Protein AF-A0A7H5ETG0-F1 (afdb_monomer_lite)

Radius of gyration: 41.49 Å; chains: 1; bounding box: 91×65×160 Å

Structure (mmCIF, N/CA/C/O backbone):
data_AF-A0A7H5ETG0-F1
#
_entry.id   AF-A0A7H5ETG0-F1
#
loop_
_atom_site.group_PDB
_atom_site.id
_atom_site.type_symbol
_atom_site.label_atom_id
_atom_site.label_alt_id
_atom_site.label_comp_id
_atom_site.label_asym_id
_atom_site.label_entity_id
_atom_site.label_seq_id
_atom_site.pdbx_PDB_ins_code
_atom_site.Cartn_x
_atom_site.Cartn_y
_atom_site.Cartn_z
_atom_site.occupancy
_atom_site.B_iso_or_equiv
_atom_site.auth_seq_id
_atom_site.auth_comp_id
_atom_site.auth_asym_id
_atom_site.auth_atom_id
_atom_site.pdbx_PDB_model_num
ATOM 1 N N . MET A 1 1 ? -18.961 0.753 -34.571 1.00 35.16 1 MET A N 1
ATOM 2 C CA . MET A 1 1 ? -17.841 -0.210 -34.557 1.00 35.16 1 MET A CA 1
ATOM 3 C C . MET A 1 1 ? -17.705 -0.708 -33.130 1.00 35.16 1 MET A C 1
ATOM 5 O O . MET A 1 1 ? -17.216 0.034 -32.291 1.00 35.16 1 MET A O 1
ATOM 9 N N . SER A 1 2 ? -18.275 -1.876 -32.832 1.00 26.05 2 SER A N 1
ATOM 10 C CA . SER A 1 2 ? -18.185 -2.529 -31.524 1.00 26.05 2 SER A CA 1
ATOM 11 C C . SER A 1 2 ? -16.846 -3.255 -31.437 1.00 26.05 2 SER A C 1
ATOM 13 O O . SER A 1 2 ? -16.587 -4.166 -32.220 1.00 26.05 2 SER A O 1
ATOM 15 N N . CYS A 1 3 ? -15.972 -2.818 -30.535 1.00 30.09 3 CYS A N 1
ATOM 16 C CA . CYS A 1 3 ? -14.745 -3.543 -30.237 1.00 30.09 3 CYS A CA 1
ATOM 17 C C . CYS A 1 3 ? -15.065 -4.654 -29.235 1.00 30.09 3 CYS A C 1
ATOM 19 O O . CYS A 1 3 ? -15.192 -4.397 -28.041 1.00 30.09 3 CYS A O 1
ATOM 21 N N . ASP A 1 4 ? -15.190 -5.878 -29.746 1.00 29.00 4 ASP A N 1
ATOM 22 C CA . ASP A 1 4 ? -15.101 -7.107 -28.961 1.00 29.00 4 ASP A CA 1
ATOM 23 C C . ASP A 1 4 ? -13.676 -7.240 -28.410 1.00 29.00 4 ASP A C 1
ATOM 25 O O . ASP A 1 4 ? -12.750 -7.656 -29.110 1.00 29.00 4 ASP A O 1
ATOM 29 N N . ILE A 1 5 ? -13.486 -6.876 -27.142 1.00 34.81 5 ILE A N 1
ATOM 30 C CA . ILE A 1 5 ? -12.308 -7.290 -26.379 1.00 34.81 5 ILE A CA 1
ATOM 31 C C . ILE A 1 5 ? -12.647 -8.646 -25.760 1.00 34.81 5 ILE A C 1
ATOM 33 O O . ILE A 1 5 ? -13.417 -8.766 -24.813 1.00 34.81 5 ILE A O 1
ATOM 37 N N . SER A 1 6 ? -12.080 -9.677 -26.374 1.00 33.34 6 SER A N 1
ATOM 38 C CA . SER A 1 6 ? -12.232 -11.095 -26.067 1.00 33.34 6 SER A CA 1
ATOM 39 C C . SER A 1 6 ? -11.994 -11.463 -24.593 1.00 33.34 6 SER A C 1
ATOM 41 O O . SER A 1 6 ? -10.936 -11.182 -24.028 1.00 33.34 6 SER A O 1
ATOM 43 N N . ASN A 1 7 ? -12.947 -12.220 -24.045 1.00 35.97 7 ASN A N 1
ATOM 44 C CA . ASN A 1 7 ? -13.046 -12.821 -22.706 1.00 35.97 7 ASN A CA 1
ATOM 45 C C . ASN A 1 7 ? -12.015 -13.930 -22.358 1.00 35.97 7 ASN A C 1
ATOM 47 O O . ASN A 1 7 ? -12.330 -14.853 -21.613 1.00 35.97 7 ASN A O 1
ATOM 51 N N . ASN A 1 8 ? -10.771 -13.884 -22.843 1.00 33.47 8 ASN A N 1
ATOM 52 C CA . ASN A 1 8 ? -9.861 -15.045 -22.770 1.00 33.47 8 ASN A CA 1
ATOM 53 C C . ASN A 1 8 ? -8.776 -15.018 -21.668 1.00 33.47 8 ASN A C 1
ATOM 55 O O . ASN A 1 8 ? -7.738 -15.659 -21.812 1.00 33.47 8 ASN A O 1
ATOM 59 N N . CYS A 1 9 ? -8.985 -14.316 -20.546 1.00 33.25 9 CYS A N 1
ATOM 60 C CA . CYS A 1 9 ? -7.961 -14.203 -19.485 1.00 33.25 9 CYS A CA 1
ATOM 61 C C . CYS A 1 9 ? -8.338 -14.742 -18.090 1.00 33.25 9 CYS A C 1
ATOM 63 O O . CYS A 1 9 ? -7.531 -14.602 -17.169 1.00 33.25 9 CYS A O 1
ATOM 65 N N . TYR A 1 10 ? -9.494 -15.391 -17.911 1.00 36.06 10 TYR A N 1
ATOM 66 C CA . TYR A 1 10 ? -9.973 -15.798 -16.577 1.00 36.06 10 TYR A CA 1
ATOM 67 C C . TYR A 1 10 ? -9.744 -17.270 -16.178 1.00 36.06 10 TYR A C 1
ATOM 69 O O . TYR A 1 10 ? -9.967 -17.619 -15.023 1.00 36.06 10 TYR A O 1
ATOM 77 N N . THR A 1 11 ? -9.230 -18.141 -17.050 1.00 35.84 11 THR A N 1
ATOM 78 C CA . THR A 1 11 ? -9.156 -19.596 -16.776 1.00 35.84 11 THR A CA 1
ATOM 79 C C . THR A 1 11 ? -7.889 -20.103 -16.066 1.00 35.84 11 THR A C 1
ATOM 81 O O . THR A 1 11 ? -7.868 -21.240 -15.609 1.00 35.84 11 THR A O 1
ATOM 84 N N . ASN A 1 12 ? -6.850 -19.286 -15.861 1.00 34.47 12 ASN A N 1
ATOM 85 C CA . ASN A 1 12 ? -5.548 -19.780 -15.364 1.00 34.47 12 ASN A CA 1
ATOM 86 C C . ASN A 1 12 ? -5.347 -19.790 -13.832 1.00 34.47 12 ASN A C 1
ATOM 88 O O . ASN A 1 12 ? -4.220 -19.949 -13.366 1.00 34.47 12 ASN A O 1
ATOM 92 N N . LEU A 1 13 ? -6.404 -19.642 -13.024 1.00 41.84 13 LEU A N 1
ATOM 93 C CA . LEU A 1 13 ? -6.297 -19.732 -11.555 1.00 41.84 13 LEU A CA 1
ATOM 94 C C . LEU A 1 13 ? -6.517 -21.147 -10.987 1.00 41.84 13 LEU A C 1
ATOM 96 O O . LEU A 1 13 ? -6.224 -21.358 -9.813 1.00 41.84 13 LEU A O 1
ATOM 100 N N . GLN A 1 14 ? -6.951 -22.126 -11.793 1.00 41.25 14 GLN A N 1
ATOM 101 C CA . GLN A 1 14 ? -7.161 -23.505 -11.317 1.00 41.25 14 GLN A CA 1
ATOM 102 C C . GLN A 1 14 ? -6.089 -24.526 -11.756 1.00 41.25 14 GLN A C 1
ATOM 104 O O . GLN A 1 14 ? -5.933 -25.550 -11.089 1.00 41.25 14 GLN A O 1
ATOM 109 N N . GLU A 1 15 ? -5.282 -24.261 -12.791 1.00 37.16 15 GLU A N 1
ATOM 110 C CA . GLU A 1 15 ? -4.405 -25.299 -13.374 1.00 37.16 15 GLU A CA 1
ATOM 111 C C . GLU A 1 15 ? -2.993 -25.435 -12.766 1.00 37.16 15 GLU A C 1
ATOM 113 O O . GLU A 1 15 ? -2.327 -26.440 -12.998 1.00 37.16 15 GLU A O 1
ATOM 118 N N . ASN A 1 16 ? -2.541 -24.536 -11.885 1.00 35.12 16 ASN A N 1
ATOM 119 C CA . ASN A 1 16 ? -1.198 -24.631 -11.273 1.00 35.12 16 ASN A CA 1
ATOM 120 C C . ASN A 1 16 ? -1.107 -25.539 -10.022 1.00 35.12 16 ASN A C 1
ATOM 122 O O . ASN A 1 16 ? -0.179 -25.408 -9.225 1.00 35.12 16 ASN A O 1
ATOM 126 N N . THR A 1 17 ? -2.034 -26.487 -9.838 1.00 40.94 17 THR A N 1
ATOM 127 C CA . THR A 1 17 ? -2.136 -27.294 -8.598 1.00 40.94 17 THR A CA 1
ATOM 128 C C . THR A 1 17 ? -1.859 -28.791 -8.775 1.00 40.94 17 THR A C 1
ATOM 130 O O . THR A 1 17 ? -2.379 -29.612 -8.022 1.00 40.94 17 THR A O 1
ATOM 133 N N . ARG A 1 18 ? -1.021 -29.179 -9.745 1.00 34.84 18 ARG A N 1
ATOM 134 C CA . ARG A 1 18 ? -0.496 -30.553 -9.857 1.00 34.84 18 ARG A CA 1
ATOM 135 C C . ARG A 1 18 ? 0.974 -30.565 -10.276 1.00 34.84 18 ARG A C 1
ATOM 137 O O . ARG A 1 18 ? 1.306 -30.960 -11.386 1.00 34.84 18 ARG A O 1
ATOM 144 N N . LEU A 1 19 ? 1.864 -30.174 -9.368 1.00 33.72 19 LEU A N 1
ATOM 145 C CA . LEU A 1 19 ? 3.259 -30.611 -9.424 1.00 33.72 19 LEU A CA 1
ATOM 146 C C . LEU A 1 19 ? 3.616 -31.291 -8.102 1.00 33.72 19 LEU A C 1
ATOM 148 O O . LEU A 1 19 ? 3.505 -30.722 -7.019 1.00 33.72 19 LEU A O 1
ATOM 152 N N . SER A 1 20 ? 3.960 -32.564 -8.242 1.00 39.28 20 SER A N 1
ATOM 153 C CA . SER A 1 20 ? 4.333 -33.528 -7.218 1.00 39.28 20 SER A CA 1
ATOM 154 C C . SER A 1 20 ? 5.609 -33.113 -6.484 1.00 39.28 20 SER A C 1
ATOM 156 O O . SER A 1 20 ? 6.678 -33.073 -7.091 1.00 39.28 20 SER A O 1
ATOM 158 N N . ASN A 1 21 ? 5.513 -32.890 -5.173 1.00 34.22 21 ASN A N 1
ATOM 159 C CA . ASN A 1 21 ? 6.673 -32.913 -4.286 1.00 34.22 21 ASN A CA 1
ATOM 160 C C . ASN A 1 21 ? 6.867 -34.344 -3.780 1.00 34.22 21 ASN A C 1
ATOM 162 O O . ASN A 1 21 ? 6.122 -34.808 -2.920 1.00 34.22 21 ASN A O 1
ATOM 166 N N . SER A 1 22 ? 7.861 -35.034 -4.335 1.00 38.34 22 SER A N 1
ATOM 167 C CA . SER A 1 22 ? 8.390 -36.281 -3.792 1.00 38.34 22 SER A CA 1
ATOM 168 C C . SER A 1 22 ? 9.377 -35.982 -2.660 1.00 38.34 22 SER A C 1
ATOM 170 O O . SER A 1 22 ? 10.401 -35.336 -2.881 1.00 38.34 22 SER A O 1
ATOM 172 N N . ASP A 1 23 ? 9.023 -36.458 -1.470 1.00 42.75 23 ASP A N 1
ATOM 173 C CA . ASP A 1 23 ? 9.861 -37.000 -0.398 1.00 42.75 23 ASP A CA 1
ATOM 174 C C . ASP A 1 23 ? 11.252 -36.405 -0.139 1.00 42.75 23 ASP A C 1
ATOM 176 O O . ASP A 1 23 ? 12.209 -36.663 -0.864 1.00 42.75 23 ASP A O 1
ATOM 180 N N . LYS A 1 24 ? 11.381 -35.766 1.034 1.00 35.84 24 LYS A N 1
ATOM 181 C CA . LYS A 1 24 ? 12.492 -35.968 1.984 1.00 35.84 24 LYS A CA 1
ATOM 182 C C . LYS A 1 24 ? 11.984 -35.676 3.401 1.00 35.84 24 LYS A C 1
ATOM 184 O O . LYS A 1 24 ? 11.809 -34.528 3.797 1.00 35.84 24 LYS A O 1
ATOM 189 N N . SER A 1 25 ? 11.696 -36.747 4.136 1.00 35.88 25 SER A N 1
ATOM 190 C CA . SER A 1 25 ? 11.191 -36.744 5.508 1.00 35.88 25 SER A CA 1
ATOM 191 C C . SER A 1 25 ? 12.274 -36.333 6.512 1.00 35.88 25 SER A C 1
ATOM 193 O O . SER A 1 25 ? 13.256 -37.052 6.700 1.00 35.88 25 SER A O 1
ATOM 195 N N . SER A 1 26 ? 12.049 -35.221 7.206 1.00 38.22 26 SER A N 1
ATOM 196 C CA . SER A 1 26 ? 12.718 -34.878 8.467 1.00 38.22 26 SER A CA 1
ATOM 197 C C . SER A 1 26 ? 11.743 -35.175 9.613 1.00 38.22 26 SER A C 1
ATOM 199 O O . SER A 1 26 ? 10.569 -34.824 9.482 1.00 38.22 26 SER A O 1
ATOM 201 N N . PRO A 1 27 ? 12.162 -35.790 10.733 1.00 44.81 27 PRO A N 1
ATOM 202 C CA . PRO A 1 27 ? 11.249 -36.103 11.827 1.00 44.81 27 PRO A CA 1
ATOM 203 C C . PRO A 1 27 ? 10.860 -34.813 12.563 1.00 44.81 27 PRO A C 1
ATOM 205 O O . PRO A 1 27 ? 11.635 -34.283 13.359 1.00 44.81 27 PRO A O 1
ATOM 208 N N . SER A 1 28 ? 9.666 -34.282 12.283 1.00 43.00 28 SER A N 1
ATOM 209 C CA . SER A 1 28 ? 9.095 -33.197 13.079 1.00 43.00 28 SER A CA 1
ATOM 210 C C . SER A 1 28 ? 8.500 -33.761 14.364 1.00 43.00 28 SER A C 1
ATOM 212 O O . SER A 1 28 ? 7.615 -34.614 14.333 1.00 43.00 28 SER A O 1
ATOM 214 N N . THR A 1 29 ? 8.948 -33.241 15.498 1.00 41.00 29 THR A N 1
ATOM 215 C CA . THR A 1 29 ? 8.282 -33.361 16.796 1.00 41.00 29 THR A CA 1
ATOM 216 C C . THR A 1 29 ? 6.962 -32.585 16.767 1.00 41.00 29 THR A C 1
ATOM 218 O O . THR A 1 29 ? 6.895 -31.437 17.207 1.00 41.00 29 THR A O 1
ATOM 221 N N . THR A 1 30 ? 5.916 -33.177 16.197 1.00 39.72 30 THR A N 1
ATOM 222 C CA . THR A 1 30 ? 4.549 -32.653 16.255 1.00 39.72 30 THR A CA 1
ATOM 223 C C . THR A 1 30 ? 3.863 -33.167 17.516 1.00 39.72 30 THR A C 1
ATOM 225 O O . THR A 1 30 ? 3.706 -34.366 17.729 1.00 39.72 30 THR A O 1
ATOM 228 N N . THR A 1 31 ? 3.469 -32.226 18.372 1.00 39.69 31 THR A N 1
ATOM 229 C CA . THR A 1 31 ? 2.454 -32.399 19.420 1.00 39.69 31 THR A CA 1
ATOM 230 C C . THR A 1 31 ? 1.225 -33.127 18.858 1.00 39.69 31 THR A C 1
ATOM 232 O O . THR A 1 31 ? 0.879 -32.868 17.707 1.00 39.69 31 THR A O 1
ATOM 235 N N . PRO A 1 32 ? 0.536 -33.992 19.627 1.00 44.19 32 PRO A N 1
ATOM 236 C CA . PRO A 1 32 ? -0.590 -34.763 19.110 1.00 44.19 32 PRO A CA 1
ATOM 237 C C . PRO A 1 32 ? -1.710 -33.823 18.663 1.00 44.19 32 PRO A C 1
ATOM 239 O O . PRO A 1 32 ? -2.219 -33.036 19.470 1.00 44.19 32 PRO A O 1
ATOM 242 N N . ASP A 1 33 ? -2.091 -33.916 17.390 1.00 43.22 33 ASP A N 1
ATOM 243 C CA . ASP A 1 33 ? -3.254 -33.226 16.852 1.00 43.22 33 ASP A CA 1
ATOM 244 C C . ASP A 1 33 ? -4.494 -33.663 17.635 1.00 43.22 33 ASP A C 1
ATOM 246 O O . ASP A 1 33 ? -4.904 -34.827 17.624 1.00 43.22 33 ASP A O 1
ATOM 250 N N . LYS A 1 34 ? -5.094 -32.714 18.360 1.00 48.59 34 LYS A N 1
ATOM 251 C CA . LYS A 1 34 ? -6.421 -32.909 18.935 1.00 48.59 34 LYS A CA 1
ATOM 252 C C . LYS A 1 34 ? -7.396 -33.112 17.779 1.00 48.59 34 LYS A C 1
ATOM 254 O O . LYS A 1 34 ? -7.627 -32.214 16.976 1.00 48.59 34 LYS A O 1
ATOM 259 N N . TYR A 1 35 ? -7.937 -34.320 17.734 1.00 36.47 35 TYR A N 1
ATOM 260 C CA . TYR A 1 35 ? -8.942 -34.819 16.811 1.00 36.47 35 TYR A CA 1
ATOM 261 C C . TYR A 1 35 ? -10.137 -33.854 16.694 1.00 36.47 35 TYR A C 1
ATOM 263 O O . TYR A 1 35 ? -11.017 -33.830 17.554 1.00 36.47 35 TYR A O 1
ATOM 271 N N . ASN A 1 36 ? -10.176 -33.055 15.627 1.00 44.91 36 ASN A N 1
ATOM 272 C CA . ASN A 1 36 ? -11.349 -32.276 15.238 1.00 44.91 36 ASN A CA 1
ATOM 273 C C . ASN A 1 36 ? -12.119 -33.093 14.197 1.00 44.91 36 ASN A C 1
ATOM 275 O O . ASN A 1 36 ? -11.842 -32.990 13.006 1.00 44.91 36 ASN A O 1
ATOM 279 N N . GLY A 1 37 ? -13.069 -33.918 14.645 1.00 40.44 37 GLY A N 1
ATOM 280 C CA . GLY A 1 37 ? -13.986 -34.693 13.796 1.00 40.44 37 GLY A CA 1
ATOM 281 C C . GLY A 1 37 ? -14.991 -33.831 13.018 1.00 40.44 37 GLY A C 1
ATOM 282 O O . GLY A 1 37 ? -16.184 -34.118 13.023 1.00 40.44 37 GLY A O 1
ATOM 283 N N . GLY A 1 38 ? -14.533 -32.747 12.393 1.00 43.91 38 GLY A N 1
ATOM 284 C CA . GLY A 1 38 ? -15.333 -31.922 11.504 1.00 43.91 38 GLY A CA 1
ATOM 285 C C . GLY A 1 38 ? -15.341 -32.541 10.114 1.00 43.91 38 GLY A C 1
ATOM 286 O O . GLY A 1 38 ? -14.302 -32.615 9.463 1.00 43.91 38 GLY A O 1
ATOM 287 N N . SER A 1 39 ? -16.518 -32.971 9.663 1.00 46.91 39 SER A N 1
ATOM 288 C CA . SER A 1 39 ? -16.824 -33.192 8.248 1.00 46.91 39 SER A CA 1
ATOM 289 C C . SER A 1 39 ? -16.181 -32.102 7.386 1.00 46.91 39 SER A C 1
ATOM 291 O O . SER A 1 39 ? -16.218 -30.935 7.780 1.00 46.91 39 SER A O 1
ATOM 293 N N . HIS A 1 40 ? -15.629 -32.467 6.224 1.00 49.56 40 HIS A N 1
ATOM 294 C CA . HIS A 1 40 ? -15.149 -31.541 5.193 1.00 49.56 40 HIS A CA 1
ATOM 295 C C . HIS A 1 40 ? -16.306 -30.678 4.658 1.00 49.56 40 HIS A C 1
ATOM 297 O O . HIS A 1 40 ? -16.754 -30.856 3.531 1.00 49.56 40 HIS A O 1
ATOM 303 N N . ALA A 1 41 ? -16.837 -29.776 5.481 1.00 63.28 41 ALA A N 1
ATOM 304 C CA . ALA A 1 41 ? -17.746 -28.746 5.034 1.00 63.28 41 ALA A CA 1
ATOM 305 C C . ALA A 1 41 ? -16.985 -27.926 3.994 1.00 63.28 41 ALA A C 1
ATOM 307 O O . ALA A 1 41 ? -15.851 -27.499 4.245 1.00 63.28 41 ALA A O 1
ATOM 308 N N . GLU A 1 42 ? -17.577 -27.775 2.812 1.00 73.81 42 GLU A N 1
ATOM 309 C CA . GLU A 1 42 ? -17.021 -26.924 1.771 1.00 73.81 42 GLU A CA 1
ATOM 310 C C . GLU A 1 42 ? -16.750 -25.547 2.374 1.00 73.81 42 GLU A C 1
ATOM 312 O O . GLU A 1 42 ? -17.618 -24.933 3.003 1.00 73.81 42 GLU A O 1
ATOM 317 N N . LYS A 1 43 ? -15.498 -25.098 2.264 1.00 81.44 43 LYS A N 1
ATOM 318 C CA . LYS A 1 43 ? -15.104 -23.808 2.820 1.00 81.44 43 LYS A CA 1
ATOM 319 C C . LYS A 1 43 ? -15.877 -22.713 2.082 1.00 81.44 43 LYS A C 1
ATOM 321 O O . LYS A 1 43 ? -15.923 -22.756 0.851 1.00 81.44 43 LYS A O 1
ATOM 326 N N . PRO A 1 44 ? -16.454 -21.730 2.791 1.00 87.19 44 PRO A N 1
ATOM 327 C CA . PRO A 1 44 ? -17.195 -20.663 2.140 1.00 87.19 44 PRO A CA 1
ATOM 328 C C . PRO A 1 44 ? -16.275 -19.891 1.189 1.00 87.19 44 PRO A C 1
ATOM 330 O O . PRO A 1 44 ? -15.153 -19.520 1.554 1.00 87.19 44 PRO A O 1
ATOM 333 N N . VAL A 1 45 ? -16.760 -19.650 -0.032 1.00 93.88 45 VAL A N 1
ATOM 334 C CA . VAL A 1 45 ? -16.068 -18.816 -1.021 1.00 93.88 45 VAL A CA 1
ATOM 335 C C . VAL A 1 45 ? -15.934 -17.401 -0.458 1.00 93.88 45 VAL A C 1
ATOM 337 O O . VAL A 1 45 ? -16.895 -16.841 0.070 1.00 93.88 45 VAL A O 1
ATOM 340 N N . GLN A 1 46 ? -14.732 -16.835 -0.545 1.00 96.88 46 GLN A N 1
ATOM 341 C CA . GLN A 1 46 ? -14.412 -15.492 -0.067 1.00 96.88 46 GLN A CA 1
ATOM 342 C C . GLN A 1 46 ? -13.562 -14.770 -1.112 1.00 96.88 46 GLN A C 1
ATOM 344 O O . GLN A 1 46 ? -12.665 -15.364 -1.711 1.00 96.88 46 GLN A O 1
ATOM 349 N N . PHE A 1 47 ? -13.812 -13.475 -1.282 1.00 97.56 47 PHE A N 1
ATOM 350 C CA . PHE A 1 47 ? -12.988 -12.569 -2.074 1.00 97.56 47 PHE A CA 1
ATOM 351 C C . PHE A 1 47 ? -12.230 -11.623 -1.140 1.00 97.56 47 PHE A C 1
ATOM 353 O O . PHE A 1 47 ? -12.766 -11.170 -0.129 1.00 97.56 47 PHE A O 1
ATOM 360 N N . ILE A 1 48 ? -10.977 -11.312 -1.466 1.00 98.31 48 ILE A N 1
ATOM 361 C CA . ILE A 1 48 ? -10.187 -10.323 -0.734 1.00 98.31 48 ILE A CA 1
ATOM 362 C C . ILE A 1 48 ? -9.474 -9.388 -1.706 1.00 98.31 48 ILE A C 1
ATOM 364 O O . ILE A 1 48 ? -8.871 -9.835 -2.680 1.00 98.31 48 ILE A O 1
ATOM 368 N N . GLY A 1 49 ? -9.527 -8.087 -1.427 1.00 97.81 49 GLY A N 1
ATOM 369 C CA . GLY A 1 49 ? -8.935 -7.066 -2.285 1.00 97.81 49 GLY A CA 1
ATOM 370 C C . GLY A 1 49 ? -8.661 -5.751 -1.563 1.00 97.81 49 GLY A C 1
ATOM 371 O O . GLY A 1 49 ? -9.050 -5.543 -0.412 1.00 97.81 49 GLY A O 1
ATOM 372 N N . VAL A 1 50 ? -7.973 -4.841 -2.251 1.00 98.00 50 VAL A N 1
ATOM 373 C CA . VAL A 1 50 ? -7.738 -3.476 -1.766 1.00 98.00 50 VAL A CA 1
ATOM 374 C C . VAL A 1 50 ? -8.905 -2.590 -2.201 1.00 98.00 50 VAL A C 1
ATOM 376 O O . VAL A 1 50 ? -9.124 -2.393 -3.389 1.00 98.00 50 VAL A O 1
ATOM 379 N N . ASP A 1 51 ? -9.643 -2.015 -1.253 1.00 97.88 51 ASP A N 1
ATOM 380 C CA . ASP A 1 51 ? -10.746 -1.085 -1.546 1.00 97.88 51 ASP A CA 1
ATOM 381 C C . ASP A 1 51 ? -10.264 0.375 -1.567 1.00 97.88 51 ASP A C 1
ATOM 383 O O . ASP A 1 51 ? -10.824 1.239 -2.245 1.00 97.88 51 ASP A O 1
ATOM 387 N N . LYS A 1 52 ? -9.174 0.681 -0.861 1.00 97.94 52 LYS A N 1
ATOM 388 C CA . LYS A 1 52 ? -8.571 2.015 -0.876 1.00 97.94 52 LYS A CA 1
ATOM 389 C C . LYS A 1 52 ? -7.062 1.928 -0.799 1.00 97.94 52 LYS A C 1
ATOM 391 O O . LYS A 1 52 ? -6.529 1.214 0.041 1.00 97.94 52 LYS A O 1
ATOM 396 N N . PHE A 1 53 ? -6.386 2.736 -1.609 1.00 97.56 53 PHE A N 1
ATOM 397 C CA . PHE A 1 53 ? -4.936 2.874 -1.576 1.00 97.56 53 PHE A CA 1
ATOM 398 C C . PHE A 1 53 ? -4.536 4.348 -1.671 1.00 97.56 53 PHE A C 1
ATOM 400 O O . PHE A 1 53 ? -4.821 5.016 -2.670 1.00 97.56 53 PHE A O 1
ATOM 407 N N . VAL A 1 54 ? -3.895 4.853 -0.614 1.00 96.94 54 VAL A N 1
ATOM 408 C CA . VAL A 1 54 ? -3.416 6.235 -0.499 1.00 96.94 54 VAL A CA 1
ATOM 409 C C . VAL A 1 54 ? -1.973 6.247 -0.020 1.00 96.94 54 VAL A C 1
ATOM 411 O O . VAL A 1 54 ? -1.650 5.694 1.038 1.00 96.94 54 VAL A O 1
ATOM 414 N N . VAL A 1 55 ? -1.115 6.948 -0.754 1.00 95.62 55 VAL A N 1
ATOM 415 C CA . VAL A 1 55 ? 0.307 7.100 -0.434 1.00 95.62 55 VAL A CA 1
ATOM 416 C C . VAL A 1 55 ? 0.721 8.562 -0.417 1.00 95.62 55 VAL A C 1
ATOM 418 O O . VAL A 1 55 ? 0.239 9.377 -1.200 1.00 95.62 55 VAL A O 1
ATOM 421 N N . THR A 1 56 ? 1.654 8.889 0.470 1.00 93.44 56 THR A N 1
ATOM 422 C CA . THR A 1 56 ? 2.391 10.150 0.414 1.00 93.44 56 THR A CA 1
ATOM 423 C C . THR A 1 56 ? 3.595 9.955 -0.491 1.00 93.44 56 THR A C 1
ATOM 425 O O . THR A 1 56 ? 4.373 9.024 -0.286 1.00 93.44 56 THR A O 1
ATOM 428 N N . LEU A 1 57 ? 3.763 10.838 -1.466 1.00 93.56 57 LEU A N 1
ATOM 429 C CA . LEU A 1 57 ? 4.875 10.842 -2.405 1.00 93.56 57 LEU A CA 1
ATOM 430 C C . LEU A 1 57 ? 5.920 11.900 -2.039 1.00 93.56 57 LEU A C 1
ATOM 432 O O . LEU A 1 57 ? 5.587 12.978 -1.536 1.00 93.56 57 LEU A O 1
ATOM 436 N N . GLN A 1 58 ? 7.172 11.601 -2.369 1.00 88.44 58 GLN A N 1
ATOM 437 C CA . GLN A 1 58 ? 8.309 12.519 -2.362 1.00 88.44 58 GLN A CA 1
ATOM 438 C C . GLN A 1 58 ? 8.921 12.590 -3.766 1.00 88.44 58 GLN A C 1
ATOM 440 O O . GLN A 1 58 ? 8.884 11.619 -4.519 1.00 88.44 58 GLN A O 1
ATOM 445 N N . GLY A 1 59 ? 9.482 13.751 -4.116 1.00 87.94 59 GLY A N 1
ATOM 446 C CA . GLY A 1 59 ? 10.230 13.929 -5.364 1.00 87.94 59 GLY A CA 1
ATOM 447 C C . GLY A 1 59 ? 9.377 14.128 -6.616 1.00 87.94 59 GLY A C 1
ATOM 448 O O . GLY A 1 59 ? 9.942 14.161 -7.702 1.00 87.94 59 GLY A O 1
ATOM 449 N N . VAL A 1 60 ? 8.055 14.298 -6.477 1.00 91.69 60 VAL A N 1
ATOM 450 C CA . VAL A 1 60 ? 7.152 14.579 -7.607 1.00 91.69 60 VAL A CA 1
ATOM 451 C C . VAL A 1 60 ? 7.647 15.809 -8.366 1.00 91.69 60 VAL A C 1
ATOM 453 O O . VAL A 1 60 ? 7.698 16.900 -7.798 1.00 91.69 60 VAL A O 1
ATOM 456 N N . LYS A 1 61 ? 7.981 15.631 -9.646 1.00 86.88 61 LYS A N 1
ATOM 457 C CA . LYS A 1 61 ? 8.350 16.719 -10.556 1.00 86.88 61 LYS A CA 1
ATOM 458 C C . LYS A 1 61 ? 7.261 16.872 -11.603 1.00 86.88 61 LYS A C 1
ATOM 460 O O . LYS A 1 61 ? 6.979 15.935 -12.343 1.00 86.88 61 LYS A O 1
ATOM 465 N N . LEU A 1 62 ? 6.657 18.052 -11.653 1.00 88.31 62 LEU A N 1
ATOM 466 C CA . LEU A 1 62 ? 5.754 18.440 -12.729 1.00 88.31 62 LEU A CA 1
ATOM 467 C C . LEU A 1 62 ? 6.430 19.527 -13.585 1.00 88.31 62 LEU A C 1
ATOM 469 O O . LEU A 1 62 ? 7.315 20.210 -13.068 1.00 88.31 62 LEU A O 1
ATOM 473 N N . PRO A 1 63 ? 6.045 19.695 -14.862 1.00 84.69 63 PRO A N 1
ATOM 474 C CA . PRO A 1 63 ? 6.548 20.782 -15.704 1.00 84.69 63 PRO A CA 1
ATOM 475 C C . PRO A 1 63 ? 6.334 22.170 -15.072 1.00 84.69 63 PRO A C 1
ATOM 477 O O . PRO A 1 63 ? 5.317 22.405 -14.423 1.00 84.69 63 PRO A O 1
ATOM 480 N N . ASP A 1 64 ? 7.252 23.115 -15.282 1.00 79.69 64 ASP A N 1
ATOM 481 C CA . ASP A 1 64 ? 7.185 24.438 -14.632 1.00 79.69 64 ASP A CA 1
ATOM 482 C C . ASP A 1 64 ? 5.926 25.245 -15.010 1.00 79.69 64 ASP A C 1
ATOM 484 O O . ASP A 1 64 ? 5.445 26.062 -14.230 1.00 79.69 64 ASP A O 1
ATOM 488 N N . ASN A 1 65 ? 5.332 24.965 -16.173 1.00 77.38 65 ASN A N 1
ATOM 489 C CA . ASN A 1 65 ? 4.141 25.639 -16.699 1.00 77.38 65 ASN A CA 1
ATOM 490 C C . ASN A 1 65 ? 2.801 25.062 -16.201 1.00 77.38 65 ASN A C 1
ATOM 492 O O . ASN A 1 65 ? 1.743 25.413 -16.727 1.00 77.38 65 ASN A O 1
ATOM 496 N N . VAL A 1 66 ? 2.804 24.183 -15.192 1.00 79.62 66 VAL A N 1
ATOM 497 C CA . VAL A 1 66 ? 1.571 23.564 -14.665 1.00 79.62 66 VAL A CA 1
ATOM 498 C C . VAL A 1 66 ? 0.560 24.603 -14.170 1.00 79.62 66 VAL A C 1
ATOM 500 O O . VAL A 1 66 ? -0.645 24.401 -14.340 1.00 79.62 66 VAL A O 1
ATOM 503 N N . SER A 1 67 ? 1.024 25.714 -13.586 1.00 69.88 67 SER A N 1
ATOM 504 C CA . SER A 1 67 ? 0.154 26.802 -13.112 1.00 69.88 67 SER A CA 1
ATOM 505 C C . SER A 1 67 ? -0.577 27.528 -14.232 1.00 69.88 67 SER A C 1
ATOM 507 O O . SER A 1 67 ? -1.643 28.079 -13.986 1.00 69.88 67 SER A O 1
ATOM 509 N N . ASP A 1 68 ? -0.034 27.518 -15.445 1.00 71.69 68 ASP A N 1
ATOM 510 C CA . ASP A 1 68 ? -0.540 28.338 -16.548 1.00 71.69 68 ASP A CA 1
ATOM 511 C C . ASP A 1 68 ? -1.567 27.560 -17.385 1.00 71.69 68 ASP A C 1
ATOM 513 O O . ASP A 1 68 ? -2.395 28.132 -18.087 1.00 71.69 68 ASP A O 1
ATOM 517 N N . THR A 1 69 ? -1.574 26.231 -17.249 1.00 65.56 69 THR A N 1
ATOM 518 C CA . THR A 1 69 ? -2.484 25.306 -17.942 1.00 65.56 69 THR A CA 1
ATOM 519 C C . THR A 1 69 ? -3.806 25.045 -17.207 1.00 65.56 69 THR A C 1
ATOM 521 O O . THR A 1 69 ? -4.337 23.932 -17.262 1.00 65.56 69 THR A O 1
ATOM 524 N N . PHE A 1 70 ? -4.386 26.034 -16.516 1.00 72.50 70 PHE A N 1
ATOM 525 C CA . PHE A 1 70 ? -5.729 25.870 -15.934 1.00 72.50 70 PHE A CA 1
ATOM 526 C C . PHE A 1 70 ? -6.747 25.518 -17.035 1.00 72.50 70 PHE A C 1
ATOM 528 O O . PHE A 1 70 ? -7.040 26.324 -17.910 1.00 72.50 70 PHE A O 1
ATOM 535 N N . GLY A 1 71 ? -7.274 24.288 -16.997 1.00 71.88 71 GLY A N 1
ATOM 536 C CA . GLY A 1 71 ? -8.177 23.730 -18.013 1.00 71.88 71 GLY A CA 1
ATOM 537 C C . GLY A 1 71 ? -7.522 22.802 -19.048 1.00 71.88 71 GLY A C 1
ATOM 538 O O . GLY A 1 71 ? -8.244 22.077 -19.729 1.00 71.88 71 GLY A O 1
ATOM 539 N N . GLY A 1 72 ? -6.189 22.762 -19.134 1.00 80.56 72 GLY A N 1
ATOM 540 C CA . GLY A 1 72 ? -5.441 21.889 -20.045 1.00 80.56 72 GLY A CA 1
ATOM 541 C C . GLY A 1 72 ? -5.131 20.501 -19.471 1.00 80.56 72 GLY A C 1
ATOM 542 O O . GLY A 1 72 ? -5.150 20.287 -18.253 1.00 80.56 72 GLY A O 1
ATOM 543 N N . ALA A 1 73 ? -4.830 19.556 -20.368 1.00 88.81 73 ALA A N 1
ATOM 544 C CA . ALA A 1 73 ? -4.241 18.262 -20.036 1.00 88.81 73 ALA A CA 1
ATOM 545 C C . ALA A 1 73 ? -2.719 18.315 -20.248 1.00 88.81 73 ALA A C 1
ATOM 547 O O . ALA A 1 73 ? -2.248 18.763 -21.291 1.00 88.81 73 ALA A O 1
ATOM 548 N N . ILE A 1 74 ? -1.955 17.848 -19.265 1.00 92.12 74 ILE A N 1
ATOM 549 C CA . ILE A 1 74 ? -0.493 17.772 -19.299 1.00 92.12 74 ILE A CA 1
ATOM 550 C C . ILE A 1 74 ? -0.116 16.320 -19.584 1.00 92.12 74 ILE A C 1
ATOM 552 O O . ILE A 1 74 ? -0.434 15.431 -18.793 1.00 92.12 74 ILE A O 1
ATOM 556 N N . SER A 1 75 ? 0.554 16.059 -20.705 1.00 93.12 75 SER A N 1
ATOM 557 C CA . SER A 1 75 ? 1.065 14.717 -21.006 1.00 93.12 75 SER A CA 1
ATOM 558 C C . SER A 1 75 ? 2.259 14.414 -20.106 1.00 93.12 75 SER A C 1
ATOM 560 O O . SER A 1 75 ? 3.256 15.131 -20.149 1.00 93.12 75 SER A O 1
ATOM 562 N N . LEU A 1 76 ? 2.163 13.360 -19.296 1.00 91.62 76 LEU A N 1
ATOM 563 C CA . LEU A 1 76 ? 3.298 12.839 -18.532 1.00 91.62 76 LEU A CA 1
ATOM 564 C C . LEU A 1 76 ? 4.100 11.837 -19.365 1.00 91.62 76 LEU A C 1
ATOM 566 O O . LEU A 1 76 ? 5.326 11.869 -19.393 1.00 91.62 76 LEU A O 1
ATOM 570 N N . THR A 1 77 ? 3.390 10.947 -20.058 1.00 91.94 77 THR A N 1
ATOM 571 C CA . THR A 1 77 ? 3.937 9.989 -21.028 1.00 91.94 77 THR A CA 1
ATOM 572 C C . THR A 1 77 ? 2.987 9.901 -22.225 1.00 91.94 77 THR A C 1
ATOM 574 O O . THR A 1 77 ? 2.031 10.674 -22.308 1.00 91.94 77 THR A O 1
ATOM 577 N N . LYS A 1 78 ? 3.235 8.971 -23.159 1.00 92.62 78 LYS A N 1
ATOM 578 C CA . LYS A 1 78 ? 2.304 8.673 -24.261 1.00 92.62 78 LYS A CA 1
ATOM 579 C C . LYS A 1 78 ? 0.930 8.220 -23.749 1.00 92.62 78 LYS A C 1
ATOM 581 O O . LYS A 1 78 ? -0.079 8.551 -24.359 1.00 92.62 78 LYS A O 1
ATOM 586 N N . ASP A 1 79 ? 0.916 7.499 -22.629 1.00 94.44 79 ASP A N 1
ATOM 587 C CA . ASP A 1 79 ? -0.276 6.823 -22.118 1.00 94.44 79 ASP A CA 1
ATOM 588 C C . ASP A 1 79 ? -0.801 7.444 -20.820 1.00 94.44 79 ASP A C 1
ATOM 590 O O . ASP A 1 79 ? -1.881 7.076 -20.375 1.00 94.44 79 ASP A O 1
ATOM 594 N N . LEU A 1 80 ? -0.069 8.372 -20.192 1.00 96.06 80 LEU A N 1
ATOM 595 C CA . LEU A 1 80 ? -0.481 9.041 -18.957 1.00 96.06 80 LEU A CA 1
ATOM 596 C C . LEU A 1 80 ? -0.632 10.542 -19.160 1.00 96.06 80 LEU A C 1
ATOM 598 O O . LEU A 1 80 ? 0.294 11.226 -19.602 1.00 96.06 80 LEU A O 1
ATOM 602 N N . THR A 1 81 ? -1.777 11.069 -18.736 1.00 95.25 81 THR A N 1
ATOM 603 C CA . THR A 1 81 ? -2.057 12.507 -18.739 1.00 95.25 81 THR A CA 1
ATOM 604 C C . THR A 1 81 ? -2.560 12.983 -17.381 1.00 95.25 81 THR A C 1
ATOM 606 O O . THR A 1 81 ? -3.195 12.246 -16.631 1.00 95.25 81 THR A O 1
ATOM 609 N N . LEU A 1 82 ? -2.257 14.233 -17.050 1.00 94.12 82 LEU A N 1
ATOM 610 C CA . LEU A 1 82 ? -2.752 14.948 -15.879 1.00 94.12 82 LEU A CA 1
ATOM 611 C C . LEU A 1 82 ? -3.762 15.992 -16.336 1.00 94.12 82 LEU A C 1
ATOM 613 O O . LEU A 1 82 ? -3.416 16.886 -17.100 1.00 94.12 82 LEU A O 1
ATOM 617 N N . SER A 1 83 ? -4.986 15.938 -15.828 1.00 92.00 83 SER A N 1
ATOM 618 C CA . SER A 1 83 ? -5.955 17.023 -15.994 1.00 92.00 83 SER A CA 1
ATOM 619 C C . SER A 1 83 ? -6.089 17.817 -14.699 1.00 92.00 83 SER A C 1
ATOM 621 O O . SER A 1 83 ? -6.187 17.230 -13.617 1.00 92.00 83 SER A O 1
ATOM 623 N N . THR A 1 84 ? -6.112 19.146 -14.808 1.00 88.19 84 THR A N 1
ATOM 624 C CA . THR A 1 84 ? -6.299 20.050 -13.664 1.00 88.19 84 THR A CA 1
ATOM 625 C C . THR A 1 84 ? -7.665 19.852 -12.998 1.00 88.19 84 THR A C 1
ATOM 627 O O . THR A 1 84 ? -8.709 19.771 -13.654 1.00 88.19 84 THR A O 1
ATOM 630 N N . GLY A 1 85 ? -7.649 19.787 -11.666 1.00 81.19 85 GLY A N 1
ATOM 631 C CA . GLY A 1 85 ? -8.803 19.485 -10.830 1.00 81.19 85 GLY A CA 1
ATOM 632 C C . GLY A 1 85 ? -8.961 17.991 -10.536 1.00 81.19 85 GLY A C 1
ATOM 633 O O . GLY A 1 85 ? -8.757 17.123 -11.387 1.00 81.19 85 GLY A O 1
ATOM 634 N N . TYR A 1 86 ? -9.371 17.688 -9.308 1.00 76.31 86 TYR A N 1
ATOM 635 C CA . TYR A 1 86 ? -9.900 16.375 -8.943 1.00 76.31 86 TYR A CA 1
ATOM 636 C C . TYR A 1 86 ? -11.393 16.337 -9.283 1.00 76.31 86 TYR A C 1
ATOM 638 O O . TYR A 1 86 ? -12.162 17.146 -8.760 1.00 76.31 86 TYR A O 1
ATOM 646 N N . GLU A 1 87 ? -11.801 15.411 -10.152 1.00 77.00 87 GLU A N 1
ATOM 647 C CA . GLU A 1 87 ? -13.216 15.113 -10.397 1.00 77.00 87 GLU A CA 1
ATOM 648 C C . GLU A 1 87 ? -13.789 14.332 -9.212 1.00 77.00 87 GLU A C 1
ATOM 650 O O . GLU A 1 87 ? -13.592 13.113 -9.079 1.00 77.00 87 GLU A O 1
ATOM 655 N N . ALA A 1 88 ? -14.506 15.040 -8.341 1.00 74.88 88 ALA A N 1
ATOM 656 C CA . ALA A 1 88 ? -15.244 14.418 -7.258 1.00 74.88 88 ALA A CA 1
ATOM 657 C C . ALA A 1 88 ? -16.308 13.448 -7.786 1.00 74.88 88 ALA A C 1
ATOM 659 O O . ALA A 1 88 ? -16.709 13.506 -8.945 1.00 74.88 88 ALA A O 1
ATOM 660 N N . ALA A 1 89 ? -16.786 12.544 -6.927 1.00 69.56 89 ALA A N 1
ATOM 661 C CA . ALA A 1 89 ? -17.812 11.563 -7.302 1.00 69.56 89 ALA A CA 1
ATOM 662 C C . ALA A 1 89 ? -19.109 12.206 -7.841 1.00 69.56 89 ALA A C 1
ATOM 664 O O . ALA A 1 89 ? -19.865 11.559 -8.551 1.00 69.56 89 ALA A O 1
ATOM 665 N N . ASN A 1 90 ? -19.350 13.483 -7.531 1.00 73.56 90 ASN A N 1
ATOM 666 C CA . ASN A 1 90 ? -20.468 14.282 -8.039 1.00 73.56 90 ASN A CA 1
ATOM 667 C C . ASN A 1 90 ? -20.121 15.108 -9.297 1.00 73.56 90 ASN A C 1
ATOM 669 O O . ASN A 1 90 ? -20.842 16.048 -9.621 1.00 73.56 90 ASN A O 1
ATOM 673 N N . GLY A 1 91 ? -18.984 14.844 -9.946 1.00 76.00 91 GLY A N 1
ATOM 674 C CA . GLY A 1 91 ? -18.513 15.560 -11.135 1.00 76.00 91 GLY A CA 1
ATOM 675 C C . GLY A 1 91 ? -17.930 16.954 -10.873 1.00 76.00 91 GLY A C 1
ATOM 676 O O . GLY A 1 91 ? -17.424 17.585 -11.800 1.00 76.00 91 GLY A O 1
ATOM 677 N N . ARG A 1 92 ? -17.950 17.465 -9.631 1.00 78.69 92 ARG A N 1
ATOM 678 C CA . ARG A 1 92 ? -17.371 18.783 -9.328 1.00 78.69 92 ARG A CA 1
ATOM 679 C C . ARG A 1 92 ? -15.848 18.720 -9.351 1.00 78.69 92 ARG A C 1
ATOM 681 O O . ARG A 1 92 ? -15.247 17.874 -8.689 1.00 78.69 92 ARG A O 1
ATOM 688 N N . LYS A 1 93 ? -15.231 19.668 -10.058 1.00 80.19 93 LYS A N 1
ATOM 689 C CA . LYS A 1 93 ? -13.780 19.863 -10.042 1.00 80.19 93 LYS A CA 1
ATOM 690 C C . LYS A 1 93 ? -13.371 20.628 -8.791 1.00 80.19 93 LYS A C 1
ATOM 692 O O . LYS A 1 93 ? -13.848 21.731 -8.539 1.00 80.19 93 LYS A O 1
ATOM 697 N N . VAL A 1 94 ? -12.467 20.040 -8.022 1.00 83.44 94 VAL A N 1
ATOM 698 C CA . VAL A 1 94 ? -11.851 20.679 -6.859 1.00 83.44 94 VAL A CA 1
ATOM 699 C C . VAL A 1 94 ? -10.409 21.017 -7.216 1.00 83.44 94 VAL A C 1
ATOM 701 O O . VAL A 1 94 ? -9.658 20.129 -7.612 1.00 83.44 94 VAL A O 1
ATOM 704 N N . LEU A 1 95 ? -10.023 22.291 -7.096 1.00 86.38 95 LEU A N 1
ATOM 705 C CA . LEU A 1 95 ? -8.692 22.772 -7.496 1.00 86.38 95 LEU A CA 1
ATOM 706 C C . LEU A 1 95 ? -7.596 22.479 -6.464 1.00 86.38 95 LEU A C 1
ATOM 708 O O . LEU A 1 95 ? -6.427 22.458 -6.819 1.00 86.38 95 LEU A O 1
ATOM 712 N N . GLY A 1 96 ? -7.959 22.237 -5.205 1.00 87.44 96 GLY A N 1
ATOM 713 C CA . GLY A 1 96 ? -7.032 21.962 -4.110 1.00 87.44 96 GLY A CA 1
ATOM 714 C C . GLY A 1 96 ? -7.785 21.641 -2.822 1.00 87.44 96 GLY A C 1
ATOM 715 O O . GLY A 1 96 ? -9.012 21.583 -2.798 1.00 87.44 96 GLY A O 1
ATOM 716 N N . THR A 1 97 ? -7.066 21.439 -1.725 1.00 88.94 97 THR A N 1
ATOM 717 C CA . THR A 1 97 ? -7.685 21.169 -0.419 1.00 88.94 97 THR A CA 1
ATOM 718 C C . THR A 1 97 ? -7.176 22.154 0.627 1.00 88.94 97 THR A C 1
ATOM 720 O O . THR A 1 97 ? -6.317 22.996 0.359 1.00 88.94 97 THR A O 1
ATOM 723 N N . ARG A 1 98 ? -7.667 22.031 1.866 1.00 89.50 98 ARG A N 1
ATOM 724 C CA . ARG A 1 98 ? -7.094 22.759 3.007 1.00 89.50 98 ARG A CA 1
ATOM 725 C C . ARG A 1 98 ? -5.593 22.484 3.182 1.00 89.50 98 ARG A C 1
ATOM 727 O O . ARG A 1 98 ? -4.884 23.350 3.681 1.00 89.50 98 ARG A O 1
ATOM 734 N N . PHE A 1 99 ? -5.121 21.304 2.781 1.00 89.62 99 PHE A N 1
ATOM 735 C CA . PHE A 1 99 ? -3.744 20.857 3.003 1.00 89.62 99 PHE A CA 1
ATOM 736 C C . PHE A 1 99 ? -2.875 20.926 1.747 1.00 89.62 99 PHE A C 1
ATOM 738 O O . PHE A 1 99 ? -1.665 21.057 1.865 1.00 89.62 99 PHE A O 1
ATOM 745 N N . TYR A 1 100 ? -3.474 20.905 0.556 1.00 91.75 100 TYR A N 1
ATOM 746 C CA . TYR A 1 100 ? -2.754 20.857 -0.717 1.00 91.75 100 TYR A CA 1
ATOM 747 C C . TYR A 1 100 ? -3.135 22.032 -1.606 1.00 91.75 100 TYR A C 1
ATOM 749 O O . TYR A 1 100 ? -4.297 22.448 -1.644 1.00 91.75 100 TYR A O 1
ATOM 757 N N . LYS A 1 101 ? -2.155 22.601 -2.307 1.00 89.81 101 LYS A N 1
ATOM 758 C CA . LYS A 1 101 ? -2.395 23.755 -3.180 1.00 89.81 101 LYS A CA 1
ATOM 759 C C . LYS A 1 101 ? -3.169 23.361 -4.428 1.00 89.81 101 LYS A C 1
ATOM 761 O O . LYS A 1 101 ? -4.108 24.068 -4.777 1.00 89.81 101 LYS A O 1
ATOM 766 N N . LEU A 1 102 ? -2.781 22.246 -5.046 1.00 91.19 102 LEU A N 1
ATOM 767 C CA . LEU A 1 102 ? -3.303 21.797 -6.330 1.00 91.19 102 LEU A CA 1
ATOM 768 C C . LEU A 1 102 ? -3.844 20.368 -6.238 1.00 91.19 102 LEU A C 1
ATOM 770 O O . LEU A 1 102 ? -3.399 19.570 -5.411 1.00 91.19 102 LEU A O 1
ATOM 774 N N . ALA A 1 103 ? -4.799 20.046 -7.100 1.00 93.19 103 ALA A N 1
ATOM 775 C CA . ALA A 1 103 ? -5.336 18.706 -7.272 1.00 93.19 103 ALA A CA 1
ATOM 776 C C . ALA A 1 103 ? -5.419 18.365 -8.761 1.00 93.19 103 ALA A C 1
ATOM 778 O O . ALA A 1 103 ? -5.843 19.191 -9.571 1.00 93.19 103 ALA A O 1
ATOM 779 N N . PHE A 1 104 ? -5.043 17.139 -9.103 1.00 93.94 104 PHE A N 1
ATOM 780 C CA . PHE A 1 104 ? -5.051 16.622 -10.463 1.00 93.94 104 PHE A CA 1
ATOM 781 C C . PHE A 1 104 ? -5.740 15.266 -10.517 1.00 93.94 104 PHE A C 1
ATOM 783 O O . PHE A 1 104 ? -5.633 14.467 -9.585 1.00 93.94 104 PHE A O 1
ATOM 790 N N . THR A 1 105 ? -6.383 14.995 -11.648 1.00 95.00 105 THR A N 1
ATOM 791 C CA . THR A 1 105 ? -6.826 13.650 -12.020 1.00 95.00 105 THR A CA 1
ATOM 792 C C . THR A 1 105 ? -5.816 13.076 -13.011 1.00 95.00 105 THR A C 1
ATOM 794 O O . THR A 1 105 ? -5.525 13.710 -14.025 1.00 95.00 105 THR A O 1
ATOM 797 N N . ILE A 1 106 ? -5.272 11.897 -12.714 1.00 95.81 106 ILE A N 1
ATOM 798 C CA . ILE A 1 106 ? -4.384 11.152 -13.612 1.00 95.81 106 ILE A CA 1
ATOM 799 C C . ILE A 1 106 ? -5.238 10.233 -14.473 1.00 95.81 106 ILE A C 1
ATOM 801 O O . ILE A 1 106 ? -6.060 9.482 -13.942 1.00 95.81 106 ILE A O 1
ATOM 805 N N . ARG A 1 107 ? -5.030 10.287 -15.785 1.00 96.31 107 ARG A N 1
ATOM 806 C CA . ARG A 1 107 ? -5.744 9.497 -16.785 1.00 96.31 107 ARG A CA 1
ATOM 807 C C . ARG A 1 107 ? -4.780 8.578 -17.535 1.00 96.31 107 ARG A C 1
ATOM 809 O O . ARG A 1 107 ? -3.661 9.006 -17.814 1.00 96.31 107 ARG A O 1
ATOM 816 N N . HIS A 1 108 ? -5.196 7.345 -17.828 1.00 95.19 108 HIS A N 1
ATOM 817 C CA . HIS A 1 108 ? -4.367 6.317 -18.469 1.00 95.19 108 HIS A CA 1
ATOM 818 C C . HIS A 1 108 ? -5.006 5.772 -19.756 1.00 95.19 108 HIS A C 1
ATOM 820 O O . HIS A 1 108 ? -6.222 5.597 -19.822 1.00 95.19 108 HIS A O 1
ATOM 826 N N . GLY A 1 109 ? -4.174 5.471 -20.753 1.00 92.19 109 GLY A N 1
ATOM 827 C CA . GLY A 1 109 ? -4.571 4.868 -22.025 1.00 92.19 109 GLY A CA 1
ATOM 828 C C . GLY A 1 109 ? -5.200 5.842 -23.028 1.00 92.19 109 GLY A C 1
ATOM 829 O O . GLY A 1 109 ? -5.320 7.043 -22.784 1.00 92.19 109 GLY A O 1
ATOM 830 N N . THR A 1 110 ? -5.613 5.307 -24.180 1.00 84.44 110 THR A N 1
ATOM 831 C CA . THR A 1 110 ? -6.193 6.081 -25.295 1.00 84.44 110 THR A CA 1
ATOM 832 C C . THR A 1 110 ? -7.587 6.624 -24.992 1.00 84.44 110 THR A C 1
ATOM 834 O O . THR A 1 110 ? -7.990 7.632 -25.564 1.00 84.44 110 THR A O 1
ATOM 837 N N . GLU A 1 111 ? -8.316 5.979 -24.083 1.00 89.88 111 GLU A N 1
ATOM 838 C CA . GLU A 1 111 ? -9.651 6.402 -23.645 1.00 89.88 111 GLU A CA 1
ATOM 839 C C . GLU A 1 111 ? -9.608 7.443 -22.516 1.00 89.88 111 GLU A C 1
ATOM 841 O O . GLU A 1 111 ? -10.651 7.892 -22.042 1.00 89.88 111 GLU A O 1
ATOM 846 N N . TYR A 1 112 ? -8.408 7.859 -22.089 1.00 90.38 112 TYR A N 1
ATOM 847 C CA . TYR A 1 112 ? -8.207 8.847 -21.029 1.00 90.38 112 TYR A CA 1
ATOM 848 C C . TYR A 1 112 ? -8.935 8.485 -19.728 1.00 90.38 112 TYR A C 1
ATOM 850 O O . TYR A 1 112 ? -9.474 9.353 -19.036 1.00 90.38 112 TYR A O 1
ATOM 858 N N . GLU A 1 113 ? -8.950 7.209 -19.362 1.00 94.69 113 GLU A N 1
ATOM 859 C CA . GLU A 1 113 ? -9.676 6.743 -18.189 1.00 94.69 113 GLU A CA 1
ATOM 860 C C . GLU A 1 113 ? -9.060 7.304 -16.893 1.00 94.69 113 GLU A C 1
ATOM 862 O O . GLU A 1 113 ? -7.847 7.200 -16.710 1.00 94.69 113 GLU A O 1
ATOM 867 N N . PRO A 1 114 ? -9.844 7.876 -15.957 1.00 95.44 114 PRO A N 1
ATOM 868 C CA . PRO A 1 114 ? -9.314 8.420 -14.711 1.00 95.44 114 PRO A CA 1
ATOM 869 C C . PRO A 1 114 ? -8.886 7.309 -13.743 1.00 95.44 114 PRO A C 1
ATOM 871 O O . PRO A 1 114 ? -9.727 6.680 -13.105 1.00 95.44 114 PRO A O 1
ATOM 874 N N . VAL A 1 115 ? -7.578 7.144 -13.542 1.00 97.00 115 VAL A N 1
ATOM 875 C CA . VAL A 1 115 ? -7.008 6.058 -12.728 1.00 97.00 115 VAL A CA 1
ATOM 876 C C . VAL A 1 115 ? -6.586 6.468 -11.316 1.00 97.00 115 VAL A C 1
ATOM 878 O O . VAL A 1 115 ? -6.584 5.641 -10.403 1.00 97.00 115 VAL A O 1
ATOM 881 N N . ALA A 1 116 ? -6.246 7.738 -11.091 1.00 97.12 116 ALA A N 1
ATOM 882 C CA . ALA A 1 116 ? -5.781 8.207 -9.786 1.00 97.12 116 ALA A CA 1
ATOM 883 C C . ALA A 1 116 ? -6.012 9.707 -9.571 1.00 97.12 116 ALA A C 1
ATOM 885 O O . ALA A 1 116 ? -6.270 10.457 -10.511 1.00 97.12 116 ALA A O 1
ATOM 886 N N . HIS A 1 117 ? -5.863 10.137 -8.320 1.00 96.06 117 HIS A N 1
ATOM 887 C CA . HIS A 1 117 ? -5.845 11.535 -7.895 1.00 96.06 117 HIS A CA 1
ATOM 888 C C . HIS A 1 117 ? -4.503 11.890 -7.305 1.00 96.06 117 HIS A C 1
ATOM 890 O O . HIS A 1 117 ? -4.021 11.172 -6.433 1.00 96.06 117 HIS A O 1
ATOM 896 N N . LEU A 1 118 ? -3.953 13.022 -7.727 1.00 95.88 118 LEU A N 1
ATOM 897 C CA . LEU A 1 118 ? -2.731 13.587 -7.178 1.00 95.88 118 LEU A CA 1
ATOM 898 C C . LEU A 1 118 ? -3.050 14.927 -6.514 1.00 95.88 118 LEU A C 1
ATOM 900 O O . LEU A 1 118 ? -3.380 15.902 -7.187 1.00 95.88 118 LEU A O 1
ATOM 904 N N . LEU A 1 119 ? -2.931 14.987 -5.192 1.00 94.94 119 LEU A N 1
ATOM 905 C CA . LEU A 1 119 ? -2.925 16.234 -4.436 1.00 94.94 119 LEU A CA 1
ATOM 906 C C . LEU A 1 119 ? -1.481 16.723 -4.339 1.00 94.94 119 LEU A C 1
ATOM 908 O O . LEU A 1 119 ? -0.644 16.087 -3.701 1.00 94.94 119 LEU A O 1
ATOM 912 N N . TYR A 1 120 ? -1.181 17.833 -5.002 1.00 91.88 120 TYR A N 1
ATOM 913 C CA . TYR A 1 120 ? 0.181 18.313 -5.206 1.00 91.88 120 TYR A CA 1
ATOM 914 C C . TYR A 1 120 ? 0.493 19.531 -4.337 1.00 91.88 120 TYR A C 1
ATOM 916 O O . TYR A 1 120 ? -0.340 20.426 -4.153 1.00 91.88 120 TYR A O 1
ATOM 924 N N . PHE A 1 121 ? 1.737 19.559 -3.856 1.00 84.31 121 PHE A N 1
ATOM 925 C CA . PHE A 1 121 ? 2.333 20.630 -3.063 1.00 84.31 121 PHE A CA 1
ATOM 926 C C . PHE A 1 121 ? 1.581 20.902 -1.755 1.00 84.31 121 PHE A C 1
ATOM 928 O O . PHE A 1 121 ? 0.641 21.706 -1.690 1.00 84.31 121 PHE A O 1
ATOM 935 N N . SER A 1 122 ? 2.018 20.230 -0.690 1.00 79.81 122 SER A N 1
ATOM 936 C CA . SER A 1 122 ? 1.526 20.501 0.656 1.00 79.81 122 SER A CA 1
ATOM 937 C C . SER A 1 122 ? 1.716 21.977 1.032 1.00 79.81 122 SER A C 1
ATOM 939 O O . SER A 1 122 ? 2.723 22.618 0.720 1.00 79.81 122 SER A O 1
ATOM 941 N N . ARG A 1 123 ? 0.712 22.549 1.695 1.00 85.31 123 ARG A N 1
ATOM 942 C CA . ARG A 1 123 ? 0.708 23.950 2.140 1.00 85.31 123 ARG A CA 1
ATOM 943 C C . ARG A 1 123 ? 1.586 24.190 3.370 1.00 85.31 123 ARG A C 1
ATOM 945 O O . ARG A 1 123 ? 1.867 25.343 3.668 1.00 85.31 123 ARG A O 1
ATOM 952 N N . ASP A 1 124 ? 2.038 23.135 4.046 1.00 75.94 124 ASP A N 1
ATOM 953 C CA . ASP A 1 124 ? 2.967 23.201 5.186 1.00 75.94 124 ASP A CA 1
ATOM 954 C C . ASP A 1 124 ? 4.437 23.431 4.778 1.00 75.94 124 ASP A C 1
ATOM 956 O O . ASP A 1 124 ? 5.320 23.443 5.631 1.00 75.94 124 ASP A O 1
ATOM 960 N N . GLY A 1 125 ? 4.708 23.607 3.479 1.00 73.56 125 GLY A N 1
ATOM 961 C CA . GLY A 1 125 ? 6.053 23.816 2.945 1.00 73.56 125 GLY A CA 1
ATOM 962 C C . GLY A 1 125 ? 6.843 22.524 2.726 1.00 73.56 125 GLY A C 1
ATOM 963 O O . GLY A 1 125 ? 7.912 22.571 2.120 1.00 73.56 125 GLY A O 1
ATOM 964 N N . ALA A 1 126 ? 6.323 21.362 3.137 1.00 75.31 126 ALA A N 1
ATOM 965 C CA . ALA A 1 126 ? 6.922 20.091 2.765 1.00 75.31 126 ALA A CA 1
ATOM 966 C C . ALA A 1 126 ? 6.669 19.827 1.273 1.00 75.31 126 ALA A C 1
ATOM 968 O O . ALA A 1 126 ? 5.531 19.875 0.803 1.00 75.31 126 ALA A O 1
ATOM 969 N N . ALA A 1 127 ? 7.718 19.477 0.526 1.00 82.69 127 ALA A N 1
ATOM 970 C CA . ALA A 1 127 ? 7.624 19.046 -0.872 1.00 82.69 127 ALA A CA 1
ATOM 971 C C . ALA A 1 127 ? 7.020 17.627 -0.988 1.00 82.69 127 ALA A C 1
ATOM 973 O O . ALA A 1 127 ? 7.635 16.698 -1.513 1.00 82.69 127 ALA A O 1
ATOM 974 N N . ARG A 1 128 ? 5.820 17.443 -0.424 1.00 90.75 128 ARG A N 1
ATOM 975 C CA . ARG A 1 128 ? 5.065 16.192 -0.376 1.00 90.75 128 ARG A CA 1
ATOM 976 C C . ARG A 1 128 ? 3.773 16.327 -1.161 1.00 90.75 128 ARG A C 1
ATOM 978 O O . ARG A 1 128 ? 3.123 17.373 -1.145 1.00 90.75 128 ARG A O 1
ATOM 985 N N . SER A 1 129 ? 3.403 15.231 -1.804 1.00 95.00 129 SER A N 1
ATOM 986 C CA . SER A 1 129 ? 2.135 15.081 -2.517 1.00 95.00 129 SER A CA 1
ATOM 987 C C . SER A 1 129 ? 1.400 13.852 -1.994 1.00 95.00 129 SER A C 1
ATOM 989 O O . SER A 1 129 ? 2.020 12.978 -1.394 1.00 95.00 129 SER A O 1
ATOM 991 N N . GLU A 1 130 ? 0.094 13.770 -2.197 1.00 95.88 130 GLU A N 1
ATOM 992 C CA . GLU A 1 130 ? -0.693 12.573 -1.894 1.00 95.88 130 GLU A CA 1
ATOM 993 C C . GLU A 1 130 ? -1.253 11.991 -3.187 1.00 95.88 130 GLU A C 1
ATOM 995 O O . GLU A 1 130 ? -1.829 12.715 -3.996 1.00 95.88 130 GLU A O 1
ATOM 1000 N N . LEU A 1 131 ? -1.087 10.686 -3.375 1.00 97.00 131 LEU A N 1
ATOM 1001 C CA . LEU A 1 131 ? -1.642 9.950 -4.501 1.00 97.00 131 LEU A CA 1
ATOM 1002 C C . LEU A 1 131 ? -2.695 8.964 -3.990 1.00 97.00 131 LEU A C 1
ATOM 1004 O O . LEU A 1 131 ? -2.415 8.160 -3.100 1.00 97.00 131 LEU A O 1
ATOM 1008 N N . THR A 1 132 ? -3.894 9.016 -4.567 1.00 97.44 132 THR A N 1
ATOM 1009 C CA . THR A 1 132 ? -4.999 8.089 -4.286 1.00 97.44 132 THR A CA 1
ATOM 1010 C C . THR A 1 132 ? -5.405 7.364 -5.562 1.00 97.44 132 THR A C 1
ATOM 1012 O O . THR A 1 132 ? -5.830 8.009 -6.518 1.00 97.44 132 THR A O 1
ATOM 1015 N N . ILE A 1 133 ? -5.328 6.034 -5.580 1.00 97.75 133 ILE A N 1
ATOM 1016 C CA . ILE A 1 133 ? -5.805 5.234 -6.718 1.00 97.75 133 ILE A CA 1
ATOM 1017 C C . ILE A 1 133 ? -7.338 5.156 -6.690 1.00 97.75 133 ILE A C 1
ATOM 1019 O O . ILE A 1 133 ? -7.951 5.042 -5.624 1.00 97.75 133 ILE A O 1
ATOM 1023 N N . ARG A 1 134 ? -7.980 5.252 -7.860 1.00 96.50 134 ARG A N 1
ATOM 1024 C CA . ARG A 1 134 ? -9.439 5.131 -7.990 1.00 96.50 134 ARG A CA 1
ATOM 1025 C C . ARG A 1 134 ? -9.878 3.697 -7.687 1.00 96.50 134 ARG A C 1
ATOM 1027 O O . ARG A 1 134 ? -9.257 2.742 -8.132 1.00 96.50 134 ARG A O 1
ATOM 1034 N N . ASN A 1 135 ? -10.998 3.561 -6.976 1.00 96.56 135 ASN A N 1
ATOM 1035 C CA . ASN A 1 135 ? -11.494 2.267 -6.498 1.00 96.56 135 ASN A CA 1
ATOM 1036 C C . ASN A 1 135 ? -11.667 1.243 -7.635 1.00 96.56 135 ASN A C 1
ATOM 1038 O O . ASN A 1 135 ? -11.129 0.157 -7.516 1.00 96.56 135 ASN A O 1
ATOM 1042 N N . HIS A 1 136 ? -12.285 1.603 -8.767 1.00 96.56 136 HIS A N 1
ATOM 1043 C CA . HIS A 1 136 ? -12.462 0.677 -9.899 1.00 96.56 136 HIS A CA 1
ATOM 1044 C C . HIS A 1 136 ? -11.144 0.142 -10.488 1.00 96.56 136 HIS A C 1
ATOM 1046 O O . HIS A 1 136 ? -11.132 -0.947 -11.052 1.00 96.56 136 HIS A O 1
ATOM 1052 N N . VAL A 1 137 ? -10.031 0.874 -10.347 1.00 97.44 137 VAL A N 1
ATOM 1053 C CA . VAL A 1 137 ? -8.708 0.412 -10.790 1.00 97.44 137 VAL A CA 1
ATOM 1054 C C . VAL A 1 137 ? -8.178 -0.670 -9.854 1.00 97.44 137 VAL A C 1
ATOM 1056 O O . VAL A 1 137 ? -7.589 -1.629 -10.330 1.00 97.44 137 VAL A O 1
ATOM 1059 N N . LEU A 1 138 ? -8.429 -0.562 -8.544 1.00 97.62 138 LEU A N 1
ATOM 1060 C CA . LEU A 1 138 ? -7.946 -1.519 -7.538 1.00 97.62 138 LEU A CA 1
ATOM 1061 C C . LEU A 1 138 ? -8.568 -2.920 -7.672 1.00 97.62 138 LEU A C 1
ATOM 1063 O O . LEU A 1 138 ? -7.971 -3.890 -7.217 1.00 97.62 138 LEU A O 1
ATOM 1067 N N . TYR A 1 139 ? -9.735 -3.037 -8.316 1.00 96.75 139 TYR A N 1
ATOM 1068 C CA . TYR A 1 139 ? -10.383 -4.326 -8.611 1.00 96.75 139 TYR A CA 1
ATOM 1069 C C . TYR A 1 139 ? -9.832 -5.000 -9.877 1.00 96.75 139 TYR A C 1
ATOM 1071 O O . TYR A 1 139 ? -10.252 -6.102 -10.222 1.00 96.75 139 TYR A O 1
ATOM 1079 N N . ARG A 1 140 ? -8.890 -4.366 -10.587 1.00 95.50 140 ARG A N 1
ATOM 1080 C CA . ARG A 1 140 ? -8.264 -4.938 -11.784 1.00 95.50 140 ARG A CA 1
ATOM 1081 C C . ARG A 1 140 ? -7.011 -5.707 -11.417 1.00 95.50 140 ARG A C 1
ATOM 1083 O O . ARG A 1 140 ? -6.204 -5.265 -10.602 1.00 95.50 140 ARG A O 1
ATOM 1090 N N . LYS A 1 141 ? -6.789 -6.820 -12.109 1.00 93.62 141 LYS A N 1
ATOM 1091 C CA . LYS A 1 141 ? -5.502 -7.516 -12.071 1.00 93.62 141 LYS A CA 1
ATOM 1092 C C . LYS A 1 141 ? -4.399 -6.604 -12.625 1.00 93.62 141 LYS A C 1
ATOM 1094 O O . LYS A 1 141 ? -4.587 -5.988 -13.672 1.00 93.62 141 LYS A O 1
ATOM 1099 N N . GLY A 1 142 ? -3.253 -6.533 -11.948 1.00 92.06 142 GLY A N 1
ATOM 1100 C CA . GLY A 1 142 ? -2.127 -5.701 -12.379 1.00 92.06 142 GLY A CA 1
ATOM 1101 C C . GLY A 1 142 ? -2.315 -4.200 -12.131 1.00 92.06 142 GLY A C 1
ATOM 1102 O O . GLY A 1 142 ? -1.634 -3.390 -12.765 1.00 92.06 142 GLY A O 1
ATOM 1103 N N . TRP A 1 143 ? -3.224 -3.786 -11.239 1.00 96.44 143 TRP A N 1
ATOM 1104 C CA . TRP A 1 143 ? -3.385 -2.374 -10.868 1.00 96.44 143 TRP A CA 1
ATOM 1105 C C . TRP A 1 143 ? -2.089 -1.774 -10.307 1.00 96.44 143 TRP A C 1
ATOM 1107 O O . TRP A 1 143 ? -1.827 -0.579 -10.470 1.00 96.44 143 TRP A O 1
ATOM 1117 N N . THR A 1 144 ? -1.239 -2.602 -9.701 1.00 94.81 144 THR A N 1
ATOM 1118 C CA . THR A 1 144 ? 0.068 -2.188 -9.186 1.00 94.81 144 THR A CA 1
ATOM 1119 C C . THR A 1 144 ? 1.007 -1.755 -10.310 1.00 94.81 144 THR A C 1
ATOM 1121 O O . THR A 1 144 ? 1.715 -0.769 -10.132 1.00 94.81 144 THR A O 1
ATOM 1124 N N . ASN A 1 145 ? 0.919 -2.352 -11.506 1.00 91.19 145 ASN A N 1
ATOM 1125 C CA . ASN A 1 145 ? 1.655 -1.890 -12.692 1.00 91.19 145 ASN A CA 1
ATOM 1126 C C . ASN A 1 145 ? 1.216 -0.482 -13.116 1.00 91.19 145 ASN A C 1
ATOM 1128 O O . ASN A 1 145 ? 2.043 0.336 -13.519 1.00 91.19 145 ASN A O 1
ATOM 1132 N N . THR A 1 146 ? -0.080 -0.171 -12.983 1.00 94.44 146 THR A N 1
ATOM 1133 C CA . THR A 1 146 ? -0.596 1.185 -13.240 1.00 94.44 146 THR A CA 1
ATOM 1134 C C . THR A 1 146 ? 0.004 2.174 -12.242 1.00 94.44 146 THR A C 1
ATOM 1136 O O . THR A 1 146 ? 0.477 3.240 -12.633 1.00 94.44 146 THR A O 1
ATOM 1139 N N . LEU A 1 147 ? 0.063 1.811 -10.957 1.00 95.50 147 LEU A N 1
ATOM 1140 C CA . LEU A 1 147 ? 0.737 2.620 -9.941 1.00 95.50 147 LEU A CA 1
ATOM 1141 C C . LEU A 1 147 ? 2.236 2.791 -10.249 1.00 95.50 147 LEU A C 1
ATOM 1143 O O . LEU A 1 147 ? 2.735 3.912 -10.176 1.00 95.50 147 LEU A O 1
ATOM 1147 N N . THR A 1 148 ? 2.944 1.733 -10.651 1.00 92.38 148 THR A N 1
ATOM 1148 C CA . THR A 1 148 ? 4.356 1.805 -11.059 1.00 92.38 148 THR A CA 1
ATOM 1149 C C . THR A 1 148 ? 4.559 2.786 -12.213 1.00 92.38 148 THR A C 1
ATOM 1151 O O . THR A 1 148 ? 5.440 3.645 -12.143 1.00 92.38 148 THR A O 1
ATOM 1154 N N . ALA A 1 149 ? 3.722 2.708 -13.252 1.00 92.25 149 ALA A N 1
ATOM 1155 C CA . ALA A 1 149 ? 3.776 3.616 -14.393 1.00 92.25 149 ALA A CA 1
ATOM 1156 C C . ALA A 1 149 ? 3.564 5.077 -13.963 1.00 92.25 149 ALA A C 1
ATOM 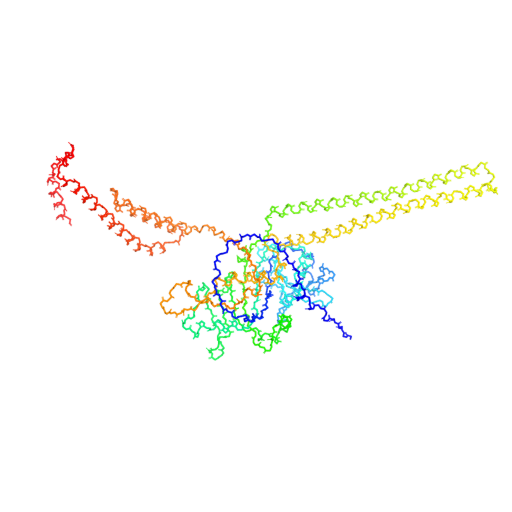1158 O O . ALA A 1 149 ? 4.321 5.954 -14.380 1.00 92.25 149 ALA A O 1
ATOM 1159 N N . ILE A 1 150 ? 2.600 5.330 -13.069 1.00 94.94 150 ILE A N 1
ATOM 1160 C CA . ILE A 1 150 ? 2.346 6.661 -12.499 1.00 94.94 150 ILE A CA 1
ATOM 1161 C C . ILE A 1 150 ? 3.567 7.179 -11.732 1.00 94.94 150 ILE A C 1
ATOM 1163 O O . ILE A 1 150 ? 3.989 8.313 -11.947 1.00 94.94 150 ILE A O 1
ATOM 1167 N N . LEU A 1 151 ? 4.149 6.367 -10.846 1.00 93.81 151 LEU A N 1
ATOM 1168 C CA . LEU A 1 151 ? 5.299 6.774 -10.034 1.00 93.81 151 LEU A CA 1
ATOM 1169 C C . LEU A 1 151 ? 6.509 7.130 -10.906 1.00 93.81 151 LEU A C 1
ATOM 1171 O O . LEU A 1 151 ? 7.134 8.168 -10.687 1.00 93.81 151 LEU A O 1
ATOM 1175 N N . ARG A 1 152 ? 6.792 6.323 -11.937 1.00 89.44 152 ARG A N 1
ATOM 1176 C CA . ARG A 1 152 ? 7.867 6.588 -12.907 1.00 89.44 152 ARG A CA 1
ATOM 1177 C C . ARG A 1 152 ? 7.611 7.864 -13.702 1.00 89.44 152 ARG A C 1
ATOM 1179 O O . ARG A 1 152 ? 8.503 8.699 -13.813 1.00 89.44 152 ARG A O 1
ATOM 1186 N N . ALA A 1 153 ? 6.389 8.044 -14.196 1.00 90.69 153 ALA A N 1
ATOM 1187 C CA . ALA A 1 153 ? 5.992 9.222 -14.962 1.00 90.69 153 ALA A CA 1
ATOM 1188 C C . ALA A 1 153 ? 6.093 10.528 -14.153 1.00 90.69 153 ALA A C 1
ATOM 1190 O O . ALA A 1 153 ? 6.410 11.576 -14.705 1.00 90.69 153 ALA A O 1
ATOM 1191 N N . LEU A 1 154 ? 5.864 10.461 -12.839 1.00 92.06 154 LEU A N 1
ATOM 1192 C CA . LEU A 1 154 ? 6.008 11.591 -11.916 1.00 92.06 154 LEU A CA 1
ATOM 1193 C C . LEU A 1 154 ? 7.434 11.764 -11.367 1.00 92.06 154 LEU A C 1
ATOM 1195 O O . LEU A 1 154 ? 7.676 12.702 -10.600 1.00 92.06 154 LEU A O 1
ATOM 1199 N N . ASN A 1 155 ? 8.354 10.850 -11.703 1.00 88.31 155 ASN A N 1
ATOM 1200 C CA . ASN A 1 155 ? 9.668 10.713 -11.074 1.00 88.31 155 ASN A CA 1
ATOM 1201 C C . ASN A 1 155 ? 9.574 10.738 -9.532 1.00 88.31 155 ASN A C 1
ATOM 1203 O O . ASN A 1 155 ? 10.326 11.439 -8.853 1.00 88.31 155 ASN A O 1
ATOM 1207 N N . ALA A 1 156 ? 8.591 10.024 -8.985 1.00 89.38 156 ALA A N 1
ATOM 1208 C CA . ALA A 1 156 ? 8.210 10.084 -7.581 1.00 89.38 156 ALA A CA 1
ATOM 1209 C C . ALA A 1 156 ? 8.485 8.766 -6.855 1.00 89.38 156 ALA A C 1
ATOM 1211 O O . ALA A 1 156 ? 8.409 7.685 -7.435 1.00 89.38 156 ALA A O 1
ATOM 1212 N N . GLN A 1 157 ? 8.731 8.864 -5.552 1.00 87.62 157 GLN A N 1
ATOM 1213 C CA . GLN A 1 157 ? 8.875 7.721 -4.653 1.00 87.62 157 GLN A CA 1
ATOM 1214 C C . GLN A 1 157 ? 7.786 7.762 -3.584 1.00 87.62 157 GLN A C 1
ATOM 1216 O O . GLN A 1 157 ? 7.388 8.839 -3.127 1.00 87.62 157 GLN A O 1
ATOM 1221 N N . ILE A 1 158 ? 7.315 6.595 -3.146 1.00 90.69 158 ILE A N 1
ATOM 1222 C CA . ILE A 1 158 ? 6.420 6.483 -1.996 1.00 90.69 158 ILE A CA 1
ATOM 1223 C C . ILE A 1 158 ? 7.228 6.821 -0.745 1.00 90.69 158 ILE A C 1
ATOM 1225 O O . ILE A 1 158 ? 8.097 6.071 -0.310 1.00 90.69 158 ILE A O 1
ATOM 1229 N N . TYR A 1 159 ? 6.928 7.968 -0.145 1.00 86.25 159 TYR A N 1
ATOM 1230 C CA . TYR A 1 159 ? 7.476 8.371 1.145 1.00 86.25 159 TYR A CA 1
ATOM 1231 C C . TYR A 1 159 ? 6.854 7.571 2.287 1.00 86.25 159 TYR A C 1
ATOM 1233 O O . TYR A 1 159 ? 7.548 7.158 3.211 1.00 86.25 159 TYR A O 1
ATOM 1241 N N . CYS A 1 160 ? 5.535 7.369 2.256 1.00 88.75 160 CYS A N 1
ATOM 1242 C CA . CYS A 1 160 ? 4.861 6.468 3.184 1.00 88.75 160 CYS A CA 1
ATOM 1243 C C . CYS A 1 160 ? 3.475 6.051 2.688 1.00 88.75 160 CYS A C 1
ATOM 1245 O O . CYS A 1 160 ? 2.830 6.748 1.905 1.00 88.75 160 CYS A O 1
ATOM 1247 N N . TYR A 1 161 ? 2.985 4.936 3.224 1.00 92.12 161 TYR A N 1
ATOM 1248 C CA . TYR A 1 161 ? 1.598 4.515 3.070 1.00 92.12 161 TYR A CA 1
ATOM 1249 C C . TYR A 1 161 ? 0.704 5.306 4.024 1.00 92.12 161 TYR A C 1
ATOM 1251 O O . TYR A 1 161 ? 0.806 5.172 5.247 1.00 92.12 161 TYR A O 1
ATOM 1259 N N . THR A 1 162 ? -0.159 6.154 3.470 1.00 94.19 162 THR A N 1
ATOM 1260 C CA . THR A 1 162 ? -1.057 7.011 4.248 1.00 94.19 162 THR A CA 1
ATOM 1261 C C . THR A 1 162 ? -2.246 6.205 4.755 1.00 94.19 162 THR A C 1
ATOM 1263 O O . THR A 1 162 ? -2.539 6.222 5.957 1.00 94.19 162 THR A O 1
ATOM 1266 N N . ALA A 1 163 ? -2.911 5.486 3.847 1.00 96.69 163 ALA A N 1
ATOM 1267 C CA . ALA A 1 163 ? -4.059 4.649 4.157 1.00 96.69 163 ALA A CA 1
ATOM 1268 C C . ALA A 1 163 ? -4.209 3.496 3.158 1.00 96.69 163 ALA A C 1
ATOM 1270 O O . ALA A 1 163 ? -4.079 3.698 1.952 1.00 96.69 163 ALA A O 1
ATOM 1271 N N . ILE A 1 164 ? -4.533 2.315 3.673 1.00 97.38 164 ILE A N 1
ATOM 1272 C CA . ILE A 1 164 ? -4.934 1.147 2.893 1.00 97.38 164 ILE A CA 1
ATOM 1273 C C . ILE A 1 164 ? -6.196 0.586 3.542 1.00 97.38 164 ILE A C 1
ATOM 1275 O O . ILE A 1 164 ? -6.175 0.278 4.735 1.00 97.38 164 ILE A O 1
ATOM 1279 N N . ASP A 1 165 ? -7.263 0.441 2.762 1.00 98.38 165 ASP A N 1
ATOM 1280 C CA . ASP A 1 165 ? -8.462 -0.277 3.192 1.00 98.38 165 ASP A CA 1
ATOM 1281 C C . ASP A 1 165 ? -8.478 -1.635 2.467 1.00 98.38 165 ASP A C 1
ATOM 1283 O O . ASP A 1 165 ? -8.409 -1.678 1.238 1.00 98.38 165 ASP A O 1
ATOM 1287 N N . ILE A 1 166 ? -8.506 -2.736 3.223 1.00 98.38 166 ILE A N 1
ATOM 1288 C CA . ILE A 1 166 ? -8.563 -4.116 2.715 1.00 98.38 166 ILE A CA 1
ATOM 1289 C C . ILE A 1 166 ? -9.963 -4.654 2.982 1.00 98.38 166 ILE A C 1
ATOM 1291 O O . ILE A 1 166 ? -10.418 -4.642 4.126 1.00 98.38 166 ILE A O 1
ATOM 1295 N N . ALA A 1 167 ? -10.633 -5.132 1.942 1.00 98.50 167 ALA A N 1
ATOM 1296 C CA . ALA A 1 167 ? -11.967 -5.704 2.019 1.00 98.50 167 ALA A CA 1
ATOM 1297 C C . ALA A 1 167 ? -11.907 -7.227 1.919 1.00 98.50 167 ALA A C 1
ATOM 1299 O O . ALA A 1 167 ? -11.258 -7.750 1.017 1.00 98.50 167 ALA A O 1
ATOM 1300 N N . VAL A 1 168 ? -12.600 -7.911 2.830 1.00 98.56 168 VAL A N 1
ATOM 1301 C CA . VAL A 1 168 ? -12.915 -9.339 2.741 1.00 98.56 168 VAL A CA 1
ATOM 1302 C C . VAL A 1 168 ? -14.418 -9.478 2.534 1.00 98.56 168 VAL A C 1
ATOM 1304 O O . VAL A 1 168 ? -15.204 -9.135 3.421 1.00 98.56 168 VAL A O 1
ATOM 1307 N N . ASP A 1 169 ? -14.809 -9.956 1.363 1.00 98.56 169 ASP A N 1
ATOM 1308 C CA . ASP A 1 169 ? -16.189 -10.148 0.934 1.00 98.56 169 ASP A CA 1
ATOM 1309 C C . ASP A 1 169 ? -16.548 -11.637 0.979 1.00 98.56 169 ASP A C 1
ATOM 1311 O O . ASP A 1 169 ? -15.768 -12.497 0.570 1.00 98.56 169 ASP A O 1
ATOM 1315 N N . GLY A 1 170 ? -17.727 -11.946 1.506 1.00 97.81 170 GLY A N 1
ATOM 1316 C CA . GLY A 1 170 ? -18.196 -13.315 1.688 1.00 97.81 170 GLY A CA 1
ATOM 1317 C C . GLY A 1 170 ? -19.623 -13.340 2.220 1.00 97.81 170 GLY A C 1
ATOM 1318 O O . GLY A 1 170 ? -20.308 -12.315 2.250 1.00 97.81 170 GLY A O 1
ATOM 1319 N N . TYR A 1 171 ? -20.086 -14.506 2.655 1.00 97.25 171 TYR A N 1
ATOM 1320 C CA . TYR A 1 171 ? -21.452 -14.669 3.149 1.00 97.25 171 TYR A CA 1
ATOM 1321 C C . TYR A 1 171 ? -21.507 -14.670 4.674 1.00 97.25 171 TYR A C 1
ATOM 1323 O O . TYR A 1 171 ? -20.670 -15.266 5.349 1.00 97.25 171 TYR A O 1
ATOM 1331 N N . GLY A 1 172 ? -22.536 -14.033 5.231 1.00 96.19 172 GLY A N 1
ATOM 1332 C CA . GLY A 1 172 ? -22.889 -14.173 6.642 1.00 96.19 172 GLY A CA 1
ATOM 1333 C C . GLY A 1 172 ? -21.900 -13.565 7.640 1.00 96.19 172 GLY A C 1
ATOM 1334 O O . GLY A 1 172 ? -22.013 -13.862 8.834 1.00 96.19 172 GLY A O 1
ATOM 1335 N N . HIS A 1 173 ? -20.967 -12.702 7.218 1.00 97.38 173 HIS A N 1
ATOM 1336 C CA . HIS A 1 173 ? -20.088 -11.975 8.143 1.00 97.38 173 HIS A CA 1
ATOM 1337 C C . HIS A 1 173 ? -20.912 -11.175 9.164 1.00 97.38 173 HIS A C 1
ATOM 1339 O O . HIS A 1 173 ? -20.652 -11.221 10.371 1.00 97.38 173 HIS A O 1
ATOM 1345 N N . LEU A 1 174 ? -21.948 -10.477 8.686 1.00 96.81 174 LEU A N 1
ATOM 1346 C CA . LEU A 1 174 ? -22.796 -9.628 9.514 1.00 96.81 174 LEU A CA 1
ATOM 1347 C C . LEU A 1 174 ? -23.719 -10.466 10.401 1.00 96.81 174 LEU A C 1
ATOM 1349 O O . LEU A 1 174 ? -23.889 -10.157 11.580 1.00 96.81 174 LEU A O 1
ATOM 1353 N N . ASN A 1 175 ? -24.245 -11.575 9.871 1.00 96.56 175 ASN A N 1
ATOM 1354 C CA . ASN A 1 175 ? -25.038 -12.535 10.641 1.00 96.56 175 ASN A CA 1
ATOM 1355 C C . ASN A 1 175 ? -24.221 -13.134 11.790 1.00 96.56 175 ASN A C 1
ATOM 1357 O O . ASN A 1 175 ? -24.690 -13.140 12.930 1.00 96.56 175 ASN A O 1
ATOM 1361 N N . THR A 1 176 ? -22.984 -13.550 11.513 1.00 96.56 176 THR A N 1
ATOM 1362 C CA . THR A 1 176 ? -22.048 -14.081 12.512 1.00 96.56 176 THR A CA 1
ATOM 1363 C C . THR A 1 176 ? -21.757 -13.051 13.596 1.00 96.56 176 THR A C 1
ATOM 1365 O O . THR A 1 176 ? -21.812 -13.378 14.781 1.00 96.56 176 THR A O 1
ATOM 1368 N N . PHE A 1 177 ? -21.516 -11.790 13.223 1.00 96.75 177 PHE A N 1
ATOM 1369 C CA . PHE A 1 177 ? -21.301 -10.724 14.201 1.00 96.75 177 PHE A CA 1
ATOM 1370 C C . PHE A 1 177 ? -22.572 -10.379 14.994 1.00 96.75 177 PHE A C 1
ATOM 1372 O O . PHE A 1 177 ? -22.494 -10.106 16.191 1.00 96.75 177 PHE A O 1
ATOM 1379 N N . SER A 1 178 ? -23.754 -10.441 14.367 1.00 96.81 178 SER A N 1
ATOM 1380 C CA . SER A 1 178 ? -25.038 -10.111 15.007 1.00 96.81 178 SER A CA 1
ATOM 1381 C C . SER A 1 178 ? -25.345 -10.974 16.233 1.00 96.81 178 SER A C 1
ATOM 1383 O O . SER A 1 178 ? -26.098 -10.547 17.107 1.00 96.81 178 SER A O 1
ATOM 1385 N N . ARG A 1 179 ? -24.709 -12.149 16.339 1.00 96.75 179 ARG A N 1
ATOM 1386 C CA . ARG A 1 179 ? -24.786 -13.047 17.497 1.00 96.75 179 ARG A CA 1
ATOM 1387 C C . ARG A 1 179 ? -24.377 -12.360 18.799 1.00 96.75 179 ARG A C 1
ATOM 1389 O O . ARG A 1 179 ? -24.985 -12.638 19.818 1.00 96.75 179 ARG A O 1
ATOM 1396 N N . VAL A 1 180 ? -23.453 -11.393 18.761 1.00 95.12 180 VAL A N 1
ATOM 1397 C CA . VAL A 1 180 ? -23.065 -10.578 19.935 1.00 95.12 180 VAL A CA 1
ATOM 1398 C C . VAL A 1 180 ? -24.252 -9.821 20.547 1.00 95.12 180 VAL A C 1
ATOM 1400 O O . VAL A 1 180 ? -24.241 -9.526 21.735 1.00 95.12 180 VAL A O 1
ATOM 1403 N N . PHE A 1 181 ? -25.268 -9.490 19.746 1.00 94.50 181 PHE A N 1
ATOM 1404 C CA . PHE A 1 181 ? -26.462 -8.767 20.198 1.00 94.50 181 PHE A CA 1
ATOM 1405 C C . PHE A 1 181 ? -27.666 -9.679 20.446 1.00 94.50 181 PHE A C 1
ATOM 1407 O O . PHE A 1 181 ? -28.655 -9.231 21.015 1.00 94.50 181 PHE A O 1
ATOM 1414 N N . LYS A 1 182 ? -27.614 -10.924 19.963 1.00 94.12 182 LYS A N 1
ATOM 1415 C CA . LYS A 1 182 ? -28.737 -11.874 19.988 1.00 94.12 182 LYS A CA 1
ATOM 1416 C C . LYS A 1 182 ? -28.532 -13.020 20.976 1.00 94.12 182 LYS A C 1
ATOM 1418 O O . LYS A 1 182 ? -29.505 -13.643 21.378 1.00 94.12 182 LYS A O 1
ATOM 1423 N N . GLU A 1 183 ? -27.286 -13.332 21.323 1.00 94.88 183 GLU A N 1
ATOM 1424 C CA . GLU A 1 183 ? -26.917 -14.446 22.193 1.00 94.88 183 GLU A CA 1
ATOM 1425 C C . GLU A 1 183 ? -26.134 -13.928 23.401 1.00 94.88 183 GLU A C 1
ATOM 1427 O O . GLU A 1 183 ? -24.995 -13.489 23.257 1.00 94.88 183 GLU A O 1
ATOM 1432 N N . ASP A 1 184 ? -26.688 -14.075 24.607 1.00 94.56 184 ASP A N 1
ATOM 1433 C CA . ASP A 1 184 ? -26.029 -13.645 25.855 1.00 94.56 184 ASP A CA 1
ATOM 1434 C C . ASP A 1 184 ? -24.681 -14.349 26.105 1.00 94.56 184 ASP A C 1
ATOM 1436 O O . ASP A 1 184 ? -23.784 -13.817 26.770 1.00 94.56 184 ASP A O 1
ATOM 1440 N N . SER A 1 185 ? -24.523 -15.547 25.533 1.00 94.06 185 SER A N 1
ATOM 1441 C CA . SER A 1 185 ? -23.299 -16.349 25.600 1.00 94.06 185 SER A CA 1
ATOM 1442 C C . SER A 1 185 ? -22.187 -15.855 24.672 1.00 94.06 185 SER A C 1
ATOM 1444 O O . SER A 1 185 ? -21.041 -16.276 24.836 1.00 94.06 185 SER A O 1
ATOM 1446 N N . VAL A 1 186 ? -22.479 -14.986 23.698 1.00 95.56 186 VAL A N 1
ATOM 1447 C CA . VAL A 1 186 ? -21.504 -14.523 22.705 1.00 95.56 186 VAL A CA 1
ATOM 1448 C C . VAL A 1 186 ? -21.059 -13.104 23.026 1.00 95.56 186 VAL A C 1
ATOM 1450 O O . VAL A 1 186 ? -21.847 -12.165 23.027 1.00 95.56 186 VAL A O 1
ATOM 1453 N N . ARG A 1 187 ? -19.756 -12.916 23.249 1.00 95.06 187 ARG A N 1
ATOM 1454 C CA . ARG A 1 187 ? -19.179 -11.602 23.572 1.00 95.06 187 ARG A CA 1
ATOM 1455 C C . ARG A 1 187 ? -17.989 -11.275 22.681 1.00 95.06 187 ARG A C 1
ATOM 1457 O O . ARG A 1 187 ? -17.233 -12.157 22.272 1.00 95.06 187 ARG A O 1
ATOM 1464 N N . ASN A 1 188 ? -17.790 -9.983 22.416 1.00 94.56 188 ASN A N 1
ATOM 1465 C CA . ASN A 1 188 ? -16.566 -9.482 21.798 1.00 94.56 188 ASN A CA 1
ATOM 1466 C C . ASN A 1 188 ? -15.539 -9.114 22.881 1.00 94.56 188 ASN A C 1
ATOM 1468 O O . ASN A 1 188 ? -15.709 -8.136 23.601 1.00 94.56 188 ASN A O 1
ATOM 1472 N N . TYR A 1 189 ? -14.442 -9.866 22.954 1.00 92.62 189 TYR A N 1
ATOM 1473 C CA . TYR A 1 189 ? -13.306 -9.602 23.850 1.00 92.62 189 TYR A CA 1
ATOM 1474 C C . TYR A 1 189 ? -12.196 -8.764 23.185 1.00 92.62 189 TYR A C 1
ATOM 1476 O O . TYR A 1 189 ? -11.072 -8.667 23.692 1.00 92.62 189 TYR A O 1
ATOM 1484 N N . GLY A 1 190 ? -12.466 -8.206 22.002 1.00 91.62 190 GLY A N 1
ATOM 1485 C CA . GLY A 1 190 ? -11.585 -7.261 21.327 1.00 91.62 190 GLY A CA 1
ATOM 1486 C C . GLY A 1 190 ? -11.473 -5.933 22.081 1.00 91.62 190 GLY A C 1
ATOM 1487 O O . GLY A 1 190 ? -12.305 -5.598 22.916 1.00 91.62 190 GLY A O 1
ATOM 1488 N N . ARG A 1 191 ? -10.418 -5.157 21.803 1.00 90.31 191 ARG A N 1
ATOM 1489 C CA . ARG A 1 191 ? -10.163 -3.876 22.497 1.00 90.31 191 ARG A CA 1
ATOM 1490 C C . ARG A 1 191 ? -10.806 -2.668 21.809 1.00 90.31 191 ARG A C 1
ATOM 1492 O O . ARG A 1 191 ? -10.634 -1.546 22.276 1.00 90.31 191 ARG A O 1
ATOM 1499 N N . GLY A 1 192 ? -11.459 -2.874 20.667 1.00 87.81 192 GLY A N 1
ATOM 1500 C CA . GLY A 1 192 ? -12.077 -1.799 19.898 1.00 87.81 192 GLY A CA 1
ATOM 1501 C C . GLY A 1 192 ? -13.396 -1.345 20.515 1.00 87.81 192 GLY A C 1
ATOM 1502 O O . GLY A 1 192 ? -14.204 -2.172 20.924 1.00 87.81 192 GLY A O 1
ATOM 1503 N N . THR A 1 193 ? -13.642 -0.034 20.531 1.00 93.31 193 THR A N 1
ATOM 1504 C CA . THR A 1 193 ? -14.992 0.495 20.766 1.00 93.31 193 THR A CA 1
ATOM 1505 C C . THR A 1 193 ? -15.913 0.028 19.647 1.00 93.31 193 THR A C 1
ATOM 1507 O O . THR A 1 193 ? -15.517 0.066 18.486 1.00 93.31 193 THR A O 1
ATOM 1510 N N . MET A 1 194 ? -17.126 -0.393 19.979 1.00 96.31 194 MET A N 1
ATOM 1511 C CA . MET A 1 194 ? -18.089 -0.913 19.011 1.00 96.31 194 MET A CA 1
ATOM 1512 C C . MET A 1 194 ? -19.214 0.098 18.789 1.00 96.31 194 MET A C 1
ATOM 1514 O O . MET A 1 194 ? -19.731 0.671 19.746 1.00 96.31 194 MET A O 1
ATOM 1518 N N . THR A 1 195 ? -19.601 0.318 17.537 1.00 97.38 195 THR A N 1
ATOM 1519 C CA . THR A 1 195 ? -20.750 1.148 17.154 1.00 97.38 195 THR A CA 1
ATOM 1520 C C . THR A 1 195 ? -21.596 0.374 16.156 1.00 97.38 195 THR A C 1
ATOM 1522 O O . THR A 1 195 ? -21.179 0.166 15.021 1.00 97.38 195 THR A O 1
ATOM 1525 N N . ALA A 1 196 ? -22.759 -0.098 16.601 1.00 97.75 196 ALA A N 1
ATOM 1526 C CA . ALA A 1 196 ? -23.688 -0.865 15.781 1.00 97.75 196 ALA A CA 1
ATOM 1527 C C . ALA A 1 196 ? -24.678 0.054 15.059 1.00 97.75 196 ALA A C 1
ATOM 1529 O O . ALA A 1 196 ? -25.153 1.037 15.627 1.00 97.75 196 ALA A O 1
ATOM 1530 N N . TYR A 1 197 ? -25.002 -0.306 13.824 1.00 97.75 197 TYR A N 1
ATOM 1531 C CA . TYR A 1 197 ? -26.012 0.335 12.997 1.00 97.75 197 TYR A CA 1
ATOM 1532 C C . TYR A 1 197 ? -27.100 -0.691 12.718 1.00 97.75 197 TYR A C 1
ATOM 1534 O O . TYR A 1 197 ? -26.814 -1.767 12.192 1.00 97.75 197 TYR A O 1
ATOM 1542 N N . PHE A 1 198 ? -28.334 -0.365 13.080 1.00 97.00 198 PHE A N 1
ATOM 1543 C CA . PHE A 1 198 ? -29.496 -1.203 12.810 1.00 97.00 198 PHE A CA 1
ATOM 1544 C C . PHE A 1 198 ? -30.291 -0.623 11.642 1.00 97.00 198 PHE A C 1
ATOM 1546 O O . PHE A 1 198 ? -30.180 0.567 11.338 1.00 97.00 198 PHE A O 1
ATOM 1553 N N . ASP A 1 199 ? -31.057 -1.475 10.969 1.00 95.38 199 ASP A N 1
ATOM 1554 C CA . ASP A 1 199 ? -32.012 -1.043 9.952 1.00 95.38 199 ASP A CA 1
ATOM 1555 C C . ASP A 1 199 ? -33.111 -0.136 10.543 1.00 95.38 199 ASP A C 1
ATOM 1557 O O . ASP A 1 199 ? -33.185 0.096 11.753 1.00 95.38 199 ASP A O 1
ATOM 1561 N N . SER A 1 200 ? -34.000 0.380 9.691 1.00 95.38 200 SER A N 1
ATOM 1562 C CA . SER A 1 200 ? -35.112 1.242 10.120 1.00 95.38 200 SER A CA 1
ATOM 1563 C C . SER A 1 200 ? -36.063 0.571 11.119 1.00 95.38 200 SER A C 1
ATOM 1565 O O . SER A 1 200 ? -36.770 1.269 11.841 1.00 95.38 200 SER A O 1
ATOM 1567 N N . SER A 1 201 ? -36.074 -0.765 11.189 1.00 95.12 201 SER A N 1
ATOM 1568 C CA . SER A 1 201 ? -36.871 -1.516 12.162 1.00 95.12 201 SER A CA 1
ATOM 1569 C C . SER A 1 201 ? -36.207 -1.610 13.539 1.00 95.12 201 SER A C 1
ATOM 1571 O O . SER A 1 201 ? -36.862 -1.989 14.510 1.00 95.12 201 SER A O 1
ATOM 1573 N N . GLY A 1 202 ? -34.906 -1.318 13.628 1.00 93.56 202 GLY A N 1
ATOM 1574 C CA . GLY A 1 202 ? -34.095 -1.499 14.829 1.00 93.56 202 GLY A CA 1
ATOM 1575 C C . GLY A 1 202 ? -33.800 -2.963 15.175 1.00 93.56 202 GLY A C 1
ATOM 1576 O O . GLY A 1 202 ? -33.141 -3.219 16.180 1.00 93.56 202 GLY A O 1
ATOM 1577 N N . LYS A 1 203 ? -34.277 -3.933 14.379 1.00 91.81 203 LYS A N 1
ATOM 1578 C CA . LYS A 1 203 ? -34.176 -5.370 14.692 1.00 91.81 203 LYS A CA 1
ATOM 1579 C C . LYS A 1 203 ? -32.972 -6.040 14.044 1.00 91.81 203 LYS A C 1
ATOM 1581 O O . LYS A 1 203 ? -32.371 -6.925 14.655 1.00 91.81 203 LYS A O 1
ATOM 1586 N N . ASN A 1 204 ? -32.613 -5.649 12.821 1.00 93.81 204 ASN A N 1
ATOM 1587 C CA . ASN A 1 204 ? -31.506 -6.279 12.104 1.00 93.81 204 ASN A CA 1
ATOM 1588 C C . ASN A 1 204 ? -30.281 -5.377 12.101 1.00 93.81 204 ASN A C 1
ATOM 1590 O O . ASN A 1 204 ? -30.367 -4.184 11.817 1.00 93.81 204 ASN A O 1
ATOM 1594 N N . LEU A 1 205 ? -29.126 -5.972 12.394 1.00 96.81 205 LEU A N 1
ATOM 1595 C CA . LEU A 1 205 ? -27.842 -5.302 12.255 1.00 96.81 205 LEU A CA 1
ATOM 1596 C C . LEU A 1 205 ? -27.605 -5.027 10.762 1.00 96.81 205 LEU A C 1
ATOM 1598 O O . LEU A 1 205 ? -27.549 -5.966 9.974 1.00 96.81 205 LEU A O 1
ATOM 1602 N N . ALA A 1 206 ? -27.485 -3.755 10.391 1.00 97.44 206 ALA A N 1
ATOM 1603 C CA . ALA A 1 206 ? -27.159 -3.291 9.042 1.00 97.44 206 ALA A CA 1
ATOM 1604 C C . ALA A 1 206 ? -25.646 -3.069 8.867 1.00 97.44 206 ALA A C 1
ATOM 1606 O O . ALA A 1 206 ? -25.101 -3.213 7.773 1.00 97.44 206 ALA A O 1
ATOM 1607 N N . GLY A 1 207 ? -24.944 -2.766 9.961 1.00 97.94 207 GLY A N 1
ATOM 1608 C CA . GLY A 1 207 ? -23.492 -2.669 9.969 1.00 97.94 207 GLY A CA 1
ATOM 1609 C C . GLY A 1 207 ? -22.914 -2.491 11.365 1.00 97.94 207 GLY A C 1
ATOM 1610 O O . GLY A 1 207 ? -23.631 -2.243 12.333 1.00 97.94 207 GLY A O 1
ATOM 1611 N N . VAL A 1 208 ? -21.596 -2.589 11.483 1.00 98.19 208 VAL A N 1
ATOM 1612 C CA . VAL A 1 208 ? -20.878 -2.299 12.726 1.00 98.19 208 VAL A CA 1
ATOM 1613 C C . VAL A 1 208 ? -19.514 -1.686 12.433 1.00 98.19 208 VAL A C 1
ATOM 1615 O O . VAL A 1 208 ? -18.782 -2.164 11.570 1.00 98.19 208 VAL A O 1
ATOM 1618 N N . ASP A 1 209 ? -19.164 -0.643 13.182 1.00 98.06 209 ASP A N 1
ATOM 1619 C CA . ASP A 1 209 ? -17.823 -0.066 13.244 1.00 98.06 209 ASP A CA 1
ATOM 1620 C C . ASP A 1 209 ? -17.115 -0.525 14.528 1.00 98.06 209 ASP A C 1
ATOM 1622 O O . ASP A 1 209 ? -17.674 -0.483 15.627 1.00 98.06 209 ASP A O 1
ATOM 1626 N N . LEU A 1 210 ? -15.858 -0.944 14.395 1.00 97.50 210 LEU A N 1
ATOM 1627 C CA . LEU A 1 210 ? -15.000 -1.410 15.481 1.00 97.50 210 LEU A CA 1
ATOM 1628 C C . LEU A 1 210 ? -13.697 -0.611 15.498 1.00 97.50 210 LEU A C 1
ATOM 1630 O O . LEU A 1 210 ? -12.865 -0.708 14.592 1.00 97.50 210 LEU A O 1
ATOM 1634 N N . GLY A 1 211 ? -13.508 0.152 16.569 1.00 96.06 211 GLY A N 1
ATOM 1635 C CA . GLY A 1 211 ? -12.473 1.169 16.707 1.00 96.06 211 GLY A CA 1
ATOM 1636 C C . GLY A 1 211 ? -12.978 2.568 16.343 1.00 96.06 211 GLY A C 1
ATOM 1637 O O . GLY A 1 211 ? -14.001 2.750 15.688 1.00 96.06 211 GLY A O 1
ATOM 1638 N N . VAL A 1 212 ? -12.252 3.593 16.786 1.00 95.25 212 VAL A N 1
ATOM 1639 C CA . VAL A 1 212 ? -12.604 4.993 16.505 1.00 95.25 212 VAL A CA 1
ATOM 1640 C C . VAL A 1 212 ? -12.127 5.418 15.115 1.00 95.25 212 VAL A C 1
ATOM 1642 O O . VAL A 1 212 ? -11.088 4.968 14.635 1.00 95.25 212 VAL A O 1
ATOM 1645 N N . LYS A 1 213 ? -12.834 6.357 14.469 1.00 94.62 213 LYS A N 1
ATOM 1646 C CA . LYS A 1 213 ? -12.482 6.855 13.119 1.00 94.62 213 LYS A CA 1
ATOM 1647 C C . LYS A 1 213 ? -11.076 7.456 13.026 1.00 94.62 213 LYS A C 1
ATOM 1649 O O . LYS A 1 213 ? -10.542 7.563 11.926 1.00 94.62 213 LYS A O 1
ATOM 1654 N N . THR A 1 214 ? -10.492 7.891 14.140 1.00 93.81 214 THR A N 1
ATOM 1655 C CA . THR A 1 214 ? -9.139 8.462 14.210 1.00 93.81 214 THR A CA 1
ATOM 1656 C C . THR A 1 214 ? -8.044 7.420 14.446 1.00 93.81 214 THR A C 1
ATOM 1658 O O . THR A 1 214 ? -6.872 7.760 14.293 1.00 93.81 214 THR A O 1
ATOM 1661 N N . ALA A 1 215 ? -8.402 6.174 14.780 1.00 94.25 215 ALA A N 1
ATOM 1662 C CA . ALA A 1 215 ? -7.450 5.107 15.065 1.00 94.25 215 ALA A CA 1
ATOM 1663 C C . ALA A 1 215 ? -6.640 4.713 13.824 1.00 94.25 215 ALA A C 1
ATOM 1665 O O . ALA A 1 215 ? -7.078 4.884 12.684 1.00 94.25 215 ALA A O 1
ATOM 1666 N N . ASP A 1 216 ? -5.453 4.152 14.062 1.00 95.12 216 ASP A N 1
ATOM 1667 C CA . ASP A 1 216 ? -4.584 3.654 12.995 1.00 95.12 216 ASP A CA 1
ATOM 1668 C C . ASP A 1 216 ? -5.070 2.334 12.385 1.00 95.12 216 ASP A C 1
ATOM 1670 O O . ASP A 1 216 ? -4.620 1.952 11.307 1.00 95.12 216 ASP A O 1
ATOM 1674 N N . ASN A 1 217 ? -5.980 1.643 13.066 1.00 96.06 217 ASN A N 1
ATOM 1675 C CA . ASN A 1 217 ? -6.690 0.479 12.569 1.00 96.06 217 ASN A CA 1
ATOM 1676 C C . ASN A 1 217 ? -8.147 0.518 13.050 1.00 96.06 217 ASN A C 1
ATOM 1678 O O . ASN A 1 217 ? -8.412 0.774 14.226 1.00 96.06 217 ASN A O 1
ATOM 1682 N N . ARG A 1 218 ? -9.086 0.244 12.147 1.00 97.56 218 ARG A N 1
ATOM 1683 C CA . ARG A 1 218 ? -10.509 0.021 12.454 1.00 97.56 218 ARG A CA 1
ATOM 1684 C C . ARG A 1 218 ? -11.080 -1.028 11.505 1.00 97.56 218 ARG A C 1
ATOM 1686 O O . ARG A 1 218 ? -10.547 -1.183 10.410 1.00 97.56 218 ARG A O 1
ATOM 1693 N N . ILE A 1 219 ? -12.144 -1.708 11.909 1.00 98.31 219 ILE A N 1
ATOM 1694 C CA . ILE A 1 219 ? -12.898 -2.624 11.043 1.00 98.31 219 ILE A CA 1
ATOM 1695 C C . ILE A 1 219 ? -14.318 -2.084 10.879 1.00 98.31 219 ILE A C 1
ATOM 1697 O O . ILE A 1 219 ? -14.904 -1.626 11.857 1.00 98.31 219 ILE A O 1
ATOM 1701 N N . THR A 1 220 ? -14.870 -2.167 9.674 1.00 98.44 220 THR A N 1
ATOM 1702 C CA . THR A 1 220 ? -16.298 -1.964 9.408 1.00 98.44 220 THR A CA 1
ATOM 1703 C C . THR A 1 220 ? -16.866 -3.255 8.820 1.00 98.44 220 THR A C 1
ATOM 1705 O O . THR A 1 220 ? -16.276 -3.791 7.888 1.00 98.44 220 THR A O 1
ATOM 1708 N N . ILE A 1 221 ? -17.990 -3.756 9.332 1.00 98.44 221 ILE A N 1
ATOM 1709 C CA . ILE A 1 221 ? -18.718 -4.887 8.733 1.00 98.44 221 ILE A CA 1
ATOM 1710 C C . ILE A 1 221 ? -20.072 -4.380 8.249 1.00 98.44 221 ILE A C 1
ATOM 1712 O O . ILE A 1 221 ? -20.768 -3.725 9.021 1.00 98.44 221 ILE A O 1
ATOM 1716 N N . TYR A 1 222 ? -20.438 -4.631 6.994 1.00 98.38 222 TYR A N 1
ATOM 1717 C CA . TYR A 1 222 ? -21.689 -4.147 6.394 1.00 98.38 222 TYR A CA 1
ATOM 1718 C C . TYR A 1 222 ? -22.099 -4.993 5.186 1.00 98.38 222 TYR A C 1
ATOM 1720 O O . TYR A 1 222 ? -21.288 -5.752 4.655 1.00 98.38 222 TYR A O 1
ATOM 1728 N N . ARG A 1 223 ? -23.343 -4.844 4.723 1.00 98.25 223 ARG A N 1
ATOM 1729 C CA . ARG A 1 223 ? -23.812 -5.503 3.499 1.00 98.25 223 ARG A CA 1
ATOM 1730 C C . ARG A 1 223 ? -23.288 -4.782 2.259 1.00 98.25 223 ARG A C 1
ATOM 1732 O O . ARG A 1 223 ? -23.587 -3.611 2.046 1.00 98.25 223 ARG A O 1
ATOM 1739 N N . LYS A 1 224 ? -22.504 -5.473 1.430 1.00 97.94 224 LYS A N 1
ATOM 1740 C CA . LYS A 1 224 ? -21.863 -4.887 0.246 1.00 97.94 224 LYS A CA 1
ATOM 1741 C C . LYS A 1 224 ? -22.697 -4.989 -1.019 1.00 97.94 224 LYS A C 1
ATOM 1743 O O . LYS A 1 224 ? -22.556 -4.135 -1.889 1.00 97.94 224 LYS A O 1
ATOM 1748 N N . SER A 1 225 ? -23.566 -5.990 -1.121 1.00 97.69 225 SER A N 1
ATOM 1749 C CA . SER A 1 225 ? -24.424 -6.174 -2.297 1.00 97.69 225 SER A CA 1
ATOM 1750 C C . SER A 1 225 ? -25.332 -4.971 -2.591 1.00 97.69 225 SER A C 1
ATOM 1752 O O . SER A 1 225 ? -25.678 -4.733 -3.743 1.00 97.69 225 SER A O 1
ATOM 1754 N N . GLU A 1 226 ? -25.634 -4.142 -1.587 1.00 96.62 226 GLU A N 1
ATOM 1755 C CA . GLU A 1 226 ? -26.383 -2.885 -1.744 1.00 96.62 226 GLU A CA 1
ATOM 1756 C C . GLU A 1 226 ? -25.635 -1.822 -2.583 1.00 96.62 226 GLU A C 1
ATOM 1758 O O . GLU A 1 226 ? -26.252 -0.897 -3.111 1.00 96.62 226 GLU A O 1
ATOM 1763 N N . ASP A 1 227 ? -24.311 -1.946 -2.749 1.00 96.44 227 ASP A N 1
ATOM 1764 C CA . ASP A 1 227 ? -23.499 -1.033 -3.567 1.00 96.44 227 ASP A CA 1
ATOM 1765 C C . ASP A 1 227 ? -23.491 -1.403 -5.065 1.00 96.44 227 ASP A C 1
ATOM 1767 O O . ASP A 1 227 ? -23.038 -0.585 -5.873 1.00 96.44 227 ASP A O 1
ATOM 1771 N N . TYR A 1 228 ? -23.944 -2.602 -5.459 1.00 97.25 228 TYR A N 1
ATOM 1772 C CA . TYR A 1 228 ? -23.742 -3.127 -6.821 1.00 97.25 228 TYR A CA 1
ATOM 1773 C C . TYR A 1 228 ? -24.391 -2.275 -7.909 1.00 97.25 228 TYR A C 1
ATOM 1775 O O . TYR A 1 228 ? -23.772 -2.058 -8.948 1.00 97.25 228 TYR A O 1
ATOM 1783 N N . GLU A 1 229 ? -25.570 -1.707 -7.654 1.00 96.06 229 GLU A N 1
ATOM 1784 C CA . GLU A 1 229 ? -26.244 -0.821 -8.615 1.00 96.06 229 GLU A CA 1
ATOM 1785 C C . GLU A 1 229 ? -25.410 0.425 -8.945 1.00 96.06 229 GLU A C 1
ATOM 1787 O O . GLU A 1 229 ? -25.402 0.906 -10.075 1.00 96.06 229 GLU A O 1
ATOM 1792 N N . LYS A 1 230 ? -24.672 0.952 -7.961 1.00 96.06 230 LYS A N 1
ATOM 1793 C CA . LYS A 1 230 ? -23.859 2.170 -8.108 1.00 96.06 230 LYS A CA 1
ATOM 1794 C C . LYS A 1 230 ? -22.432 1.871 -8.562 1.00 96.06 230 LYS A C 1
ATOM 1796 O O . LYS A 1 230 ? -21.728 2.780 -9.001 1.00 96.06 230 LYS A O 1
ATOM 1801 N N . LYS A 1 231 ? -21.971 0.632 -8.379 1.00 95.69 231 LYS A N 1
ATOM 1802 C CA . LYS A 1 231 ? -20.587 0.192 -8.600 1.00 95.69 231 LYS A CA 1
ATOM 1803 C C . LYS A 1 231 ? -20.571 -1.205 -9.238 1.00 95.69 231 LYS A C 1
ATOM 1805 O O . LYS A 1 231 ? -20.138 -2.158 -8.586 1.00 95.69 231 LYS A O 1
ATOM 1810 N N . PRO A 1 232 ? -21.007 -1.331 -10.505 1.00 97.12 232 PRO A N 1
ATOM 1811 C CA . PRO A 1 232 ? -21.127 -2.626 -11.180 1.00 97.12 232 PRO A CA 1
ATOM 1812 C C . PRO A 1 232 ? -19.802 -3.398 -11.228 1.00 97.12 232 PRO A C 1
ATOM 1814 O O . PRO A 1 232 ? -19.786 -4.593 -10.977 1.00 97.12 232 PRO A O 1
ATOM 1817 N N . TYR A 1 233 ? -18.670 -2.703 -11.370 1.00 96.94 233 TYR A N 1
ATOM 1818 C CA . TYR A 1 233 ? -17.339 -3.323 -11.370 1.00 96.94 233 TYR A CA 1
ATOM 1819 C C . TYR A 1 233 ? -17.005 -4.128 -10.095 1.00 96.94 233 TYR A C 1
ATOM 1821 O O . TYR A 1 233 ? -16.142 -5.001 -10.139 1.00 96.94 233 TYR A O 1
ATOM 1829 N N . ILE A 1 234 ? -17.644 -3.841 -8.949 1.00 97.50 234 ILE A N 1
ATOM 1830 C CA . ILE A 1 234 ? -17.475 -4.645 -7.723 1.00 97.50 234 ILE A CA 1
ATOM 1831 C C . ILE A 1 234 ? -18.219 -5.972 -7.866 1.00 97.50 234 ILE A C 1
ATOM 1833 O O . ILE A 1 234 ? -17.687 -7.012 -7.485 1.00 97.50 234 ILE A O 1
ATOM 1837 N N . LYS A 1 235 ? -19.435 -5.932 -8.424 1.00 97.81 235 LYS A N 1
ATOM 1838 C CA . LYS A 1 235 ? -20.238 -7.123 -8.707 1.00 97.81 235 LYS A CA 1
ATOM 1839 C C . LYS A 1 235 ? -19.487 -8.041 -9.672 1.00 97.81 235 LYS A C 1
ATOM 1841 O O . LYS A 1 235 ? -19.283 -9.203 -9.342 1.00 97.81 235 LYS A O 1
ATOM 1846 N N . ASP A 1 236 ? -18.978 -7.489 -10.773 1.00 97.62 236 ASP A N 1
ATOM 1847 C CA . ASP A 1 236 ? -18.219 -8.239 -11.782 1.00 97.62 236 ASP A CA 1
ATOM 1848 C C . ASP A 1 236 ? -16.984 -8.923 -11.170 1.00 97.62 236 ASP A C 1
ATOM 1850 O O . ASP A 1 236 ? -16.697 -10.087 -11.442 1.00 97.62 236 ASP A O 1
ATOM 1854 N N . ALA A 1 237 ? -16.259 -8.220 -10.291 1.00 96.81 237 ALA A N 1
ATOM 1855 C CA . ALA A 1 237 ? -15.094 -8.776 -9.607 1.00 96.81 237 ALA A CA 1
ATOM 1856 C C . ALA A 1 237 ? -15.456 -9.899 -8.619 1.00 96.81 237 ALA A C 1
ATOM 1858 O O . ALA A 1 237 ? -14.710 -10.868 -8.490 1.00 96.81 237 ALA A O 1
ATOM 1859 N N . HIS A 1 238 ? -16.593 -9.786 -7.928 1.00 97.81 238 HIS A N 1
ATOM 1860 C CA . HIS A 1 238 ? -17.089 -10.831 -7.035 1.00 97.81 238 HIS A CA 1
ATOM 1861 C C . HIS A 1 238 ? -17.518 -12.083 -7.810 1.00 97.81 238 HIS A C 1
ATOM 1863 O O . HIS A 1 238 ? -17.140 -13.188 -7.425 1.00 97.81 238 HIS A O 1
ATOM 1869 N N . GLU A 1 239 ? -18.234 -11.918 -8.924 1.00 97.31 239 GLU A N 1
ATOM 1870 C CA . GLU A 1 239 ? -18.627 -13.026 -9.807 1.00 97.31 239 GLU A CA 1
ATOM 1871 C C . GLU A 1 239 ? -17.398 -13.727 -10.390 1.00 97.31 239 GLU A C 1
ATOM 1873 O O . GLU A 1 239 ? -17.304 -14.953 -10.352 1.00 97.31 239 GLU A O 1
ATOM 1878 N N . ALA A 1 240 ? -16.399 -12.957 -10.833 1.00 96.31 240 ALA A N 1
ATOM 1879 C CA . ALA A 1 240 ? -15.128 -13.495 -11.312 1.00 96.31 240 ALA A CA 1
ATOM 1880 C C . ALA A 1 240 ? -14.343 -14.259 -10.227 1.00 96.31 240 ALA A C 1
ATOM 1882 O O . ALA A 1 240 ? -13.563 -15.157 -10.545 1.00 96.31 240 ALA A O 1
ATOM 1883 N N . ALA A 1 241 ? -14.550 -13.925 -8.950 1.00 95.56 241 ALA A N 1
ATOM 1884 C CA . ALA A 1 241 ? -13.984 -14.640 -7.808 1.00 95.56 241 ALA A CA 1
ATOM 1885 C C . ALA A 1 241 ? -14.820 -15.859 -7.366 1.00 95.56 241 ALA A C 1
ATOM 1887 O O . ALA A 1 241 ? -14.432 -16.554 -6.427 1.00 95.56 241 ALA A O 1
ATOM 1888 N N . GLY A 1 242 ? -15.950 -16.130 -8.030 1.00 96.94 242 GLY A N 1
ATOM 1889 C CA . GLY A 1 242 ? -16.839 -17.253 -7.732 1.00 96.94 242 GLY A CA 1
ATOM 1890 C C . GLY A 1 242 ? -17.888 -16.974 -6.652 1.00 96.94 242 GLY A C 1
ATOM 1891 O O . GLY A 1 242 ? -18.490 -17.919 -6.143 1.00 96.94 242 GLY A O 1
ATOM 1892 N N . LEU A 1 243 ? -18.112 -15.711 -6.273 1.00 96.88 243 LEU A N 1
ATOM 1893 C CA . LEU A 1 243 ? -19.234 -15.348 -5.408 1.00 96.88 243 LEU A CA 1
ATOM 1894 C C . LEU A 1 243 ? -20.537 -15.292 -6.222 1.00 96.88 243 LEU A C 1
ATOM 1896 O O . LEU A 1 243 ? -20.616 -14.641 -7.260 1.00 96.88 243 LEU A O 1
ATOM 1900 N N . ASP A 1 244 ? -21.577 -15.936 -5.705 1.00 97.44 244 ASP A N 1
ATOM 1901 C CA . ASP A 1 244 ? -22.962 -15.823 -6.140 1.00 97.44 244 ASP A CA 1
ATOM 1902 C C . ASP A 1 244 ? -23.546 -14.487 -5.655 1.00 97.44 244 ASP A C 1
ATOM 1904 O O . ASP A 1 244 ? -23.975 -14.328 -4.510 1.00 97.44 244 ASP A O 1
ATOM 1908 N N . THR A 1 245 ? -23.557 -13.503 -6.551 1.00 97.31 245 THR A N 1
ATOM 1909 C CA . THR A 1 245 ? -24.057 -12.146 -6.288 1.00 97.31 245 THR A CA 1
ATOM 1910 C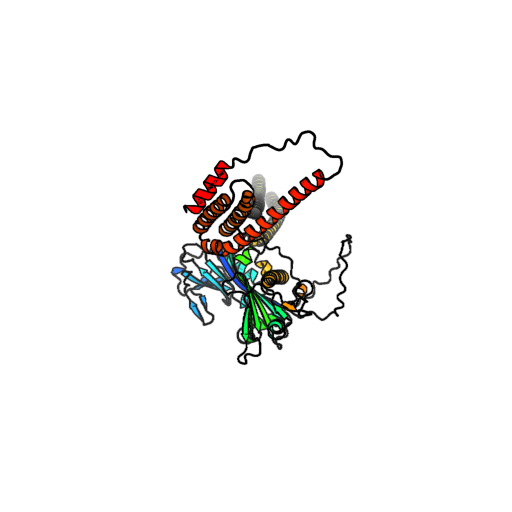 C . THR A 1 245 ? -25.582 -12.052 -6.244 1.00 97.31 245 THR A C 1
ATOM 1912 O O . THR A 1 245 ? -26.108 -10.972 -5.959 1.00 97.31 245 THR A O 1
ATOM 1915 N N . SER A 1 246 ? -26.305 -13.154 -6.494 1.00 97.31 246 SER A N 1
ATOM 1916 C CA . SER A 1 246 ? -27.746 -13.228 -6.228 1.00 97.31 246 SER A CA 1
ATOM 1917 C C . SER A 1 246 ? -28.044 -13.302 -4.727 1.00 97.31 246 SER A C 1
ATOM 1919 O O . SER A 1 246 ? -29.125 -12.910 -4.282 1.00 97.31 246 SER A O 1
ATOM 1921 N N . GLN A 1 247 ? -27.066 -13.745 -3.932 1.00 97.19 247 GLN A N 1
ATOM 1922 C CA . GLN A 1 247 ? -27.147 -13.778 -2.481 1.00 97.19 247 GLN A CA 1
ATOM 1923 C C . GLN A 1 247 ? -26.589 -12.489 -1.860 1.00 97.19 247 GLN A C 1
ATOM 1925 O O . GLN A 1 247 ? -25.730 -11.818 -2.441 1.00 97.19 247 GLN A O 1
ATOM 1930 N N . PRO A 1 248 ? -27.033 -12.122 -0.643 1.00 97.31 248 PRO A N 1
ATOM 1931 C CA . PRO A 1 248 ? -26.433 -11.015 0.088 1.00 97.31 248 PRO A CA 1
ATOM 1932 C C . PRO A 1 248 ? -24.950 -11.276 0.388 1.00 97.31 248 PRO A C 1
ATOM 1934 O O . PRO A 1 248 ? -24.609 -12.196 1.132 1.00 97.31 248 PRO A O 1
ATOM 1937 N N . VAL A 1 249 ? -24.078 -10.424 -0.150 1.00 98.19 249 VAL A N 1
ATOM 1938 C CA . VAL A 1 249 ? -22.639 -10.435 0.141 1.00 98.19 249 VAL A CA 1
ATOM 1939 C C . VAL A 1 249 ? -22.346 -9.411 1.231 1.00 98.19 249 VAL A C 1
ATOM 1941 O O . VAL A 1 249 ? -22.661 -8.225 1.084 1.00 98.19 249 VAL A O 1
ATOM 1944 N N . ASP A 1 250 ? -21.715 -9.859 2.311 1.00 98.38 250 ASP A N 1
ATOM 1945 C CA . ASP A 1 250 ? -21.260 -9.023 3.416 1.00 98.38 250 ASP A CA 1
ATOM 1946 C C . ASP A 1 250 ? -19.760 -8.726 3.277 1.00 98.38 250 ASP A C 1
ATOM 1948 O O . ASP A 1 250 ? -18.954 -9.601 2.956 1.00 98.38 250 ASP A O 1
ATOM 1952 N N . ARG A 1 251 ? -19.354 -7.505 3.623 1.00 98.56 251 ARG A N 1
ATOM 1953 C CA . ARG A 1 251 ? -17.954 -7.078 3.645 1.00 98.56 251 ARG A CA 1
ATOM 1954 C C . ARG A 1 251 ? -17.472 -6.875 5.063 1.00 98.56 251 ARG A C 1
ATOM 1956 O O . ARG A 1 251 ? -18.099 -6.147 5.826 1.00 98.56 251 ARG A O 1
ATOM 1963 N N . THR A 1 252 ? -16.302 -7.420 5.366 1.00 98.56 252 THR A N 1
ATOM 1964 C CA . THR A 1 252 ? -15.469 -6.995 6.491 1.00 98.56 252 THR A CA 1
ATOM 1965 C C . THR A 1 252 ? -14.321 -6.151 5.942 1.00 98.56 252 THR A C 1
ATOM 1967 O O . THR A 1 252 ? -13.446 -6.656 5.249 1.00 98.56 252 THR A O 1
ATOM 1970 N N . GLU A 1 253 ? -14.342 -4.849 6.208 1.00 98.62 253 GLU A N 1
ATOM 1971 C CA . GLU A 1 253 ? -13.382 -3.880 5.681 1.00 98.62 253 GLU A CA 1
ATOM 1972 C C . GLU A 1 253 ? -12.439 -3.395 6.783 1.00 98.62 253 GLU A C 1
ATOM 1974 O O . GLU A 1 253 ? -12.840 -2.680 7.706 1.00 98.62 253 GLU A O 1
ATOM 1979 N N . GLY A 1 254 ? -11.165 -3.753 6.673 1.00 98.25 254 GLY A N 1
ATOM 1980 C CA . GLY A 1 254 ? -10.114 -3.277 7.551 1.00 98.25 254 GLY A CA 1
ATOM 1981 C C . GLY A 1 254 ? -9.449 -2.017 7.026 1.00 98.25 254 GLY A C 1
ATOM 1982 O O . GLY A 1 254 ? -8.893 -2.013 5.936 1.00 98.25 254 GLY A O 1
ATOM 1983 N N . LYS A 1 255 ? -9.480 -0.944 7.818 1.00 98.12 255 LYS A N 1
ATOM 1984 C CA . LYS A 1 255 ? -8.974 0.382 7.440 1.00 98.12 255 LYS A CA 1
ATOM 1985 C C . LYS A 1 255 ? -7.711 0.688 8.212 1.00 98.12 255 LYS A C 1
ATOM 1987 O O . LYS A 1 255 ? -7.759 0.914 9.426 1.00 98.12 255 LYS A O 1
ATOM 1992 N N . TYR A 1 256 ? -6.592 0.703 7.506 1.00 96.88 256 TYR A N 1
ATOM 1993 C CA . TYR A 1 256 ? -5.256 0.776 8.073 1.00 96.88 256 TYR A CA 1
ATOM 1994 C C . TYR A 1 256 ? -4.588 2.089 7.701 1.00 96.88 256 TYR A C 1
ATOM 1996 O O . TYR A 1 256 ? -4.557 2.483 6.540 1.00 96.88 256 TYR A O 1
ATOM 2004 N N . ARG A 1 257 ? -4.026 2.780 8.691 1.00 95.62 257 ARG A N 1
ATOM 2005 C CA . ARG A 1 257 ? -3.306 4.043 8.499 1.00 95.62 257 ARG A CA 1
ATOM 2006 C C . ARG A 1 257 ? -1.819 3.880 8.734 1.00 95.62 257 ARG A C 1
ATOM 2008 O O . ARG A 1 257 ? -1.353 2.874 9.272 1.00 95.62 257 ARG A O 1
ATOM 2015 N N . ARG A 1 258 ? -1.092 4.945 8.408 1.00 91.44 258 ARG A N 1
ATOM 2016 C CA . ARG A 1 258 ? 0.361 5.076 8.526 1.00 91.44 258 ARG A CA 1
ATOM 2017 C C . ARG A 1 258 ? 0.999 4.338 9.706 1.00 91.44 258 ARG A C 1
ATOM 2019 O O . ARG A 1 258 ? 1.932 3.582 9.468 1.00 91.44 258 ARG A O 1
ATOM 2026 N N . LYS A 1 259 ? 0.561 4.520 10.964 1.00 90.19 259 LYS A N 1
ATOM 2027 C CA . LYS A 1 259 ? 1.266 3.874 12.097 1.00 90.19 259 LYS A CA 1
ATOM 2028 C C . LYS A 1 259 ? 1.052 2.365 12.161 1.00 90.19 259 LYS A C 1
ATOM 2030 O O . LYS A 1 259 ? 1.935 1.666 12.644 1.00 90.19 259 LYS A O 1
ATOM 2035 N N . PHE A 1 260 ? -0.096 1.856 11.711 1.00 92.19 260 PHE A N 1
ATOM 2036 C CA . PHE A 1 260 ? -0.298 0.414 11.585 1.00 92.19 260 PHE A CA 1
ATOM 2037 C C . PHE A 1 260 ? 0.516 -0.130 10.410 1.00 92.19 260 PHE A C 1
ATOM 2039 O O . PHE A 1 260 ? 1.267 -1.084 10.586 1.00 92.19 260 PHE A O 1
ATOM 2046 N N . LEU A 1 261 ? 0.434 0.526 9.250 1.00 90.88 261 LEU A N 1
ATOM 2047 C CA . LEU A 1 261 ? 1.119 0.107 8.026 1.00 90.88 261 LEU A CA 1
ATOM 2048 C C . LEU A 1 261 ? 2.644 0.112 8.176 1.00 90.88 261 LEU A C 1
ATOM 2050 O O . LEU A 1 261 ? 3.298 -0.835 7.762 1.00 90.88 261 LEU A O 1
ATOM 2054 N N . ALA A 1 262 ? 3.210 1.096 8.881 1.00 86.50 262 ALA A N 1
ATOM 2055 C CA . ALA A 1 262 ? 4.641 1.149 9.195 1.00 86.50 262 ALA A CA 1
ATOM 2056 C C . ALA A 1 262 ? 5.136 -0.035 10.049 1.00 86.50 262 ALA A C 1
ATOM 2058 O O . ALA A 1 262 ? 6.343 -0.241 10.188 1.00 86.50 262 ALA A O 1
ATOM 2059 N N . ARG A 1 263 ? 4.222 -0.800 10.661 1.00 87.38 263 ARG A N 1
ATOM 2060 C CA . ARG A 1 263 ? 4.563 -2.005 11.420 1.00 87.38 263 ARG A CA 1
ATOM 2061 C C . ARG A 1 263 ? 4.580 -3.253 10.563 1.00 87.38 263 ARG A C 1
ATOM 2063 O O . ARG A 1 263 ? 5.120 -4.240 11.038 1.00 87.38 263 ARG A O 1
ATOM 2070 N N . ILE A 1 264 ? 3.972 -3.269 9.384 1.00 85.25 264 ILE A N 1
ATOM 2071 C CA . ILE A 1 264 ? 3.984 -4.452 8.522 1.00 85.25 264 ILE A CA 1
ATOM 2072 C C . ILE A 1 264 ? 5.440 -4.633 8.080 1.00 85.25 264 ILE A C 1
ATOM 2074 O O . ILE A 1 264 ? 6.012 -3.763 7.433 1.00 85.25 264 ILE A O 1
ATOM 2078 N N . GLY A 1 265 ? 6.099 -5.664 8.616 1.00 63.84 265 GLY A N 1
ATOM 2079 C CA . GLY A 1 265 ? 7.534 -5.857 8.468 1.00 63.84 265 GLY A CA 1
ATOM 2080 C C . GLY A 1 265 ? 7.889 -6.461 7.118 1.00 63.84 265 GLY A C 1
ATOM 2081 O O . GLY A 1 265 ? 7.111 -7.209 6.533 1.00 63.84 265 GLY A O 1
ATOM 2082 N N . GLY A 1 266 ? 9.107 -6.158 6.678 1.00 51.97 266 GLY A N 1
ATOM 2083 C CA . GLY A 1 266 ? 9.658 -6.602 5.408 1.00 51.97 266 GLY A CA 1
ATOM 2084 C C . GLY A 1 266 ? 9.856 -5.426 4.469 1.00 51.97 266 GLY A C 1
ATOM 2085 O O . GLY A 1 266 ? 8.917 -5.031 3.792 1.00 51.97 266 GLY A O 1
ATOM 2086 N N . MET A 1 267 ? 11.076 -4.890 4.449 1.00 48.88 267 MET A N 1
ATOM 2087 C CA . MET A 1 267 ? 11.934 -4.822 3.258 1.00 48.88 267 MET A CA 1
ATOM 2088 C C . MET A 1 267 ? 13.210 -4.044 3.580 1.00 48.88 267 MET A C 1
ATOM 2090 O O . MET A 1 267 ? 13.243 -3.345 4.591 1.00 48.88 267 MET A O 1
ATOM 2094 N N . ALA A 1 268 ? 14.251 -4.351 2.799 1.00 45.34 268 ALA A N 1
ATOM 2095 C CA . ALA A 1 268 ? 15.659 -3.955 2.885 1.00 45.34 268 ALA A CA 1
ATOM 2096 C C . ALA A 1 268 ? 15.974 -2.794 3.849 1.00 45.34 268 ALA A C 1
ATOM 2098 O O . ALA A 1 268 ? 15.364 -1.725 3.779 1.00 45.34 268 ALA A O 1
ATOM 2099 N N . SER A 1 269 ? 16.954 -2.995 4.737 1.00 54.88 269 SER A N 1
ATOM 2100 C CA . SER A 1 269 ? 17.555 -1.879 5.475 1.00 54.88 269 SER A CA 1
ATOM 2101 C C . SER A 1 269 ? 18.100 -0.824 4.499 1.00 54.88 269 SER A C 1
ATOM 2103 O O . SER A 1 269 ? 18.318 -1.107 3.322 1.00 54.88 269 SER A O 1
ATOM 2105 N N . GLU A 1 270 ? 18.307 0.410 4.963 1.00 53.38 270 GLU A N 1
ATOM 2106 C CA . GLU A 1 270 ? 18.913 1.457 4.124 1.00 53.38 270 GLU A CA 1
ATOM 2107 C C . GLU A 1 270 ? 20.288 1.013 3.581 1.00 53.38 270 GLU A C 1
ATOM 2109 O O . GLU A 1 270 ? 20.624 1.321 2.439 1.00 53.38 270 GLU A O 1
ATOM 2114 N N . ASP A 1 271 ? 21.000 0.179 4.347 1.00 59.66 271 ASP A N 1
ATOM 2115 C CA . ASP A 1 271 ? 22.253 -0.469 3.955 1.00 59.66 271 ASP A CA 1
ATOM 2116 C C . ASP A 1 271 ? 22.049 -1.521 2.852 1.00 59.66 271 ASP A C 1
ATOM 2118 O O . ASP A 1 271 ? 22.766 -1.514 1.852 1.00 59.66 271 ASP A O 1
ATOM 2122 N N . ASP A 1 272 ? 21.034 -2.385 2.978 1.00 55.28 272 ASP A N 1
ATOM 2123 C CA . ASP A 1 272 ? 20.679 -3.355 1.930 1.00 55.28 272 ASP A CA 1
ATOM 2124 C C . ASP A 1 272 ? 20.290 -2.632 0.626 1.00 55.28 272 ASP A C 1
ATOM 2126 O O . ASP A 1 272 ? 20.614 -3.099 -0.467 1.00 55.28 272 ASP A O 1
ATOM 2130 N N . ARG A 1 273 ? 19.630 -1.467 0.732 1.00 54.41 273 ARG A N 1
ATOM 2131 C CA . ARG A 1 273 ? 19.281 -0.620 -0.417 1.00 54.41 273 ARG A CA 1
ATOM 2132 C C . ARG A 1 273 ? 20.524 -0.036 -1.080 1.00 54.41 273 ARG A C 1
ATOM 2134 O O . ARG A 1 273 ? 20.658 -0.156 -2.294 1.00 54.41 273 ARG A O 1
ATOM 2141 N N . ALA A 1 274 ? 21.418 0.574 -0.304 1.00 63.25 274 ALA A N 1
ATOM 2142 C CA . ALA A 1 274 ? 22.655 1.153 -0.823 1.00 63.25 274 ALA A CA 1
ATOM 2143 C C . ALA A 1 274 ? 23.531 0.087 -1.504 1.00 63.25 274 ALA A C 1
ATOM 2145 O O . ALA A 1 274 ? 24.047 0.316 -2.597 1.00 63.25 274 ALA A O 1
ATOM 2146 N N . ALA A 1 275 ? 23.620 -1.109 -0.913 1.00 66.88 275 ALA A N 1
ATOM 2147 C CA . ALA A 1 275 ? 24.348 -2.235 -1.491 1.00 66.88 275 ALA A CA 1
ATOM 2148 C C . ALA A 1 275 ? 23.739 -2.713 -2.824 1.00 66.88 275 ALA A C 1
ATOM 2150 O O . ALA A 1 275 ? 24.471 -3.026 -3.765 1.00 66.88 275 ALA A O 1
ATOM 2151 N N . LEU A 1 276 ? 22.405 -2.749 -2.930 1.00 59.91 276 LEU A N 1
ATOM 2152 C CA . LEU A 1 276 ? 21.705 -3.071 -4.177 1.00 59.91 276 LEU A CA 1
ATOM 2153 C C . LEU A 1 276 ? 21.932 -1.999 -5.254 1.00 59.91 276 LEU A C 1
ATOM 2155 O O . LEU A 1 276 ? 22.258 -2.350 -6.388 1.00 59.91 276 LEU A O 1
ATOM 2159 N N . GLU A 1 277 ? 21.805 -0.713 -4.915 1.00 62.62 277 GLU A N 1
ATOM 2160 C CA . GLU A 1 277 ? 22.060 0.406 -5.837 1.00 62.62 277 GLU A CA 1
ATOM 2161 C C . GLU A 1 277 ? 23.490 0.358 -6.397 1.00 62.62 277 GLU A C 1
ATOM 2163 O O . GLU A 1 277 ? 23.679 0.388 -7.617 1.00 62.62 277 GLU A O 1
ATOM 2168 N N . GLU A 1 278 ? 24.492 0.195 -5.529 1.00 75.56 278 GLU A N 1
ATOM 2169 C CA . GLU A 1 278 ? 25.900 0.098 -5.924 1.00 75.56 278 GLU A CA 1
ATOM 2170 C C . GLU A 1 278 ? 26.157 -1.117 -6.831 1.00 75.56 278 GLU A C 1
ATOM 2172 O O . GLU A 1 278 ? 26.807 -1.001 -7.880 1.00 75.56 278 GLU A O 1
ATOM 2177 N N . ALA A 1 279 ? 25.597 -2.281 -6.481 1.00 71.19 279 ALA A N 1
ATOM 2178 C CA . ALA A 1 279 ? 25.701 -3.483 -7.303 1.00 71.19 279 ALA A CA 1
ATOM 2179 C C . ALA A 1 279 ? 25.108 -3.261 -8.707 1.00 71.19 279 ALA A C 1
ATOM 2181 O O . ALA A 1 279 ? 25.705 -3.665 -9.714 1.00 71.19 279 ALA A O 1
ATOM 2182 N N . TYR A 1 280 ? 23.969 -2.570 -8.804 1.00 66.75 280 TYR A N 1
ATOM 2183 C CA . TYR A 1 280 ? 23.322 -2.292 -10.083 1.00 66.75 280 TYR A CA 1
ATOM 2184 C C . TYR A 1 280 ? 24.057 -1.260 -10.928 1.00 66.75 280 TYR A C 1
ATOM 2186 O O . TYR A 1 280 ? 24.236 -1.482 -12.133 1.00 66.75 280 TYR A O 1
ATOM 2194 N N . GLU A 1 281 ? 24.541 -0.170 -10.334 1.00 75.12 281 GLU A N 1
ATOM 2195 C CA . GLU A 1 281 ? 25.386 0.791 -11.044 1.00 75.12 281 GLU A CA 1
ATOM 2196 C C . GLU A 1 281 ? 26.632 0.107 -11.621 1.00 75.12 281 GLU A C 1
ATOM 2198 O O . GLU A 1 281 ? 26.989 0.333 -12.787 1.00 75.12 281 GLU A O 1
ATOM 2203 N N . GLY A 1 282 ? 27.238 -0.805 -10.854 1.00 79.56 282 GLY A N 1
ATOM 2204 C CA . GLY A 1 282 ? 28.339 -1.656 -11.299 1.00 79.56 282 GLY A CA 1
ATOM 2205 C C . GLY A 1 282 ? 27.985 -2.494 -12.533 1.00 79.56 282 GLY A C 1
ATOM 2206 O O . GLY A 1 282 ? 28.721 -2.483 -13.530 1.00 79.56 282 GLY A O 1
ATOM 2207 N N . ILE A 1 283 ? 26.827 -3.165 -12.522 1.00 74.06 283 ILE A N 1
ATOM 2208 C CA . ILE A 1 283 ? 26.336 -3.973 -13.652 1.00 74.06 283 ILE A CA 1
ATOM 2209 C C . ILE A 1 283 ? 26.089 -3.098 -14.892 1.00 74.06 283 ILE A C 1
ATOM 2211 O O . ILE A 1 283 ? 26.551 -3.441 -15.987 1.00 74.06 283 ILE A O 1
ATOM 2215 N N . ILE A 1 284 ? 25.411 -1.952 -14.748 1.00 73.56 284 ILE A N 1
ATOM 2216 C CA . ILE A 1 284 ? 25.125 -1.033 -15.865 1.00 73.56 284 ILE A CA 1
ATOM 2217 C C . ILE A 1 284 ? 26.429 -0.505 -16.471 1.00 73.56 284 ILE A C 1
ATOM 2219 O O . ILE A 1 284 ? 26.594 -0.503 -17.697 1.00 73.56 284 ILE A O 1
ATOM 2223 N N . LYS A 1 285 ? 27.373 -0.066 -15.632 1.00 84.62 285 LYS A N 1
ATOM 2224 C CA . LYS A 1 285 ? 28.671 0.467 -16.066 1.00 84.62 285 LYS A CA 1
ATOM 2225 C C . LYS A 1 285 ? 29.485 -0.592 -16.809 1.00 84.62 285 LYS A C 1
ATOM 2227 O O . LYS A 1 285 ? 30.014 -0.306 -17.887 1.00 84.62 285 LYS A O 1
ATOM 2232 N N . SER A 1 286 ? 29.517 -1.821 -16.289 1.00 83.81 286 SER A N 1
ATOM 2233 C CA . SER A 1 286 ? 30.173 -2.969 -16.925 1.00 83.81 286 SER A CA 1
ATOM 2234 C C . SER A 1 286 ? 29.576 -3.281 -18.303 1.00 83.81 286 SER A C 1
ATOM 2236 O O . SER A 1 286 ? 30.300 -3.377 -19.301 1.00 83.81 286 SER A O 1
ATOM 2238 N N . LYS A 1 287 ? 28.242 -3.340 -18.410 1.00 80.75 287 LYS A N 1
ATOM 2239 C CA . LYS A 1 287 ? 27.568 -3.610 -19.688 1.00 80.75 287 LYS A CA 1
ATOM 2240 C C . LYS A 1 287 ? 27.782 -2.485 -20.709 1.00 80.75 287 LYS A C 1
ATOM 2242 O O . LYS A 1 287 ? 28.150 -2.769 -21.848 1.00 80.75 287 LYS A O 1
ATOM 2247 N N . LYS A 1 288 ? 27.676 -1.208 -20.311 1.00 81.62 288 LYS A N 1
ATOM 2248 C CA . LYS A 1 288 ? 27.992 -0.055 -21.186 1.00 81.62 288 LYS A CA 1
ATOM 2249 C C . LYS A 1 288 ? 29.435 -0.105 -21.704 1.00 81.62 288 LYS A C 1
ATOM 2251 O O . LYS A 1 288 ? 29.677 0.198 -22.876 1.00 81.62 288 LYS A O 1
ATOM 2256 N N . ALA A 1 289 ? 30.388 -0.520 -20.868 1.00 87.31 289 ALA A N 1
ATOM 2257 C CA . ALA A 1 289 ? 31.782 -0.691 -21.271 1.00 87.31 289 ALA A CA 1
ATOM 2258 C C . ALA A 1 289 ? 31.960 -1.816 -22.310 1.00 87.31 289 ALA A C 1
ATOM 2260 O O . ALA A 1 289 ? 32.643 -1.600 -23.318 1.00 87.31 289 ALA A O 1
ATOM 2261 N N . ARG A 1 290 ? 31.297 -2.973 -22.132 1.00 86.31 290 ARG A N 1
ATOM 2262 C CA . ARG A 1 290 ? 31.281 -4.069 -23.126 1.00 86.31 290 ARG A CA 1
ATOM 2263 C C . ARG A 1 290 ? 30.741 -3.589 -24.474 1.00 86.31 290 ARG A C 1
ATOM 2265 O O . ARG A 1 290 ? 31.391 -3.798 -25.500 1.00 86.31 290 ARG A O 1
ATOM 2272 N N . THR A 1 291 ? 29.618 -2.871 -24.477 1.00 85.69 291 THR A N 1
ATOM 2273 C CA . THR A 1 291 ? 29.023 -2.319 -25.703 1.00 85.69 291 THR A CA 1
ATO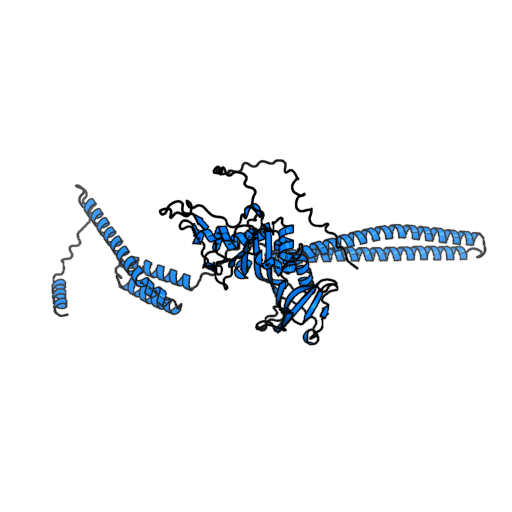M 2274 C C . THR A 1 291 ? 29.970 -1.332 -26.396 1.00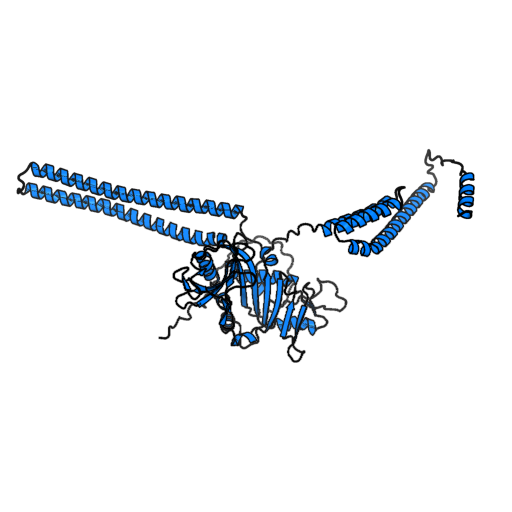 85.69 291 THR A C 1
ATOM 2276 O O . THR A 1 291 ? 30.200 -1.434 -27.602 1.00 85.69 291 THR A O 1
ATOM 2279 N N . LYS A 1 292 ? 30.594 -0.411 -25.644 1.00 90.19 292 LYS A N 1
ATOM 2280 C CA . LYS A 1 292 ? 31.575 0.550 -26.185 1.00 90.19 292 LYS A CA 1
ATOM 2281 C C . LYS A 1 292 ? 32.777 -0.156 -26.825 1.00 90.19 292 LYS A C 1
ATOM 2283 O O . LYS A 1 292 ? 33.197 0.232 -27.916 1.00 90.19 292 LYS A O 1
ATOM 2288 N N . LYS A 1 293 ? 33.298 -1.211 -26.186 1.00 93.31 293 LYS A N 1
ATOM 2289 C CA . LYS A 1 293 ? 34.391 -2.037 -26.725 1.00 93.31 293 LYS A CA 1
ATOM 2290 C C . LYS A 1 293 ? 33.995 -2.692 -28.052 1.00 93.31 293 LYS A C 1
ATOM 2292 O O . LYS A 1 293 ? 34.736 -2.592 -29.026 1.00 93.31 293 LYS A O 1
ATOM 2297 N N . LYS A 1 294 ? 32.797 -3.278 -28.129 1.00 90.56 294 LYS A N 1
ATOM 2298 C CA . LYS A 1 294 ? 32.291 -3.916 -29.355 1.00 90.56 294 LYS A CA 1
ATOM 2299 C C . LYS A 1 294 ? 32.070 -2.921 -30.497 1.00 90.56 294 LYS A C 1
ATOM 2301 O O . LYS A 1 294 ? 32.414 -3.214 -31.640 1.00 90.56 294 LYS A O 1
ATOM 2306 N N . TYR A 1 295 ? 31.610 -1.702 -30.212 1.00 89.19 295 TYR A N 1
ATOM 2307 C CA . TYR A 1 295 ? 31.559 -0.642 -31.226 1.00 89.19 295 TYR A CA 1
ATOM 2308 C C . TYR A 1 295 ? 32.950 -0.244 -31.743 1.00 89.19 295 TYR A C 1
ATOM 2310 O O . TYR A 1 295 ? 33.120 -0.042 -32.949 1.00 89.19 295 TYR A O 1
ATOM 2318 N N . ALA A 1 296 ? 33.957 -0.174 -30.866 1.00 92.88 296 ALA A N 1
ATOM 2319 C CA . ALA A 1 296 ? 35.337 0.083 -31.276 1.00 92.88 296 ALA A CA 1
ATOM 2320 C C . ALA A 1 296 ? 35.889 -1.047 -32.168 1.00 92.88 296 ALA A C 1
ATOM 2322 O O . ALA A 1 296 ? 36.479 -0.766 -33.213 1.00 92.88 296 ALA A O 1
ATOM 2323 N N . GLU A 1 297 ? 35.611 -2.312 -31.828 1.00 93.12 297 GLU A N 1
ATOM 2324 C CA . GLU A 1 297 ? 35.939 -3.478 -32.663 1.00 93.12 297 GLU A CA 1
ATOM 2325 C C . GLU A 1 297 ? 35.273 -3.383 -34.048 1.00 93.12 297 GLU A C 1
ATOM 2327 O O . GLU A 1 297 ? 35.935 -3.577 -35.070 1.00 93.12 297 GLU A O 1
ATOM 2332 N N . SER A 1 298 ? 33.996 -2.984 -34.116 1.00 91.31 298 SER A N 1
ATOM 2333 C CA . SER A 1 298 ? 33.292 -2.776 -35.392 1.00 91.31 298 SER A CA 1
ATOM 2334 C C . SER A 1 298 ? 33.966 -1.713 -36.258 1.00 91.31 298 SER A C 1
ATOM 2336 O O . SER A 1 298 ? 34.050 -1.865 -37.481 1.00 91.31 298 SER A O 1
ATOM 2338 N N . LYS A 1 299 ? 34.422 -0.617 -35.640 1.00 94.12 299 LYS A N 1
ATOM 2339 C CA . LYS A 1 299 ? 35.110 0.475 -36.336 1.00 94.12 299 LYS A CA 1
ATOM 2340 C C . LYS A 1 299 ? 36.464 0.011 -36.874 1.00 94.12 299 LYS A C 1
ATOM 2342 O O . LYS A 1 299 ? 36.770 0.278 -38.036 1.00 94.12 299 LYS A O 1
ATOM 2347 N N . ALA A 1 300 ? 37.223 -0.743 -36.078 1.00 93.75 300 ALA A N 1
ATOM 2348 C CA . ALA A 1 300 ? 38.509 -1.311 -36.479 1.00 93.75 300 ALA A CA 1
ATOM 2349 C C . ALA A 1 300 ? 38.369 -2.307 -37.645 1.00 93.75 300 ALA A C 1
ATOM 2351 O O . ALA A 1 300 ? 39.159 -2.267 -38.586 1.00 93.75 300 ALA A O 1
ATOM 2352 N N . ILE A 1 301 ? 37.327 -3.148 -37.637 1.00 92.69 301 ILE A N 1
ATOM 2353 C CA . ILE A 1 301 ? 36.992 -4.066 -38.741 1.00 92.69 301 ILE A CA 1
ATOM 2354 C C . ILE A 1 301 ? 36.757 -3.284 -40.040 1.00 92.69 301 ILE A C 1
ATOM 2356 O O . ILE A 1 301 ? 37.326 -3.629 -41.075 1.00 92.69 301 ILE A O 1
ATOM 2360 N N . LYS A 1 302 ? 35.973 -2.199 -39.995 1.00 94.25 302 LYS A N 1
ATOM 2361 C CA . LYS A 1 302 ? 35.728 -1.346 -41.170 1.00 94.25 302 LYS A CA 1
ATOM 2362 C C . LYS A 1 302 ? 37.024 -0.709 -41.689 1.00 94.25 302 LYS A C 1
ATOM 2364 O O . LYS A 1 302 ? 37.308 -0.797 -42.877 1.00 94.25 302 LYS A O 1
ATOM 2369 N N . GLN A 1 303 ? 37.834 -0.137 -40.798 1.00 96.00 303 GLN A N 1
ATOM 2370 C CA . GLN A 1 303 ? 39.114 0.486 -41.159 1.00 96.00 303 GLN A CA 1
ATOM 2371 C C . GLN A 1 303 ? 40.136 -0.519 -41.712 1.00 96.00 303 GLN A C 1
ATOM 2373 O O . GLN A 1 303 ? 40.918 -0.174 -42.592 1.00 96.00 303 GLN A O 1
ATOM 2378 N N . GLY A 1 304 ? 40.157 -1.754 -41.200 1.00 95.25 304 GLY A N 1
ATOM 2379 C CA . GLY A 1 304 ? 40.999 -2.831 -41.727 1.00 95.25 304 GLY A CA 1
ATOM 2380 C C . GLY A 1 304 ? 40.614 -3.203 -43.157 1.00 95.25 304 GLY A C 1
ATOM 2381 O O . GLY A 1 304 ? 41.469 -3.192 -44.036 1.00 95.25 304 GLY A O 1
ATOM 2382 N N . ARG A 1 305 ? 39.315 -3.416 -43.405 1.00 97.50 305 ARG A N 1
ATOM 2383 C CA . ARG A 1 305 ? 38.779 -3.682 -44.747 1.00 97.50 305 ARG A CA 1
ATOM 2384 C C . ARG A 1 305 ? 39.170 -2.590 -45.737 1.00 97.50 305 ARG A C 1
ATOM 2386 O O . ARG A 1 305 ? 39.634 -2.887 -46.830 1.00 97.50 305 ARG A O 1
ATOM 2393 N N . ASP A 1 306 ? 38.960 -1.333 -45.354 1.00 96.50 306 ASP A N 1
ATOM 2394 C CA . ASP A 1 306 ? 39.189 -0.194 -46.243 1.00 96.50 306 ASP A CA 1
ATOM 2395 C C . ASP A 1 306 ? 40.691 -0.025 -46.551 1.00 96.50 306 ASP A C 1
ATOM 2397 O O . ASP A 1 306 ? 41.044 0.303 -47.683 1.00 96.50 306 ASP A O 1
ATOM 2401 N N . ARG A 1 307 ? 41.579 -0.333 -45.590 1.00 97.75 307 ARG A N 1
ATOM 2402 C CA . ARG A 1 307 ? 43.034 -0.393 -45.814 1.00 97.75 307 ARG A CA 1
ATOM 2403 C C . ARG A 1 307 ? 43.442 -1.525 -46.757 1.00 97.75 307 ARG A C 1
ATOM 2405 O O . ARG A 1 307 ? 44.176 -1.254 -47.699 1.00 97.75 307 ARG A O 1
ATOM 2412 N N . GLU A 1 308 ? 42.960 -2.752 -46.540 1.00 97.75 308 GLU A N 1
ATOM 2413 C CA . GLU A 1 308 ? 43.283 -3.898 -47.410 1.00 97.75 308 GLU A CA 1
ATOM 2414 C C . GLU A 1 308 ? 42.799 -3.650 -48.854 1.00 97.75 308 GLU A C 1
ATOM 2416 O O . GLU A 1 308 ? 43.557 -3.846 -49.799 1.00 97.75 308 GLU A O 1
ATOM 2421 N N . ILE A 1 309 ? 41.577 -3.126 -49.037 1.00 97.50 309 ILE A N 1
ATOM 2422 C CA . ILE A 1 309 ? 41.051 -2.759 -50.366 1.00 97.50 309 ILE A CA 1
ATOM 2423 C C . ILE A 1 309 ? 41.903 -1.668 -51.019 1.00 97.50 309 ILE A C 1
ATOM 2425 O O . ILE A 1 309 ? 42.166 -1.735 -52.219 1.00 97.50 309 ILE A O 1
ATOM 2429 N N . LYS A 1 310 ? 42.316 -0.649 -50.253 1.00 97.44 310 LYS A N 1
ATOM 2430 C CA . LYS A 1 310 ? 43.184 0.411 -50.772 1.00 97.44 310 LYS A CA 1
ATOM 2431 C C . LYS A 1 310 ? 44.514 -0.170 -51.256 1.00 97.44 310 LYS A C 1
ATOM 2433 O O . LYS A 1 310 ? 44.911 0.150 -52.366 1.00 97.44 310 LYS A O 1
ATOM 2438 N N . G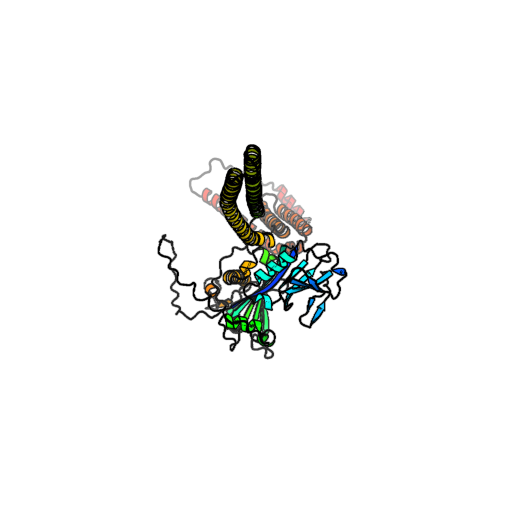LN A 1 311 ? 45.143 -1.050 -50.476 1.00 97.75 311 GLN A N 1
ATOM 2439 C CA . GLN A 1 311 ? 46.409 -1.679 -50.858 1.00 97.75 311 GLN A CA 1
ATOM 2440 C C . GLN A 1 311 ? 46.277 -2.474 -52.162 1.00 97.75 311 GLN A C 1
ATOM 2442 O O . GLN A 1 311 ? 47.033 -2.230 -53.090 1.00 97.75 311 GLN A O 1
ATOM 2447 N N . VAL A 1 312 ? 45.254 -3.329 -52.284 1.00 97.88 312 VAL A N 1
ATOM 2448 C CA . VAL A 1 312 ? 45.008 -4.110 -53.513 1.00 97.88 312 VAL A CA 1
ATOM 2449 C C . VAL A 1 312 ? 44.808 -3.209 -54.737 1.00 97.88 312 VAL A C 1
ATOM 2451 O O . VAL A 1 312 ? 45.245 -3.543 -55.836 1.00 97.88 312 VAL A O 1
ATOM 2454 N N . ARG A 1 313 ? 44.165 -2.046 -54.565 1.00 97.25 313 ARG A N 1
ATOM 2455 C CA . ARG A 1 313 ? 44.000 -1.063 -55.646 1.00 97.25 313 ARG A CA 1
ATOM 2456 C C . ARG A 1 313 ? 45.318 -0.415 -56.055 1.00 97.25 313 ARG A C 1
ATOM 2458 O O . ARG A 1 313 ? 45.534 -0.258 -57.253 1.00 97.25 313 ARG A O 1
ATOM 2465 N N . GLU A 1 314 ? 46.158 -0.037 -55.095 1.00 97.75 314 GLU A N 1
ATOM 2466 C CA . GLU A 1 314 ? 47.475 0.541 -55.384 1.00 97.75 314 GLU A CA 1
ATOM 2467 C C . GLU A 1 314 ? 48.407 -0.495 -56.032 1.00 97.75 314 GLU A C 1
ATOM 2469 O O . GLU A 1 314 ? 49.039 -0.180 -57.036 1.00 97.75 314 GLU A O 1
ATOM 2474 N N . ASP A 1 315 ? 48.415 -1.742 -55.548 1.00 96.81 315 ASP A N 1
ATOM 2475 C CA . ASP A 1 315 ? 49.208 -2.839 -56.121 1.00 96.81 315 ASP A CA 1
ATOM 2476 C C . ASP A 1 315 ? 48.813 -3.104 -57.583 1.00 96.81 315 ASP A C 1
ATOM 2478 O O . ASP A 1 315 ? 49.662 -3.148 -58.471 1.00 96.81 315 ASP A O 1
ATOM 2482 N N . ALA A 1 316 ? 47.508 -3.218 -57.860 1.00 96.94 316 ALA A N 1
ATOM 2483 C CA . ALA A 1 316 ? 47.004 -3.424 -59.216 1.00 96.94 316 ALA A CA 1
ATOM 2484 C C . ALA A 1 316 ? 47.306 -2.228 -60.131 1.00 96.94 316 ALA A C 1
ATOM 2486 O O . ALA A 1 316 ? 47.622 -2.407 -61.304 1.00 96.94 316 ALA A O 1
ATOM 2487 N N . LYS A 1 317 ? 47.228 -0.999 -59.605 1.00 97.44 317 LYS A N 1
ATOM 2488 C CA . LYS A 1 317 ? 47.586 0.216 -60.346 1.00 97.44 317 LYS A CA 1
ATOM 2489 C C . LYS A 1 317 ? 49.074 0.231 -60.707 1.00 97.44 317 LYS A C 1
ATOM 2491 O O . LYS A 1 317 ? 49.404 0.576 -61.838 1.00 97.44 317 LYS A O 1
ATOM 2496 N N . ALA A 1 318 ? 49.947 -0.151 -59.776 1.00 96.75 318 ALA A N 1
ATOM 2497 C CA . ALA A 1 318 ? 51.384 -0.253 -60.011 1.00 96.75 318 ALA A CA 1
ATOM 2498 C C . ALA A 1 318 ? 51.721 -1.343 -61.042 1.00 96.75 318 ALA A C 1
ATOM 2500 O O . ALA A 1 318 ? 52.553 -1.107 -61.912 1.00 96.75 318 ALA A O 1
ATOM 2501 N N . ALA A 1 319 ? 51.040 -2.492 -60.989 1.00 96.44 319 ALA A N 1
ATOM 2502 C CA . ALA A 1 319 ? 51.210 -3.575 -61.957 1.00 96.44 319 ALA A CA 1
ATOM 2503 C C . ALA A 1 319 ? 50.733 -3.184 -63.368 1.00 96.44 319 ALA A C 1
ATOM 2505 O O . ALA A 1 319 ? 51.460 -3.386 -64.334 1.00 96.44 319 ALA A O 1
ATOM 2506 N N . ILE A 1 320 ? 49.559 -2.547 -63.494 1.00 96.44 320 ILE A N 1
ATOM 2507 C CA . ILE A 1 320 ? 49.039 -2.062 -64.788 1.00 96.44 320 ILE A CA 1
ATOM 2508 C C . ILE A 1 320 ? 49.979 -1.027 -65.419 1.00 96.44 320 ILE A C 1
ATOM 2510 O O . ILE A 1 320 ? 50.074 -0.962 -66.636 1.00 96.44 320 ILE A O 1
ATOM 2514 N N . ALA A 1 321 ? 50.695 -0.233 -64.619 1.00 96.69 321 ALA A N 1
ATOM 2515 C CA . ALA A 1 321 ? 51.653 0.744 -65.135 1.00 96.69 321 ALA A CA 1
ATOM 2516 C C . ALA A 1 321 ? 52.890 0.114 -65.811 1.00 96.69 321 ALA A C 1
ATOM 2518 O O . ALA A 1 321 ? 53.621 0.831 -66.489 1.00 96.69 321 ALA A O 1
ATOM 2519 N N . GLN A 1 322 ? 53.137 -1.188 -65.621 1.00 97.12 322 GLN A N 1
ATOM 2520 C CA . GLN A 1 322 ? 54.251 -1.922 -66.240 1.00 97.12 322 GLN A CA 1
ATOM 2521 C C . GLN A 1 322 ? 53.875 -2.592 -67.571 1.00 97.12 322 GLN A C 1
ATOM 2523 O O . GLN A 1 322 ? 54.745 -3.140 -68.242 1.00 97.12 322 GLN A O 1
ATOM 2528 N N . VAL A 1 323 ? 52.596 -2.565 -67.953 1.00 95.94 323 VAL A N 1
ATOM 2529 C CA . VAL A 1 323 ? 52.067 -3.216 -69.161 1.00 95.94 323 VAL A CA 1
ATOM 2530 C C . VAL A 1 323 ? 51.294 -2.207 -70.008 1.00 95.94 323 VAL A C 1
ATOM 2532 O O . VAL A 1 323 ? 50.910 -1.142 -69.522 1.00 95.94 323 VAL A O 1
ATOM 2535 N N . ASP A 1 324 ? 51.037 -2.521 -71.282 1.00 95.75 324 ASP A N 1
ATOM 2536 C CA . ASP A 1 324 ? 50.140 -1.682 -72.084 1.00 95.75 324 ASP A CA 1
ATOM 2537 C C . ASP A 1 324 ? 48.730 -1.695 -71.474 1.00 95.75 324 ASP A C 1
ATOM 2539 O O . ASP A 1 324 ? 48.172 -2.748 -71.150 1.00 95.75 324 ASP A O 1
ATOM 2543 N N . TYR A 1 325 ? 48.146 -0.511 -71.309 1.00 93.69 325 TYR A N 1
ATOM 2544 C CA . TYR A 1 325 ? 46.904 -0.308 -70.569 1.00 93.69 325 TYR A CA 1
ATOM 2545 C C . TYR A 1 325 ? 45.710 -1.042 -71.198 1.00 93.69 325 TYR A C 1
ATOM 2547 O O . TYR A 1 325 ? 44.770 -1.418 -70.490 1.00 93.69 325 TYR A O 1
ATOM 2555 N N . HIS A 1 326 ? 45.739 -1.247 -72.514 1.00 95.44 326 HIS A N 1
ATOM 2556 C CA . HIS A 1 326 ? 44.697 -1.949 -73.267 1.00 95.44 326 HIS A CA 1
ATOM 2557 C C . HIS A 1 326 ? 45.055 -3.406 -73.585 1.00 95.44 326 HIS A C 1
ATOM 2559 O O . HIS A 1 326 ? 44.344 -4.061 -74.345 1.00 95.44 326 HIS A O 1
ATOM 2565 N N . SER A 1 327 ? 46.132 -3.930 -72.997 1.00 96.56 327 SER A N 1
ATOM 2566 C CA . SER A 1 327 ? 46.525 -5.320 -73.197 1.00 96.56 327 SER A CA 1
ATOM 2567 C C . SER A 1 327 ? 45.587 -6.302 -72.474 1.00 96.56 327 SER A C 1
ATOM 2569 O O . SER A 1 327 ? 45.044 -5.982 -71.409 1.00 96.56 327 SER A O 1
ATOM 2571 N N . PRO A 1 328 ? 45.463 -7.545 -72.979 1.00 96.94 328 PRO A N 1
ATOM 2572 C CA . PRO A 1 328 ? 44.796 -8.632 -72.258 1.00 96.94 328 PRO A CA 1
ATOM 2573 C C . PRO A 1 328 ? 45.375 -8.880 -70.855 1.00 96.94 328 PRO A C 1
ATOM 2575 O O . PRO A 1 328 ? 44.664 -9.314 -69.950 1.00 96.94 328 PRO A O 1
ATOM 2578 N N . GLU A 1 329 ? 46.663 -8.585 -70.655 1.00 96.56 329 GLU A N 1
ATOM 2579 C CA . GLU A 1 329 ? 47.337 -8.699 -69.361 1.00 96.56 329 GLU A CA 1
ATOM 2580 C C . GLU A 1 329 ? 46.822 -7.657 -68.354 1.00 96.56 329 GLU A C 1
ATOM 2582 O O . GLU A 1 329 ? 46.518 -7.997 -67.208 1.00 96.56 329 GLU A O 1
ATOM 2587 N N . ALA A 1 330 ? 46.610 -6.408 -68.786 1.00 95.50 330 ALA A N 1
ATOM 2588 C CA . ALA A 1 330 ? 45.989 -5.379 -67.952 1.00 95.50 330 ALA A CA 1
ATOM 2589 C C . ALA A 1 330 ? 44.554 -5.756 -67.536 1.00 95.50 330 ALA A C 1
ATOM 2591 O O . ALA A 1 330 ? 44.155 -5.502 -66.395 1.00 95.50 330 ALA A O 1
ATOM 2592 N N . ASP A 1 331 ? 43.785 -6.398 -68.421 1.00 96.06 331 ASP A N 1
ATOM 2593 C CA . ASP A 1 331 ? 42.446 -6.910 -68.100 1.00 96.06 331 ASP A CA 1
ATOM 2594 C C . ASP A 1 331 ? 42.482 -8.052 -67.080 1.00 96.06 331 ASP A C 1
ATOM 2596 O O . ASP A 1 331 ? 41.671 -8.069 -66.147 1.00 96.06 331 ASP A O 1
ATOM 2600 N N . ALA A 1 332 ? 43.455 -8.961 -67.189 1.00 96.69 332 ALA A N 1
ATOM 2601 C CA . ALA A 1 332 ? 43.667 -10.009 -66.195 1.00 96.69 332 ALA A CA 1
ATOM 2602 C C . ALA A 1 332 ? 43.983 -9.419 -64.806 1.00 96.69 332 ALA A C 1
ATOM 2604 O O . ALA A 1 332 ? 43.387 -9.845 -63.815 1.00 96.69 332 ALA A O 1
ATOM 2605 N N . ILE A 1 333 ? 44.829 -8.381 -64.730 1.00 96.50 333 ILE A N 1
ATOM 2606 C CA . ILE A 1 333 ? 45.148 -7.681 -63.471 1.00 96.50 333 ILE A CA 1
ATOM 2607 C C . ILE A 1 333 ? 43.908 -6.980 -62.891 1.00 96.50 333 ILE A C 1
ATOM 2609 O O . ILE A 1 333 ? 43.678 -7.014 -61.679 1.00 96.50 333 ILE A O 1
ATOM 2613 N N . ARG A 1 334 ? 43.072 -6.347 -63.730 1.00 97.38 334 ARG A N 1
ATOM 2614 C CA . ARG A 1 334 ? 41.809 -5.729 -63.278 1.00 97.38 334 ARG A CA 1
ATOM 2615 C C . ARG A 1 334 ? 40.852 -6.768 -62.704 1.00 97.38 334 ARG A C 1
ATOM 2617 O O . ARG A 1 334 ? 40.228 -6.493 -61.679 1.00 97.38 334 ARG A O 1
ATOM 2624 N N . LYS A 1 335 ? 40.743 -7.933 -63.344 1.00 97.31 335 LYS A N 1
ATOM 2625 C CA . LYS A 1 335 ? 39.900 -9.033 -62.872 1.00 97.31 335 LYS A CA 1
ATOM 2626 C C . LYS A 1 335 ? 40.397 -9.582 -61.532 1.00 97.31 335 LYS A C 1
ATOM 2628 O O . LYS A 1 335 ? 39.616 -9.611 -60.586 1.00 97.31 335 LYS A O 1
ATOM 2633 N N . ASP A 1 336 ? 41.692 -9.891 -61.413 1.00 97.00 336 ASP A N 1
ATOM 2634 C CA . ASP A 1 336 ? 42.301 -10.340 -60.148 1.00 97.00 336 ASP A CA 1
ATOM 2635 C C . ASP A 1 336 ? 42.080 -9.325 -59.014 1.00 97.00 336 ASP A C 1
ATOM 2637 O O . ASP A 1 336 ? 41.710 -9.689 -57.896 1.00 97.00 336 ASP A O 1
ATOM 2641 N N . ARG A 1 337 ? 42.219 -8.023 -59.304 1.00 97.56 337 ARG A N 1
ATOM 2642 C CA . ARG A 1 337 ? 41.931 -6.950 -58.342 1.00 97.56 337 ARG A CA 1
ATOM 2643 C C . ARG A 1 337 ? 40.501 -7.028 -57.806 1.00 97.56 337 ARG A C 1
ATOM 2645 O O . ARG A 1 337 ? 40.315 -6.906 -56.594 1.00 97.56 337 ARG A O 1
ATOM 2652 N N . GLU A 1 338 ? 39.500 -7.166 -58.676 1.00 97.88 338 GLU A N 1
ATOM 2653 C CA . GLU A 1 338 ? 38.099 -7.260 -58.245 1.00 97.88 338 GLU A CA 1
ATOM 2654 C C . GLU A 1 338 ? 37.844 -8.545 -57.449 1.00 97.88 338 GLU A C 1
ATOM 2656 O O . GLU A 1 338 ? 37.278 -8.466 -56.357 1.00 97.88 338 GLU A O 1
ATOM 2661 N N . ASP A 1 339 ? 38.366 -9.688 -57.906 1.00 97.19 339 ASP A N 1
ATOM 2662 C CA . ASP A 1 339 ? 38.244 -10.974 -57.208 1.00 97.19 339 ASP A CA 1
ATOM 2663 C C . ASP A 1 339 ? 38.848 -10.897 -55.789 1.00 97.19 339 ASP A C 1
ATOM 2665 O O . ASP A 1 339 ? 38.235 -11.317 -54.799 1.00 97.19 339 ASP A O 1
ATOM 2669 N N . ARG A 1 340 ? 40.020 -10.263 -55.645 1.00 97.75 340 ARG A N 1
ATOM 2670 C CA . ARG A 1 340 ? 40.668 -10.020 -54.345 1.00 97.75 340 ARG A CA 1
ATOM 2671 C C . ARG A 1 340 ? 39.880 -9.044 -53.472 1.00 97.75 340 ARG A C 1
ATOM 2673 O O . ARG A 1 340 ? 39.746 -9.276 -52.267 1.00 97.75 340 ARG A O 1
ATOM 2680 N N . ILE A 1 341 ? 39.340 -7.963 -54.039 1.00 97.56 341 ILE A N 1
ATOM 2681 C CA . ILE A 1 341 ? 38.479 -7.018 -53.308 1.00 97.56 341 ILE A CA 1
ATOM 2682 C C . ILE A 1 341 ? 37.223 -7.726 -52.791 1.00 97.56 341 ILE A C 1
ATOM 2684 O O . ILE A 1 341 ? 36.828 -7.505 -51.640 1.00 97.56 341 ILE A O 1
ATOM 2688 N N . ASP A 1 342 ? 36.605 -8.588 -53.593 1.00 95.62 342 ASP A N 1
ATOM 2689 C CA . ASP A 1 342 ? 35.414 -9.334 -53.202 1.00 95.62 342 ASP A CA 1
ATOM 2690 C C . ASP A 1 342 ? 35.718 -10.394 -52.140 1.00 95.62 342 ASP A C 1
ATOM 2692 O O . ASP A 1 342 ? 34.973 -10.498 -51.157 1.00 95.62 342 ASP A O 1
ATOM 2696 N N . ALA A 1 343 ? 36.868 -11.069 -52.220 1.00 96.31 343 ALA A N 1
ATOM 2697 C CA . ALA A 1 343 ? 37.356 -11.938 -51.151 1.00 96.31 343 ALA A CA 1
ATOM 2698 C C . ALA A 1 343 ? 37.554 -11.171 -49.826 1.00 96.31 343 ALA A C 1
ATOM 2700 O O . ALA A 1 343 ? 37.095 -11.617 -48.765 1.00 96.31 343 ALA A O 1
ATOM 2701 N N . ILE A 1 344 ? 38.152 -9.971 -49.868 1.00 96.38 344 ILE A N 1
ATOM 2702 C CA . ILE A 1 344 ? 38.293 -9.092 -48.694 1.00 96.38 344 ILE A CA 1
ATOM 2703 C C . ILE A 1 344 ? 36.910 -8.694 -48.157 1.00 96.38 344 ILE A C 1
ATOM 2705 O O . ILE A 1 344 ? 36.646 -8.790 -46.952 1.00 96.38 344 ILE A O 1
ATOM 2709 N N . ARG A 1 345 ? 35.977 -8.285 -49.023 1.00 96.44 345 ARG A N 1
ATOM 2710 C CA . ARG A 1 345 ? 34.606 -7.940 -48.610 1.00 96.44 345 ARG A CA 1
ATOM 2711 C C . ARG A 1 345 ? 33.910 -9.119 -47.930 1.00 96.44 345 ARG A C 1
ATOM 2713 O O . ARG A 1 345 ? 33.284 -8.907 -46.890 1.00 96.44 345 ARG A O 1
ATOM 2720 N N . ALA A 1 346 ? 34.038 -10.333 -48.463 1.00 94.88 346 ALA A N 1
ATOM 2721 C CA . ALA A 1 346 ? 33.458 -11.546 -47.890 1.00 94.88 346 ALA A CA 1
ATOM 2722 C C . ALA A 1 346 ? 34.043 -11.864 -46.500 1.00 94.88 346 ALA A C 1
ATOM 2724 O O . ALA A 1 346 ? 33.286 -12.040 -45.537 1.00 94.88 346 ALA A O 1
ATOM 2725 N N . LYS A 1 347 ? 35.377 -11.824 -46.361 1.00 95.94 347 LYS A N 1
ATOM 2726 C CA . LYS A 1 347 ? 36.110 -11.991 -45.089 1.00 95.94 347 LYS A CA 1
ATOM 2727 C C . LYS A 1 347 ? 35.589 -11.038 -44.007 1.00 95.94 347 LYS A C 1
ATOM 2729 O O . LYS A 1 347 ? 35.220 -11.464 -42.909 1.00 95.94 347 LYS A O 1
ATOM 2734 N N . TYR A 1 348 ? 35.499 -9.745 -44.319 1.00 95.81 348 TYR A N 1
ATOM 2735 C CA . TYR A 1 348 ? 35.053 -8.731 -43.360 1.00 95.81 348 TYR A CA 1
ATOM 2736 C C . TYR A 1 348 ? 33.538 -8.750 -43.109 1.00 95.81 348 TYR A C 1
ATOM 2738 O O . TYR A 1 348 ? 33.108 -8.422 -42.000 1.00 95.81 348 TYR A O 1
ATOM 2746 N N . ARG A 1 349 ? 32.719 -9.183 -44.080 1.00 94.38 349 ARG A N 1
ATOM 2747 C CA . ARG A 1 349 ? 31.272 -9.391 -43.896 1.00 94.38 349 ARG A CA 1
ATOM 2748 C C . ARG A 1 349 ? 31.002 -10.476 -42.854 1.00 94.38 349 ARG A C 1
ATOM 2750 O O . ARG A 1 349 ? 30.234 -10.229 -41.928 1.00 94.38 349 ARG A O 1
ATOM 2757 N N . LYS A 1 350 ? 31.684 -11.626 -42.940 1.00 93.19 350 LYS A N 1
ATOM 2758 C CA . LYS A 1 350 ? 31.555 -12.717 -41.956 1.00 93.19 350 LYS A CA 1
ATOM 2759 C C . LYS A 1 350 ? 31.877 -12.233 -40.538 1.00 93.19 350 LYS A C 1
ATOM 2761 O O . LYS A 1 350 ? 31.100 -12.462 -39.613 1.00 93.19 350 LYS A O 1
ATOM 2766 N N . ARG A 1 351 ? 32.978 -11.488 -40.380 1.00 92.88 351 ARG A N 1
ATOM 2767 C CA . ARG A 1 351 ? 33.397 -10.938 -39.080 1.00 92.88 351 ARG A CA 1
ATOM 2768 C C . ARG A 1 351 ? 32.425 -9.885 -38.538 1.00 92.88 351 ARG A C 1
ATOM 2770 O O . ARG A 1 351 ? 32.147 -9.871 -37.343 1.00 92.88 351 ARG A O 1
ATOM 2777 N N . ARG A 1 352 ? 31.878 -9.025 -39.405 1.00 91.62 352 ARG A N 1
ATOM 2778 C CA . ARG A 1 352 ? 30.863 -8.030 -39.024 1.00 91.62 352 ARG A CA 1
ATOM 2779 C C . ARG A 1 352 ? 29.560 -8.688 -38.567 1.00 91.62 352 ARG A C 1
ATOM 2781 O O . ARG A 1 352 ? 28.999 -8.237 -37.576 1.00 91.62 352 ARG A O 1
ATOM 2788 N N . ASN A 1 353 ? 29.102 -9.735 -39.252 1.00 92.00 353 ASN A N 1
ATOM 2789 C CA . ASN A 1 353 ? 27.873 -10.445 -38.885 1.00 92.00 353 ASN A CA 1
ATOM 2790 C C . ASN A 1 353 ? 27.990 -11.093 -37.498 1.00 92.00 353 ASN A C 1
ATOM 2792 O O . ASN A 1 353 ? 27.066 -10.977 -36.697 1.00 92.00 353 ASN A O 1
ATOM 2796 N N . LEU A 1 354 ? 29.141 -11.704 -37.188 1.00 93.69 354 LEU A N 1
ATOM 2797 C CA . LEU A 1 354 ? 29.412 -12.256 -35.857 1.00 93.69 354 LEU A CA 1
ATOM 2798 C C . LEU A 1 354 ? 29.348 -11.166 -34.777 1.00 93.69 354 LEU A C 1
ATOM 2800 O O . LEU A 1 354 ? 28.635 -11.312 -33.792 1.00 93.69 354 LEU A O 1
ATOM 2804 N N . LEU A 1 355 ? 30.010 -10.030 -35.007 1.00 92.00 355 LEU A N 1
ATOM 2805 C CA . LEU A 1 355 ? 29.995 -8.909 -34.067 1.00 92.00 355 LEU A CA 1
ATOM 2806 C C . LEU A 1 355 ? 28.592 -8.304 -33.882 1.00 92.00 355 LEU A C 1
ATOM 2808 O O . LEU A 1 355 ? 28.234 -7.884 -32.787 1.00 92.00 355 LEU A O 1
ATOM 2812 N N . GLN A 1 356 ? 27.786 -8.238 -34.946 1.00 90.56 356 GLN A N 1
ATOM 2813 C CA . GLN A 1 356 ? 26.402 -7.766 -34.858 1.00 90.56 356 GLN A CA 1
ATOM 2814 C C . GLN A 1 356 ? 25.520 -8.711 -34.042 1.00 90.56 356 GLN A C 1
ATOM 2816 O O . GLN A 1 356 ? 24.647 -8.230 -33.322 1.00 90.56 356 GLN A O 1
ATOM 2821 N N . LYS A 1 357 ? 25.754 -10.026 -34.135 1.00 94.12 357 LYS A N 1
ATOM 2822 C CA . LYS A 1 357 ? 25.090 -11.019 -33.287 1.00 94.12 357 LYS A CA 1
ATOM 2823 C C . LYS A 1 357 ? 25.449 -10.796 -31.815 1.00 94.12 357 LYS A C 1
ATOM 2825 O O . LYS A 1 357 ? 24.548 -10.604 -31.010 1.00 94.12 357 LYS A O 1
ATOM 2830 N N . GLU A 1 358 ? 26.737 -10.675 -31.497 1.00 91.44 358 GLU A N 1
ATOM 2831 C CA . GLU A 1 358 ? 27.200 -10.392 -30.128 1.00 91.44 358 GLU A CA 1
ATOM 2832 C C . GLU A 1 358 ? 26.652 -9.059 -29.582 1.00 91.44 358 GLU A C 1
ATOM 2834 O O . GLU A 1 358 ? 26.273 -8.961 -28.420 1.00 91.44 358 GLU A O 1
ATOM 2839 N N . LEU A 1 359 ? 26.590 -8.008 -30.410 1.00 89.19 359 LEU A N 1
ATOM 2840 C CA . LEU A 1 359 ? 25.999 -6.724 -30.017 1.00 89.19 359 LEU A CA 1
ATOM 2841 C C . LEU A 1 359 ? 24.502 -6.840 -29.722 1.00 89.19 359 LEU A C 1
ATOM 2843 O O . LEU A 1 359 ? 24.015 -6.141 -28.835 1.00 89.19 359 LEU A O 1
ATOM 2847 N N . ARG A 1 360 ? 23.779 -7.690 -30.460 1.00 88.75 360 ARG A N 1
ATOM 2848 C CA . ARG A 1 360 ? 22.360 -7.958 -30.214 1.00 88.75 360 ARG A CA 1
ATOM 2849 C C . ARG A 1 360 ? 22.171 -8.705 -28.898 1.00 88.75 360 ARG A C 1
ATOM 2851 O O . ARG A 1 360 ? 21.386 -8.243 -28.085 1.00 88.75 360 ARG A O 1
ATOM 2858 N N . GLU A 1 361 ? 22.956 -9.751 -28.656 1.00 88.12 361 GLU A N 1
ATOM 2859 C CA . GLU A 1 361 ? 22.939 -10.509 -27.397 1.00 88.12 361 GLU A CA 1
ATOM 2860 C C . GLU A 1 361 ? 23.256 -9.604 -26.196 1.00 88.12 361 GLU A C 1
ATOM 2862 O O . GLU A 1 361 ? 22.522 -9.594 -25.216 1.00 88.12 361 GLU A O 1
ATOM 2867 N N . ILE A 1 362 ? 24.280 -8.744 -26.292 1.00 83.25 362 ILE A N 1
ATOM 2868 C CA . ILE A 1 362 ? 24.588 -7.762 -25.237 1.00 83.25 362 ILE A CA 1
ATOM 2869 C C . ILE A 1 362 ? 23.433 -6.772 -25.050 1.00 83.25 362 ILE A C 1
ATOM 2871 O O . ILE A 1 362 ? 23.152 -6.367 -23.924 1.00 83.25 362 ILE A O 1
ATOM 2875 N N . LYS A 1 363 ? 22.778 -6.344 -26.133 1.00 83.06 363 LYS A N 1
ATOM 2876 C CA . LYS A 1 363 ? 21.641 -5.424 -26.054 1.00 83.06 363 LYS A CA 1
ATOM 2877 C C . LYS A 1 363 ? 20.445 -6.084 -25.365 1.00 83.06 363 LYS A C 1
ATOM 2879 O O . LYS A 1 363 ? 19.876 -5.463 -24.479 1.00 83.06 363 LYS A O 1
ATOM 2884 N N . GLU A 1 364 ? 20.130 -7.328 -25.703 1.00 82.31 364 GLU A N 1
ATOM 2885 C CA . GLU A 1 364 ? 19.086 -8.126 -25.050 1.00 82.31 364 GLU A CA 1
ATOM 2886 C C . GLU A 1 364 ? 19.431 -8.387 -23.573 1.00 82.31 364 GLU A C 1
ATOM 2888 O O . GLU A 1 364 ? 18.590 -8.189 -22.704 1.00 82.31 364 GLU A O 1
ATOM 2893 N N . GLU A 1 365 ? 20.687 -8.716 -23.242 1.00 76.31 365 GLU A N 1
ATOM 2894 C CA . GLU A 1 365 ? 21.165 -8.821 -21.853 1.00 76.31 365 GLU A CA 1
ATOM 2895 C C . GLU A 1 365 ? 21.035 -7.495 -21.089 1.00 76.31 365 GLU A C 1
ATOM 2897 O O . GLU A 1 365 ? 20.786 -7.487 -19.880 1.00 76.31 365 GLU A O 1
ATOM 2902 N N . VAL A 1 366 ? 21.284 -6.360 -21.749 1.00 72.31 366 VAL A N 1
ATOM 2903 C CA . VAL A 1 366 ? 21.113 -5.024 -21.167 1.00 72.31 366 VAL A CA 1
ATOM 2904 C C . VAL A 1 366 ? 19.639 -4.729 -20.961 1.00 72.31 366 VAL A C 1
ATOM 2906 O O . VAL A 1 366 ? 19.299 -4.295 -19.873 1.00 72.31 366 VAL A O 1
ATOM 2909 N N . GLU A 1 367 ? 18.780 -4.988 -21.942 1.00 71.81 367 GLU A N 1
ATOM 2910 C CA . GLU A 1 367 ? 17.337 -4.764 -21.845 1.00 71.81 367 GLU A CA 1
ATOM 2911 C C . GLU A 1 367 ? 16.709 -5.656 -20.770 1.00 71.81 367 GLU A C 1
ATOM 2913 O O . GLU A 1 367 ? 16.058 -5.131 -19.876 1.00 71.81 367 GLU A O 1
ATOM 2918 N N . MET A 1 368 ? 16.999 -6.961 -20.745 1.00 68.81 368 MET A N 1
ATOM 2919 C CA . MET A 1 368 ? 16.578 -7.851 -19.652 1.00 68.81 368 MET A CA 1
ATOM 2920 C C . MET A 1 368 ? 17.157 -7.416 -18.306 1.00 68.81 368 MET A C 1
ATOM 2922 O O . MET A 1 368 ? 16.473 -7.455 -17.291 1.00 68.81 368 MET A O 1
ATOM 2926 N N . GLY A 1 369 ? 18.418 -6.976 -18.288 1.00 62.97 369 GLY A N 1
ATOM 2927 C CA . GLY A 1 369 ? 19.040 -6.421 -17.092 1.00 62.97 369 GLY A CA 1
ATOM 2928 C C . GLY A 1 369 ? 18.338 -5.156 -16.609 1.00 62.97 369 GLY A C 1
ATOM 2929 O O . GLY A 1 369 ? 18.154 -5.013 -15.414 1.00 62.97 369 GLY A O 1
ATOM 2930 N N . ILE A 1 370 ? 17.923 -4.272 -17.517 1.00 62.50 370 ILE A N 1
ATOM 2931 C CA . ILE A 1 370 ? 17.152 -3.063 -17.220 1.00 62.50 370 ILE A CA 1
ATOM 2932 C C . ILE A 1 370 ? 15.759 -3.434 -16.726 1.00 62.50 370 ILE A C 1
ATOM 2934 O O . ILE A 1 370 ? 15.312 -2.807 -15.787 1.00 62.50 370 ILE A O 1
ATOM 2938 N N . VAL A 1 371 ? 15.104 -4.455 -17.284 1.00 61.25 371 VAL A N 1
ATOM 2939 C CA . VAL A 1 371 ? 13.803 -4.947 -16.797 1.00 61.25 371 VAL A CA 1
ATOM 2940 C C . VAL A 1 371 ? 13.933 -5.530 -15.387 1.00 61.25 371 VAL A C 1
ATOM 2942 O O . VAL A 1 371 ? 13.168 -5.163 -14.506 1.00 61.25 371 VAL A O 1
ATOM 2945 N N . MET A 1 372 ? 14.958 -6.346 -15.130 1.00 56.06 372 MET A N 1
ATOM 2946 C CA . MET A 1 372 ? 15.250 -6.876 -13.790 1.00 56.06 372 MET A CA 1
ATOM 2947 C C . MET A 1 372 ? 15.639 -5.765 -12.801 1.00 56.06 372 MET A C 1
ATOM 2949 O O . MET A 1 372 ? 15.263 -5.805 -11.634 1.00 56.06 372 MET A O 1
ATOM 2953 N N . ILE A 1 373 ? 16.377 -4.755 -13.271 1.00 53.59 373 ILE A N 1
ATOM 2954 C CA . ILE A 1 373 ? 16.691 -3.538 -12.517 1.00 53.59 373 ILE A CA 1
ATOM 2955 C C . ILE A 1 373 ? 15.442 -2.702 -12.311 1.00 53.59 373 ILE A C 1
ATOM 2957 O O . ILE A 1 373 ? 15.331 -2.084 -11.277 1.00 53.59 373 ILE A O 1
ATOM 2961 N N . ASP A 1 374 ? 14.495 -2.668 -13.234 1.00 52.16 374 ASP A N 1
ATOM 2962 C CA . ASP A 1 374 ? 13.214 -1.995 -13.066 1.00 52.16 374 ASP A CA 1
ATOM 2963 C C . ASP A 1 374 ? 12.370 -2.724 -12.019 1.00 52.16 374 ASP A C 1
ATOM 2965 O O . ASP A 1 374 ? 11.736 -2.074 -11.193 1.00 52.16 374 ASP A O 1
ATOM 2969 N N . ASP A 1 375 ? 12.434 -4.054 -11.980 1.00 52.97 375 ASP A N 1
ATOM 2970 C CA . ASP A 1 375 ? 11.803 -4.882 -10.955 1.00 52.97 375 ASP A CA 1
ATOM 2971 C C . ASP A 1 375 ? 12.454 -4.737 -9.575 1.00 52.97 375 ASP A C 1
ATOM 2973 O O . ASP A 1 375 ? 11.750 -4.842 -8.565 1.00 52.97 375 ASP A O 1
ATOM 2977 N N . ALA A 1 376 ? 13.753 -4.428 -9.525 1.00 46.91 376 ALA A N 1
ATOM 2978 C CA . ALA A 1 376 ? 14.495 -4.122 -8.303 1.00 46.91 376 ALA A CA 1
ATOM 2979 C C . ALA A 1 376 ? 14.451 -2.630 -7.911 1.00 46.91 376 ALA A C 1
ATOM 2981 O O . ALA A 1 376 ? 14.381 -2.296 -6.737 1.00 46.91 376 ALA A O 1
ATOM 2982 N N . ASN A 1 377 ? 14.384 -1.710 -8.871 1.00 44.72 377 ASN A N 1
ATOM 2983 C CA . ASN A 1 377 ? 14.129 -0.280 -8.683 1.00 44.72 377 ASN A CA 1
ATOM 2984 C C . ASN A 1 377 ? 12.683 -0.044 -8.249 1.00 44.72 377 ASN A C 1
ATOM 2986 O O . ASN A 1 377 ? 12.367 0.988 -7.663 1.00 44.72 377 ASN A O 1
ATOM 2990 N N . ASN A 1 378 ? 11.791 -1.004 -8.474 1.00 51.59 378 ASN A N 1
ATOM 2991 C CA . ASN A 1 378 ? 10.490 -1.000 -7.830 1.00 51.59 378 ASN A CA 1
ATOM 2992 C C . ASN A 1 378 ? 10.609 -1.102 -6.290 1.00 51.59 378 ASN A C 1
ATOM 2994 O O . ASN A 1 378 ? 9.720 -0.586 -5.616 1.00 51.59 378 ASN A O 1
ATOM 2998 N N . ASP A 1 379 ? 11.719 -1.604 -5.717 1.00 50.84 379 ASP A N 1
ATOM 2999 C CA . ASP A 1 379 ? 12.015 -1.421 -4.282 1.00 50.84 379 ASP A CA 1
ATOM 3000 C C . ASP A 1 379 ? 12.411 0.036 -3.963 1.00 50.84 379 ASP A C 1
ATOM 3002 O O . ASP A 1 379 ? 12.016 0.563 -2.917 1.00 50.84 379 ASP A O 1
ATOM 3006 N N . LEU A 1 380 ? 13.078 0.752 -4.883 1.00 48.22 380 LEU A N 1
ATOM 3007 C CA . LEU A 1 380 ? 13.385 2.190 -4.743 1.00 48.22 380 LEU A CA 1
ATOM 3008 C C . LEU A 1 380 ? 12.134 3.071 -4.772 1.00 48.22 380 LEU A C 1
ATOM 3010 O O . LEU A 1 380 ? 12.108 4.136 -4.152 1.00 48.22 380 LEU A O 1
ATOM 3014 N N . LEU A 1 381 ? 11.065 2.623 -5.437 1.00 50.59 381 LEU A N 1
ATOM 3015 C CA . LEU A 1 381 ? 9.774 3.311 -5.408 1.00 50.59 381 LEU A CA 1
ATOM 3016 C C . LEU A 1 381 ? 9.108 3.267 -4.026 1.00 50.59 381 LEU A C 1
ATOM 3018 O O . LEU A 1 381 ? 8.147 4.003 -3.815 1.00 50.59 381 LEU A O 1
ATOM 3022 N N . THR A 1 382 ? 9.592 2.445 -3.088 1.00 52.75 382 THR A N 1
ATOM 3023 C CA . THR A 1 382 ? 8.939 2.213 -1.787 1.00 52.75 382 THR A CA 1
ATOM 3024 C C . THR A 1 382 ? 9.716 2.699 -0.563 1.00 52.75 382 THR A C 1
ATOM 3026 O O . THR A 1 382 ? 9.258 2.484 0.561 1.00 52.75 382 THR A O 1
ATOM 3029 N N . ASN A 1 383 ? 10.861 3.372 -0.745 1.00 55.97 383 ASN A N 1
ATOM 3030 C CA . ASN A 1 383 ? 11.746 3.819 0.346 1.00 55.97 383 ASN A CA 1
ATOM 3031 C C . ASN A 1 383 ? 12.054 2.713 1.386 1.00 55.97 383 ASN A C 1
ATOM 3033 O O . ASN A 1 383 ? 12.211 3.002 2.571 1.00 55.97 383 ASN A O 1
ATOM 3037 N N . GLY A 1 384 ? 12.096 1.439 0.967 1.00 56.34 384 GLY A N 1
ATOM 3038 C CA . GLY A 1 384 ? 12.360 0.296 1.857 1.00 56.34 384 GLY A CA 1
ATOM 3039 C C . GLY A 1 384 ? 11.251 0.004 2.881 1.00 56.34 384 GLY A C 1
ATOM 3040 O O . GLY A 1 384 ? 11.487 -0.660 3.889 1.00 56.34 384 GLY A O 1
ATOM 3041 N N . ILE A 1 385 ? 10.035 0.527 2.684 1.00 61.34 385 ILE A N 1
ATOM 3042 C CA . ILE A 1 385 ? 8.962 0.423 3.684 1.00 61.34 385 ILE A CA 1
ATOM 3043 C C . ILE A 1 385 ? 8.176 -0.881 3.531 1.00 61.34 385 ILE A C 1
ATOM 3045 O O . ILE A 1 385 ? 7.966 -1.580 4.521 1.00 61.34 385 ILE A O 1
ATOM 3049 N N . PHE A 1 386 ? 7.690 -1.155 2.321 1.00 75.31 386 PHE A N 1
ATOM 3050 C CA . PHE A 1 386 ? 6.795 -2.264 1.988 1.00 75.31 386 PHE A CA 1
ATOM 3051 C C . PHE A 1 386 ? 6.598 -2.271 0.469 1.00 75.31 386 PHE A C 1
ATOM 3053 O O . PHE A 1 386 ? 6.363 -1.206 -0.096 1.00 75.31 386 PHE A O 1
ATOM 3060 N N . ASP A 1 387 ? 6.658 -3.423 -0.192 1.00 82.06 387 ASP A N 1
ATOM 3061 C CA . ASP A 1 387 ? 6.368 -3.537 -1.625 1.00 82.06 387 ASP A CA 1
ATOM 3062 C C . ASP A 1 387 ? 4.857 -3.601 -1.861 1.00 82.06 387 ASP A C 1
ATOM 3064 O O . ASP A 1 387 ? 4.209 -4.613 -1.580 1.00 82.06 387 ASP A O 1
ATOM 3068 N N . TYR A 1 388 ? 4.290 -2.524 -2.408 1.00 89.00 388 TYR A N 1
ATOM 3069 C CA . TYR A 1 388 ? 2.862 -2.454 -2.717 1.00 89.00 388 TYR A CA 1
ATOM 3070 C C . TYR A 1 388 ? 2.417 -3.488 -3.753 1.00 89.00 388 TYR A C 1
ATOM 3072 O O . TYR A 1 388 ? 1.233 -3.807 -3.781 1.00 89.00 388 TYR A O 1
ATOM 3080 N N . ARG A 1 389 ? 3.319 -4.046 -4.574 1.00 88.25 389 ARG A N 1
ATOM 3081 C CA . ARG A 1 389 ? 2.982 -5.109 -5.538 1.00 88.25 389 ARG A CA 1
ATOM 3082 C C . ARG A 1 389 ? 2.467 -6.357 -4.832 1.00 88.25 389 ARG A C 1
ATOM 3084 O O . ARG A 1 389 ? 1.570 -7.033 -5.323 1.00 88.25 389 ARG A O 1
ATOM 3091 N N . ARG A 1 390 ? 2.949 -6.609 -3.611 1.00 90.12 390 ARG A N 1
ATOM 3092 C CA . ARG A 1 390 ? 2.462 -7.704 -2.763 1.00 90.12 390 ARG A CA 1
ATOM 3093 C C . ARG A 1 390 ? 1.014 -7.522 -2.310 1.00 90.12 390 ARG A C 1
ATOM 3095 O O . ARG A 1 390 ? 0.435 -8.473 -1.805 1.00 90.12 390 ARG A O 1
ATOM 3102 N N . LEU A 1 391 ? 0.414 -6.343 -2.489 1.00 93.62 391 LEU A N 1
ATOM 3103 C CA . LEU A 1 391 ? -1.015 -6.137 -2.244 1.00 93.62 391 LEU A CA 1
ATOM 3104 C C . LEU A 1 391 ? -1.907 -6.762 -3.324 1.00 93.62 391 LEU A C 1
ATOM 3106 O O . LEU A 1 391 ? -3.121 -6.749 -3.157 1.00 93.62 391 LEU A O 1
ATOM 3110 N N . GLU A 1 392 ? -1.348 -7.299 -4.411 1.00 94.06 392 GLU A N 1
ATOM 3111 C CA . GLU A 1 392 ? -2.097 -8.160 -5.338 1.00 94.06 392 GLU A CA 1
ATOM 3112 C C . GLU A 1 392 ? -2.144 -9.622 -4.886 1.00 94.06 392 GLU A C 1
ATOM 3114 O O . GLU A 1 392 ? -2.941 -10.382 -5.425 1.00 94.06 392 GLU A O 1
ATOM 3119 N N . ASP A 1 393 ? -1.329 -10.020 -3.902 1.00 94.31 393 ASP A N 1
ATOM 3120 C CA . ASP A 1 393 ? -1.349 -11.369 -3.339 1.00 94.31 393 ASP A CA 1
ATOM 3121 C C . ASP A 1 393 ? -2.444 -11.476 -2.256 1.00 94.31 393 ASP A C 1
ATOM 3123 O O . ASP A 1 393 ? -2.310 -10.873 -1.179 1.00 94.31 393 ASP A O 1
ATOM 3127 N N . PRO A 1 394 ? -3.516 -12.265 -2.486 1.00 96.38 394 PRO A N 1
ATOM 3128 C CA . PRO A 1 394 ? -4.588 -12.456 -1.512 1.00 96.38 394 PRO A CA 1
ATOM 3129 C C . PRO A 1 394 ? -4.089 -12.943 -0.149 1.00 96.38 394 PRO A C 1
ATOM 3131 O O . PRO A 1 394 ? -4.622 -12.536 0.883 1.00 96.38 394 PRO A O 1
ATOM 3134 N N . ALA A 1 395 ? -3.034 -13.763 -0.123 1.00 94.75 395 ALA A N 1
ATOM 3135 C CA . ALA A 1 395 ? -2.475 -14.327 1.100 1.00 94.75 395 ALA A CA 1
ATOM 3136 C C . ALA A 1 395 ? -1.787 -13.257 1.967 1.00 94.75 395 ALA A C 1
ATOM 3138 O O . ALA A 1 395 ? -1.868 -13.288 3.201 1.00 94.75 395 ALA A O 1
ATOM 3139 N N . VAL A 1 396 ? -1.142 -12.273 1.327 1.00 94.19 396 VAL A N 1
ATOM 3140 C CA . VAL A 1 396 ? -0.561 -11.096 1.993 1.00 94.19 396 VAL A CA 1
ATOM 3141 C C . VAL A 1 396 ? -1.666 -10.208 2.554 1.00 94.19 396 VAL A C 1
ATOM 3143 O O . VAL A 1 396 ? -1.611 -9.831 3.726 1.00 94.19 396 VAL A O 1
ATOM 3146 N N . LEU A 1 397 ? -2.686 -9.899 1.747 1.00 96.75 397 LEU A N 1
ATOM 3147 C CA . LEU A 1 397 ? -3.826 -9.095 2.192 1.00 96.75 397 LEU A CA 1
ATOM 3148 C C . LEU A 1 397 ? -4.549 -9.744 3.376 1.00 96.75 397 LEU A C 1
ATOM 3150 O O . LEU A 1 397 ? -4.876 -9.056 4.346 1.00 96.75 397 LEU A O 1
ATOM 3154 N N . ALA A 1 398 ? -4.755 -11.061 3.322 1.00 97.38 398 ALA A N 1
ATOM 3155 C CA . ALA A 1 398 ? -5.462 -11.817 4.347 1.00 97.38 398 ALA A CA 1
ATOM 3156 C C . ALA A 1 398 ? -4.731 -11.748 5.684 1.00 97.38 398 ALA A C 1
ATOM 3158 O O . ALA A 1 398 ? -5.361 -11.541 6.720 1.00 97.38 398 ALA A O 1
ATOM 3159 N N . ASP A 1 399 ? -3.404 -11.840 5.674 1.00 95.25 399 ASP A N 1
ATOM 3160 C CA . ASP A 1 399 ? -2.616 -11.740 6.895 1.00 95.25 399 ASP A CA 1
ATOM 3161 C C . ASP A 1 399 ? -2.554 -10.313 7.465 1.00 95.25 399 ASP A C 1
ATOM 3163 O O . ASP A 1 399 ? -2.724 -10.111 8.675 1.00 95.25 399 ASP A O 1
ATOM 3167 N N . ILE A 1 400 ? -2.405 -9.294 6.607 1.00 95.31 400 ILE A N 1
ATOM 3168 C CA . ILE A 1 400 ? -2.513 -7.889 7.035 1.00 95.31 400 ILE A CA 1
ATOM 3169 C C . ILE A 1 400 ? -3.880 -7.660 7.692 1.00 95.31 400 ILE A C 1
ATOM 3171 O O . ILE A 1 400 ? -3.960 -7.090 8.791 1.00 95.31 400 ILE A O 1
ATOM 3175 N N . HIS A 1 401 ? -4.941 -8.165 7.057 1.00 97.75 401 HIS A N 1
ATOM 3176 C CA . HIS A 1 401 ? -6.299 -8.042 7.555 1.00 97.75 401 HIS A CA 1
ATOM 3177 C C . HIS A 1 401 ? -6.483 -8.758 8.902 1.00 97.75 401 HIS A C 1
ATOM 3179 O O . HIS A 1 401 ? -6.919 -8.144 9.883 1.00 97.75 401 HIS A O 1
ATOM 3185 N N . LYS A 1 402 ? -6.039 -10.020 8.997 1.00 96.75 402 LYS A N 1
ATOM 3186 C CA . LYS A 1 402 ? -6.043 -10.854 10.212 1.00 96.75 402 LYS A CA 1
ATOM 3187 C C . LYS A 1 402 ? -5.362 -10.156 11.380 1.00 96.75 402 LYS A C 1
ATOM 3189 O O . LYS A 1 402 ? -5.931 -10.054 12.468 1.00 96.75 402 LYS A O 1
ATOM 3194 N N . LYS A 1 403 ? -4.159 -9.617 11.175 1.00 94.62 403 LYS A N 1
ATOM 3195 C CA . LYS A 1 403 ? -3.396 -8.930 12.231 1.00 94.62 403 LYS A CA 1
ATOM 3196 C C . LYS A 1 403 ? -4.067 -7.634 12.681 1.00 94.62 403 LYS A C 1
ATOM 3198 O O . LYS A 1 403 ? -4.044 -7.318 13.874 1.00 94.62 403 LYS A O 1
ATOM 3203 N N . GLY A 1 404 ? -4.699 -6.910 11.759 1.00 94.69 404 GLY A N 1
ATOM 3204 C CA . GLY A 1 404 ? -5.529 -5.751 12.071 1.00 94.69 404 GLY A CA 1
ATOM 3205 C C . GLY A 1 404 ? -6.754 -6.115 12.913 1.00 94.69 404 GLY A C 1
ATOM 3206 O O . GLY A 1 404 ? -6.976 -5.522 13.977 1.00 94.69 404 GLY A O 1
ATOM 3207 N N . ALA A 1 405 ? -7.500 -7.126 12.465 1.00 95.81 405 ALA A N 1
ATOM 3208 C CA . ALA A 1 405 ? -8.743 -7.596 13.066 1.00 95.81 405 ALA A CA 1
ATOM 3209 C C . ALA A 1 405 ? -8.536 -8.237 14.447 1.00 95.81 405 ALA A C 1
ATOM 3211 O O . ALA A 1 405 ? -9.282 -7.919 15.368 1.00 95.81 405 ALA A O 1
ATOM 3212 N N . ASN A 1 406 ? -7.477 -9.031 14.651 1.00 93.25 406 ASN A N 1
ATOM 3213 C CA . ASN A 1 406 ? -7.190 -9.741 15.911 1.00 93.25 406 ASN A CA 1
ATOM 3214 C C . ASN A 1 406 ? -7.077 -8.830 17.146 1.00 93.25 406 ASN A C 1
ATOM 3216 O O . ASN A 1 406 ? -7.188 -9.289 18.285 1.00 93.25 406 ASN A O 1
ATOM 3220 N N . SER A 1 407 ? -6.809 -7.537 16.952 1.00 88.31 407 SER A N 1
ATOM 3221 C CA . SER A 1 407 ? -6.775 -6.561 18.047 1.00 88.31 407 SER A CA 1
ATOM 3222 C C . SER A 1 407 ? -8.150 -5.967 18.388 1.00 88.31 407 SER A C 1
ATOM 3224 O O . SER A 1 407 ? -8.351 -5.506 19.515 1.00 88.31 407 SER A O 1
ATOM 3226 N N . LEU A 1 408 ? -9.091 -6.009 17.443 1.00 94.06 408 LEU A N 1
ATOM 3227 C CA . LEU A 1 408 ? -10.386 -5.325 17.486 1.00 94.06 408 LEU A CA 1
ATOM 3228 C C . LEU A 1 408 ? -11.570 -6.286 17.653 1.00 94.06 408 LEU A C 1
ATOM 3230 O O . LEU A 1 408 ? -12.543 -5.924 18.309 1.00 94.06 408 LEU A O 1
ATOM 3234 N N . ILE A 1 409 ? -11.471 -7.499 17.106 1.00 94.38 409 ILE A N 1
ATOM 3235 C CA . ILE A 1 409 ? -12.520 -8.520 17.105 1.00 94.38 409 ILE A CA 1
ATOM 3236 C C . ILE A 1 409 ? -11.971 -9.790 17.738 1.00 94.38 409 ILE A C 1
ATOM 3238 O O . ILE A 1 409 ? -10.985 -10.354 17.263 1.00 94.38 409 ILE A O 1
ATOM 3242 N N . LYS A 1 410 ? -12.628 -10.249 18.803 1.00 95.19 410 LYS A N 1
ATOM 3243 C CA . LYS A 1 410 ? -12.415 -11.570 19.403 1.00 95.19 410 LYS A CA 1
ATOM 3244 C C . LYS A 1 410 ? -13.756 -12.113 19.864 1.00 95.19 410 LYS A C 1
ATOM 3246 O O . LYS A 1 410 ? -14.101 -11.976 21.038 1.00 95.19 410 LYS A O 1
ATOM 3251 N N . LEU A 1 411 ? -14.523 -12.659 18.926 1.00 95.50 411 LEU A N 1
ATOM 3252 C CA . LEU A 1 411 ? -15.813 -13.250 19.247 1.00 95.50 411 LEU A CA 1
ATOM 3253 C C . LEU A 1 411 ? -15.592 -14.588 19.934 1.00 95.50 411 LEU A C 1
ATOM 3255 O O . LEU A 1 411 ? -14.858 -15.443 19.432 1.00 95.50 411 LEU A O 1
ATOM 3259 N N . ARG A 1 412 ? -16.213 -14.745 21.096 1.00 95.75 412 ARG A N 1
ATOM 3260 C CA . ARG A 1 412 ? -16.160 -15.989 21.847 1.00 95.75 412 ARG A CA 1
ATOM 3261 C C . ARG A 1 412 ? -17.524 -16.343 22.389 1.00 95.75 412 ARG A C 1
ATOM 3263 O O . ARG A 1 412 ? -18.256 -15.450 22.817 1.00 95.75 412 ARG A O 1
ATOM 3270 N N . ARG A 1 413 ? -17.817 -17.638 22.396 1.00 96.06 413 ARG A N 1
ATOM 3271 C CA . ARG A 1 413 ? -18.993 -18.209 23.041 1.00 96.06 413 ARG A CA 1
ATOM 3272 C C . ARG A 1 413 ? -18.600 -18.813 24.383 1.00 96.06 413 ARG A C 1
ATOM 3274 O O . ARG A 1 413 ? -17.690 -19.641 24.448 1.00 96.06 413 ARG A O 1
ATOM 3281 N N . GLN A 1 414 ? -19.283 -18.393 25.438 1.00 93.62 414 GLN A N 1
ATOM 3282 C CA . GLN A 1 414 ? -19.227 -19.030 26.749 1.00 93.62 414 GLN A CA 1
ATOM 3283 C C . GLN A 1 414 ? -20.108 -20.282 26.727 1.00 93.62 414 GLN A C 1
ATOM 3285 O O . GLN A 1 414 ? -21.261 -20.218 26.304 1.00 93.62 414 GLN A O 1
ATOM 3290 N N . ARG A 1 415 ? -19.577 -21.424 27.170 1.00 90.75 415 ARG A N 1
ATOM 3291 C CA . ARG A 1 415 ? -20.343 -22.676 27.298 1.00 90.75 415 ARG A CA 1
ATOM 3292 C C . ARG A 1 415 ? -21.151 -22.717 28.589 1.00 90.75 415 ARG A C 1
ATOM 3294 O O . ARG A 1 415 ? -22.162 -23.406 28.656 1.00 90.75 415 ARG A O 1
ATOM 3301 N N . SER A 1 416 ? -20.701 -21.986 29.606 1.00 91.00 416 SER A N 1
ATOM 3302 C CA . SER A 1 416 ? -21.408 -21.802 30.873 1.00 91.00 416 SER A CA 1
ATOM 3303 C C . SER A 1 416 ? -21.170 -20.400 31.431 1.00 91.00 416 SER A C 1
ATOM 3305 O O . SER A 1 416 ? -20.151 -19.774 31.137 1.00 91.00 416 SER A O 1
ATOM 3307 N N . GLU A 1 417 ? -22.083 -19.918 32.274 1.00 87.75 417 GLU A N 1
ATOM 3308 C CA . GLU A 1 417 ? -21.986 -18.596 32.916 1.00 87.75 417 GLU A CA 1
ATOM 3309 C C . GLU A 1 417 ? -20.734 -18.448 33.799 1.00 87.75 417 GLU A C 1
ATOM 3311 O O . GLU A 1 417 ? -20.180 -17.357 33.926 1.00 87.75 417 GLU A O 1
ATOM 3316 N N . ASN A 1 418 ? -20.233 -19.560 34.347 1.00 89.88 418 ASN A N 1
ATOM 3317 C CA . ASN A 1 418 ? -19.062 -19.592 35.227 1.00 89.88 418 ASN A CA 1
ATOM 3318 C C . ASN A 1 418 ? -17.720 -19.624 34.466 1.00 89.88 418 ASN A C 1
ATOM 3320 O O . ASN A 1 418 ? -16.647 -19.545 35.072 1.00 89.88 418 ASN A O 1
ATOM 3324 N N . GLU A 1 419 ? -17.746 -19.741 33.137 1.00 87.94 419 GLU A N 1
ATOM 3325 C CA . GLU A 1 419 ? -16.549 -19.870 32.310 1.00 87.94 419 GLU A CA 1
ATOM 3326 C C . GLU A 1 419 ? -15.898 -18.504 32.039 1.00 87.94 419 GLU A C 1
ATOM 3328 O O . GLU A 1 419 ? -16.199 -17.780 31.080 1.00 87.94 419 GLU A O 1
ATOM 3333 N N . THR A 1 420 ? -14.960 -18.147 32.916 1.00 86.00 420 THR A N 1
ATOM 3334 C CA . THR A 1 420 ? -14.179 -16.901 32.831 1.00 86.00 420 THR A CA 1
ATOM 3335 C C . THR A 1 420 ? -12.875 -17.060 32.048 1.00 86.00 420 THR A C 1
ATOM 3337 O O . THR A 1 420 ? -12.271 -16.065 31.639 1.00 86.00 420 THR A O 1
ATOM 3340 N N . ARG A 1 421 ? -12.428 -18.303 31.828 1.00 88.38 421 ARG A N 1
ATOM 3341 C CA . ARG A 1 421 ? -11.121 -18.633 31.254 1.00 88.38 421 ARG A CA 1
ATOM 3342 C C . ARG A 1 421 ? -11.122 -18.567 29.714 1.00 88.38 421 ARG A C 1
ATOM 3344 O O . ARG A 1 421 ? -11.844 -19.325 29.071 1.00 88.38 421 ARG A O 1
ATOM 3351 N N . PRO A 1 422 ? -10.293 -17.698 29.096 1.00 86.75 422 PRO A N 1
ATOM 3352 C CA . PRO A 1 422 ? -10.205 -17.526 27.641 1.00 86.75 422 PRO A CA 1
ATOM 3353 C C . PRO A 1 422 ? -9.933 -18.776 26.799 1.00 86.75 422 PRO A C 1
ATOM 3355 O O . PRO A 1 422 ? -10.255 -18.779 25.615 1.00 86.75 422 PRO A O 1
ATOM 3358 N N . ASP A 1 423 ? -9.251 -19.766 27.366 1.00 88.62 423 ASP A N 1
ATOM 3359 C CA . ASP A 1 423 ? -8.827 -21.014 26.724 1.00 88.62 423 ASP A CA 1
ATOM 3360 C C . ASP A 1 423 ? -9.936 -22.068 26.655 1.00 88.62 423 ASP A C 1
ATOM 3362 O O . ASP A 1 423 ? -9.850 -22.984 25.841 1.00 88.62 423 ASP A O 1
ATOM 3366 N N . GLN A 1 424 ? -10.975 -21.928 27.478 1.00 86.94 424 GLN A N 1
ATOM 3367 C CA . GLN A 1 424 ? -12.110 -22.851 27.506 1.00 86.94 424 GLN A CA 1
ATOM 3368 C C . GLN A 1 424 ? -13.262 -22.382 26.590 1.00 86.94 424 GLN A C 1
ATOM 3370 O O . GLN A 1 424 ? -14.061 -23.186 26.111 1.00 86.94 424 GLN A O 1
ATOM 3375 N N . GLN A 1 425 ? -13.282 -21.086 26.263 1.00 91.12 425 GLN A N 1
ATOM 3376 C CA . GLN A 1 425 ? -14.274 -20.465 25.387 1.00 91.12 425 GLN A CA 1
ATOM 3377 C C . GLN A 1 425 ? -14.074 -20.849 23.911 1.00 91.12 425 GLN A C 1
ATOM 3379 O O . GLN A 1 425 ? -12.953 -20.909 23.403 1.00 91.12 425 GLN A O 1
ATOM 3384 N N . GLU A 1 426 ? -15.180 -21.037 23.190 1.00 93.00 426 GLU A N 1
ATOM 3385 C CA . GLU A 1 426 ? -15.169 -21.340 21.756 1.00 93.00 426 GLU A CA 1
ATOM 3386 C C . GLU A 1 426 ? -14.941 -20.058 20.943 1.00 93.00 426 GLU A C 1
ATOM 3388 O O . GLU A 1 426 ? -15.661 -19.072 21.113 1.00 93.00 426 GLU A O 1
ATOM 3393 N N . TYR A 1 427 ? -13.951 -20.062 20.049 1.00 93.75 427 TYR A N 1
ATOM 3394 C CA . TYR A 1 427 ? -13.687 -18.937 19.151 1.00 93.75 427 TYR A CA 1
ATOM 3395 C C . TYR A 1 427 ? -14.637 -18.973 17.958 1.00 93.75 427 TYR A C 1
ATOM 3397 O O . TYR A 1 427 ? -14.725 -19.977 17.258 1.00 93.75 427 TYR A O 1
ATOM 3405 N N . ILE A 1 428 ? -15.300 -17.848 17.693 1.00 95.31 428 ILE A N 1
ATOM 3406 C CA . ILE A 1 428 ? -16.145 -17.679 16.511 1.00 95.31 428 ILE A CA 1
ATOM 3407 C C . ILE A 1 428 ? -15.362 -16.853 15.492 1.00 95.31 428 ILE A C 1
ATOM 3409 O O . ILE A 1 428 ? -15.117 -15.660 15.692 1.00 95.31 428 ILE A O 1
ATOM 3413 N N . ASN A 1 429 ? -14.964 -17.487 14.392 1.00 94.75 429 ASN A N 1
ATOM 3414 C CA . ASN A 1 429 ? -14.302 -16.804 13.287 1.00 94.75 429 ASN A CA 1
ATOM 3415 C C . ASN A 1 429 ? -15.352 -16.195 12.354 1.00 94.75 429 ASN A C 1
ATOM 3417 O O . ASN A 1 429 ? -16.261 -16.883 11.907 1.00 94.75 429 ASN A O 1
ATOM 3421 N N . ILE A 1 430 ? -15.215 -14.901 12.059 1.00 96.12 430 ILE A N 1
ATOM 3422 C CA . ILE A 1 430 ? -16.042 -14.218 11.048 1.00 96.12 430 ILE A CA 1
ATOM 3423 C C . ILE A 1 430 ? -15.512 -14.512 9.642 1.00 96.12 430 ILE A C 1
ATOM 3425 O O . ILE A 1 430 ? -16.288 -14.634 8.707 1.00 96.12 430 ILE A O 1
ATOM 3429 N N . ILE A 1 431 ? -14.187 -14.611 9.517 1.00 96.81 431 ILE A N 1
ATOM 3430 C CA . ILE A 1 431 ? -13.452 -14.819 8.268 1.00 96.81 431 ILE A CA 1
ATOM 3431 C C . ILE A 1 431 ? -12.653 -16.109 8.414 1.00 96.81 431 ILE A C 1
ATOM 3433 O O . ILE A 1 431 ? -11.942 -16.280 9.412 1.00 96.81 431 ILE A O 1
ATOM 3437 N N . ASP A 1 432 ? -12.718 -16.980 7.409 1.00 95.81 432 ASP A N 1
ATOM 3438 C CA . ASP A 1 432 ? -11.827 -18.136 7.309 1.00 95.81 432 ASP A CA 1
ATOM 3439 C C . ASP A 1 432 ? -10.529 -17.707 6.606 1.00 95.81 432 ASP A C 1
ATOM 3441 O O . ASP A 1 432 ? -10.398 -17.761 5.382 1.00 95.81 432 ASP A O 1
ATOM 3445 N N . TYR A 1 433 ? -9.564 -17.237 7.401 1.00 96.12 433 TYR A N 1
ATOM 3446 C CA . TYR A 1 433 ? -8.247 -16.825 6.905 1.00 96.12 433 TYR A CA 1
ATOM 3447 C C . TYR A 1 433 ? -7.402 -17.991 6.380 1.00 96.12 433 TYR A C 1
ATOM 3449 O O . TYR A 1 433 ? -6.464 -17.755 5.617 1.00 96.12 433 TYR A O 1
ATOM 3457 N N . ASP A 1 434 ? -7.714 -19.226 6.773 1.00 94.62 434 ASP A N 1
ATOM 3458 C CA . ASP A 1 434 ? -6.992 -20.405 6.304 1.00 94.62 434 ASP A CA 1
ATOM 3459 C C . ASP A 1 434 ? -7.446 -20.761 4.880 1.00 94.62 434 ASP A C 1
ATOM 3461 O O . ASP A 1 434 ? -6.626 -21.171 4.058 1.00 94.62 434 ASP A O 1
ATOM 3465 N N . ALA A 1 435 ? -8.724 -20.531 4.541 1.00 93.88 435 ALA A N 1
ATOM 3466 C CA . ALA A 1 435 ? -9.210 -20.572 3.155 1.00 93.88 435 ALA A CA 1
ATOM 3467 C C . ALA A 1 435 ? -8.484 -19.557 2.256 1.00 93.88 435 ALA A C 1
ATOM 3469 O O . ALA A 1 435 ? -8.134 -19.875 1.121 1.00 93.88 435 ALA A O 1
ATOM 3470 N N . LEU A 1 436 ? -8.191 -18.366 2.790 1.00 94.69 436 LEU A N 1
ATOM 3471 C CA . LEU A 1 436 ? -7.443 -17.308 2.100 1.00 94.69 436 LEU A CA 1
ATOM 3472 C C . LEU A 1 436 ? -5.917 -17.520 2.108 1.00 94.69 436 LEU A C 1
ATOM 3474 O O . LEU A 1 436 ? -5.182 -16.676 1.598 1.00 94.69 436 LEU A O 1
ATOM 3478 N N . ARG A 1 437 ? -5.431 -18.630 2.688 1.00 95.12 437 ARG A N 1
ATOM 3479 C CA . ARG A 1 437 ? -4.002 -18.974 2.801 1.00 95.12 437 ARG A CA 1
ATOM 3480 C C . ARG A 1 437 ? -3.161 -17.856 3.427 1.00 95.12 437 ARG A C 1
ATOM 3482 O O . ARG A 1 437 ? -2.042 -17.618 2.984 1.00 95.12 437 ARG A O 1
ATOM 3489 N N . ALA A 1 438 ? -3.697 -17.165 4.436 1.00 93.50 438 ALA A N 1
ATOM 3490 C CA . ALA A 1 438 ? -3.015 -16.042 5.074 1.00 93.50 438 ALA A CA 1
ATOM 3491 C C . ALA A 1 438 ? -1.569 -16.404 5.468 1.00 93.50 438 ALA A C 1
ATOM 3493 O O . ALA A 1 438 ? -1.335 -17.395 6.163 1.00 93.50 438 ALA A O 1
ATOM 3494 N N . LEU A 1 439 ? -0.606 -15.591 5.023 1.00 90.00 439 LEU A N 1
ATOM 3495 C CA . LEU A 1 439 ? 0.808 -15.739 5.392 1.00 90.00 439 LEU A CA 1
ATOM 3496 C C . LEU A 1 439 ? 1.032 -15.403 6.879 1.00 90.00 439 LEU A C 1
ATOM 3498 O O . LEU A 1 439 ? 0.104 -15.020 7.577 1.00 90.00 439 LEU A O 1
ATOM 3502 N N . ASP A 1 440 ? 2.266 -15.513 7.383 1.00 87.12 440 ASP A N 1
ATOM 3503 C CA . ASP A 1 440 ? 2.633 -14.980 8.708 1.00 87.12 440 ASP A CA 1
ATOM 3504 C C . ASP A 1 440 ? 3.663 -13.846 8.590 1.00 87.12 440 ASP A C 1
ATOM 3506 O O . ASP A 1 440 ? 4.862 -13.997 8.845 1.00 87.12 440 ASP A O 1
ATOM 3510 N N . ILE A 1 441 ? 3.199 -12.666 8.180 1.00 85.94 441 ILE A N 1
ATOM 3511 C CA . ILE A 1 441 ? 4.025 -11.468 8.023 1.00 85.94 441 ILE A CA 1
ATOM 3512 C C . ILE A 1 441 ? 4.360 -10.907 9.404 1.00 85.94 441 ILE A C 1
ATOM 3514 O O . ILE A 1 441 ? 3.510 -10.416 10.151 1.00 85.94 441 ILE A O 1
ATOM 3518 N N . LYS A 1 442 ? 5.635 -10.925 9.784 1.00 83.44 442 LYS A N 1
ATOM 3519 C CA . LYS A 1 442 ? 6.056 -10.392 11.086 1.00 83.44 442 LYS A CA 1
ATOM 3520 C C . LYS A 1 442 ? 5.790 -8.888 11.163 1.00 83.44 442 LYS A C 1
ATOM 3522 O O . LYS A 1 442 ? 6.320 -8.114 10.370 1.00 83.44 442 LYS A O 1
ATOM 3527 N N . LEU A 1 443 ? 5.022 -8.450 12.164 1.00 84.06 443 LEU A N 1
ATOM 3528 C CA . LEU A 1 443 ? 4.923 -7.023 12.461 1.00 84.06 443 LEU A CA 1
ATOM 3529 C C . LEU A 1 443 ? 6.179 -6.570 13.205 1.00 84.06 443 LEU A C 1
ATOM 3531 O O . LEU A 1 443 ? 6.526 -7.146 14.241 1.00 84.06 443 LEU A O 1
ATOM 3535 N N . LYS A 1 444 ? 6.806 -5.484 12.744 1.00 83.50 444 LYS A N 1
ATOM 3536 C CA . LYS A 1 444 ? 7.779 -4.729 13.531 1.00 83.50 444 LYS A CA 1
ATOM 3537 C C . LYS A 1 444 ? 7.129 -4.388 14.871 1.00 83.50 444 LYS A C 1
ATOM 3539 O O . LYS A 1 444 ? 6.009 -3.858 14.946 1.00 83.50 444 LYS A O 1
ATOM 3544 N N . LYS A 1 445 ? 7.825 -4.732 15.956 1.00 79.06 445 LYS A N 1
ATOM 3545 C CA . LYS A 1 445 ? 7.419 -4.304 17.294 1.00 79.06 445 LYS A CA 1
ATOM 3546 C C . LYS A 1 445 ? 7.409 -2.783 17.275 1.00 79.06 445 LYS A C 1
ATOM 3548 O O . LYS A 1 445 ? 8.377 -2.164 16.844 1.00 79.06 445 LYS A O 1
ATOM 3553 N N . VAL A 1 446 ? 6.314 -2.180 17.732 1.00 75.69 446 VAL A N 1
ATOM 3554 C CA . VAL A 1 446 ? 6.324 -0.742 17.991 1.00 75.69 446 VAL A CA 1
ATOM 3555 C C . VAL A 1 446 ? 7.330 -0.552 19.110 1.00 75.69 446 VAL A C 1
ATOM 3557 O O . VAL A 1 446 ? 7.044 -0.924 20.251 1.00 75.69 446 VAL A O 1
ATOM 3560 N N . ALA A 1 447 ? 8.508 -0.027 18.776 1.00 66.00 447 ALA A N 1
ATOM 3561 C CA . ALA A 1 447 ? 9.416 0.520 19.762 1.00 66.00 447 ALA A CA 1
ATOM 3562 C C . ALA A 1 447 ? 8.670 1.696 20.387 1.00 66.00 447 ALA A C 1
ATOM 3564 O O . ALA A 1 447 ? 8.676 2.817 19.882 1.00 66.00 447 ALA A O 1
ATOM 3565 N N . LYS A 1 448 ? 7.903 1.415 21.441 1.00 64.38 448 LYS A N 1
ATOM 3566 C CA . LYS A 1 448 ? 7.395 2.470 22.296 1.00 64.38 448 LYS A CA 1
ATOM 3567 C C . LYS A 1 448 ? 8.648 3.047 22.925 1.00 64.38 448 LYS A C 1
ATOM 3569 O O . LYS A 1 448 ? 9.207 2.414 23.818 1.00 64.38 448 LYS A O 1
ATOM 3574 N N . ALA A 1 449 ? 9.102 4.199 22.430 1.00 64.56 449 ALA A N 1
ATOM 3575 C CA . ALA A 1 449 ? 10.005 5.026 23.210 1.00 64.56 449 ALA A CA 1
ATOM 3576 C C . ALA A 1 449 ? 9.412 5.065 24.629 1.00 64.56 449 ALA A C 1
ATOM 3578 O O . ALA A 1 449 ? 8.191 5.261 24.750 1.00 64.56 449 ALA A O 1
ATOM 3579 N N . PRO A 1 450 ? 10.194 4.726 25.668 1.00 72.19 450 PRO A N 1
ATOM 3580 C CA . PRO A 1 450 ? 9.665 4.624 27.016 1.00 72.19 450 PRO A CA 1
ATOM 3581 C C . PRO A 1 450 ? 8.941 5.930 27.320 1.00 72.19 450 PRO A C 1
ATOM 3583 O O . PRO A 1 450 ? 9.522 7.005 27.197 1.00 72.19 450 PRO A O 1
ATOM 3586 N N . SER A 1 451 ? 7.641 5.846 27.612 1.00 82.31 451 SER A N 1
ATOM 3587 C CA . SER A 1 451 ? 6.860 7.039 27.927 1.00 82.31 451 SER A CA 1
ATOM 3588 C C . SER A 1 451 ? 7.509 7.677 29.157 1.00 82.31 451 SER A C 1
ATOM 3590 O O . SER A 1 451 ? 7.578 7.000 30.186 1.00 82.31 451 SER A O 1
ATOM 3592 N N . PRO A 1 452 ? 7.990 8.935 29.084 1.00 87.56 452 PRO A N 1
ATOM 3593 C CA . PRO A 1 452 ? 8.623 9.581 30.232 1.00 87.56 452 PRO A CA 1
ATOM 3594 C C . PRO A 1 452 ? 7.678 9.599 31.432 1.00 87.56 452 PRO A C 1
ATOM 3596 O O . PRO A 1 452 ? 8.079 9.273 32.542 1.00 87.56 452 PRO A O 1
ATOM 3599 N N . VAL A 1 453 ? 6.389 9.845 31.173 1.00 91.75 453 VAL A N 1
ATOM 3600 C CA . VAL A 1 453 ? 5.311 9.755 32.163 1.00 91.75 453 VAL A CA 1
ATOM 3601 C C . VAL A 1 453 ? 5.259 8.372 32.813 1.00 91.75 453 VAL A C 1
ATOM 3603 O O . VAL A 1 453 ? 5.293 8.275 34.035 1.00 91.75 453 VAL A O 1
ATOM 3606 N N . TRP A 1 454 ? 5.227 7.296 32.025 1.00 90.50 454 TRP A N 1
ATOM 3607 C CA . TRP A 1 454 ? 5.206 5.935 32.571 1.00 90.50 454 TRP A CA 1
ATOM 3608 C C . TRP A 1 454 ? 6.477 5.601 33.365 1.00 90.50 454 TRP A C 1
ATOM 3610 O O . TRP A 1 454 ? 6.401 4.963 34.415 1.00 90.50 454 TRP A O 1
ATOM 3620 N N . GLY A 1 455 ? 7.642 6.050 32.888 1.00 92.31 455 GLY A N 1
ATOM 3621 C CA . GLY A 1 455 ? 8.915 5.901 33.592 1.00 92.31 455 GLY A CA 1
ATOM 3622 C C . GLY A 1 455 ? 8.901 6.599 34.952 1.00 92.31 455 GLY A C 1
ATOM 3623 O O . GLY A 1 455 ? 9.273 5.994 35.954 1.00 92.31 455 GLY A O 1
ATOM 3624 N N . VAL A 1 456 ? 8.384 7.827 35.009 1.00 95.50 456 VAL A N 1
ATOM 3625 C CA . VAL A 1 456 ? 8.239 8.602 36.250 1.00 95.50 456 VAL A CA 1
ATOM 3626 C C . VAL A 1 456 ? 7.216 7.970 37.191 1.00 95.50 456 VAL A C 1
ATOM 3628 O O . VAL A 1 456 ? 7.506 7.819 38.372 1.00 95.50 456 VAL A O 1
ATOM 3631 N N . GLN A 1 457 ? 6.062 7.517 36.689 1.00 96.25 457 GLN A N 1
ATOM 3632 C CA . GLN A 1 457 ? 5.076 6.784 37.496 1.00 96.25 457 GLN A CA 1
ATOM 3633 C C . GLN A 1 457 ? 5.686 5.533 38.138 1.00 96.25 457 GLN A C 1
ATOM 3635 O O . GLN A 1 457 ? 5.427 5.238 39.307 1.00 96.25 457 GLN A O 1
ATOM 3640 N N . ARG A 1 458 ? 6.518 4.798 37.386 1.00 94.56 458 ARG A N 1
ATOM 3641 C CA . ARG A 1 458 ? 7.248 3.639 37.909 1.00 94.56 458 ARG A CA 1
ATOM 3642 C C . ARG A 1 458 ? 8.293 4.023 38.942 1.00 94.56 458 ARG A C 1
ATOM 3644 O O . ARG A 1 458 ? 8.365 3.333 39.953 1.00 94.56 458 ARG A O 1
ATOM 3651 N N . LYS A 1 459 ? 9.057 5.093 38.706 1.00 95.88 459 LYS A N 1
ATOM 3652 C CA . LYS A 1 459 ? 10.034 5.600 39.674 1.00 95.88 459 LYS A CA 1
ATOM 3653 C C . LYS A 1 459 ? 9.343 5.971 40.984 1.00 95.88 459 LYS A C 1
ATOM 3655 O O . LYS A 1 459 ? 9.675 5.389 41.999 1.00 95.88 459 LYS A O 1
ATOM 3660 N N . ILE A 1 460 ? 8.304 6.805 40.931 1.00 97.00 460 ILE A N 1
ATOM 3661 C CA . ILE A 1 460 ? 7.510 7.190 42.106 1.00 97.00 460 ILE A CA 1
ATOM 3662 C C . ILE A 1 460 ? 6.972 5.954 42.831 1.00 97.00 460 ILE A C 1
ATOM 3664 O O . ILE A 1 460 ? 7.143 5.809 44.033 1.00 97.00 460 ILE A O 1
ATOM 3668 N N . SER A 1 461 ? 6.362 5.016 42.100 1.00 95.25 461 SER A N 1
ATOM 3669 C CA . SER A 1 461 ? 5.840 3.786 42.712 1.00 95.25 461 SER A CA 1
ATOM 3670 C C . SER A 1 461 ? 6.937 2.958 43.390 1.00 95.25 461 SER A C 1
ATOM 3672 O O . SER A 1 461 ? 6.660 2.252 44.357 1.00 95.25 461 SER A O 1
ATOM 3674 N N . PHE A 1 462 ? 8.160 2.992 42.857 1.00 94.88 462 PHE A N 1
ATOM 3675 C CA . PHE A 1 462 ? 9.317 2.327 43.440 1.00 94.88 462 PHE A CA 1
ATOM 3676 C C . PHE A 1 462 ? 9.833 3.078 44.669 1.00 94.88 462 PHE A C 1
ATOM 3678 O O . PHE A 1 462 ? 10.024 2.438 45.694 1.00 94.88 462 PHE A O 1
ATOM 3685 N N . ASP A 1 463 ? 9.975 4.402 44.599 1.00 94.62 463 ASP A N 1
ATOM 3686 C CA . ASP A 1 463 ? 10.409 5.256 45.710 1.00 94.62 463 ASP A CA 1
ATOM 3687 C C . ASP A 1 463 ? 9.460 5.107 46.911 1.00 94.62 463 ASP A C 1
ATOM 3689 O O . ASP A 1 463 ? 9.907 4.831 48.022 1.00 94.62 463 ASP A O 1
ATOM 3693 N N . MET A 1 464 ? 8.141 5.153 46.673 1.00 94.19 464 MET A N 1
ATOM 3694 C CA . MET A 1 464 ? 7.129 4.936 47.714 1.00 94.19 464 MET A CA 1
ATOM 3695 C C . MET A 1 464 ? 7.280 3.555 48.362 1.00 94.19 464 MET A C 1
ATOM 3697 O O . MET A 1 464 ? 7.293 3.445 49.583 1.00 94.19 464 MET A O 1
ATOM 3701 N N . ARG A 1 465 ? 7.473 2.494 47.569 1.00 90.06 465 ARG A N 1
ATOM 3702 C CA . ARG A 1 465 ? 7.682 1.143 48.115 1.00 90.06 465 ARG A CA 1
ATOM 3703 C C . ARG A 1 465 ? 9.009 0.982 48.841 1.00 90.06 465 ARG A C 1
ATOM 3705 O O . ARG A 1 465 ? 9.077 0.223 49.800 1.00 90.06 465 ARG A O 1
ATOM 3712 N N . ASN A 1 466 ? 10.060 1.645 48.369 1.00 89.25 466 ASN A N 1
ATOM 3713 C CA . ASN A 1 466 ? 11.370 1.579 48.998 1.00 89.25 466 ASN A CA 1
ATOM 3714 C C . ASN A 1 466 ? 11.357 2.297 50.350 1.00 89.25 466 ASN A C 1
ATOM 3716 O O . ASN A 1 466 ? 11.916 1.770 51.304 1.00 89.25 466 ASN A O 1
ATOM 3720 N N . SER A 1 467 ? 10.618 3.405 50.464 1.00 90.19 467 SER A N 1
ATOM 3721 C CA . SER A 1 467 ? 10.437 4.105 51.741 1.00 90.19 467 SER A CA 1
ATOM 3722 C C . SER A 1 467 ? 9.781 3.230 52.818 1.00 90.19 467 SER A C 1
ATOM 3724 O O . SER A 1 467 ? 10.063 3.400 53.999 1.00 90.19 467 SER A O 1
ATOM 3726 N N . PHE A 1 468 ? 8.982 2.219 52.438 1.00 86.25 468 PHE A N 1
ATOM 3727 C CA . PHE A 1 468 ? 8.424 1.261 53.400 1.00 86.25 468 PHE A CA 1
ATOM 3728 C C . PHE A 1 468 ? 9.496 0.405 54.077 1.00 86.25 468 PHE A C 1
ATOM 3730 O O . PHE A 1 468 ? 9.336 0.043 55.237 1.00 86.25 468 PHE A O 1
ATOM 3737 N N . ARG A 1 469 ? 10.598 0.096 53.379 1.00 76.56 469 ARG A N 1
ATOM 3738 C CA . ARG A 1 469 ? 11.715 -0.662 53.964 1.00 76.56 469 ARG A CA 1
ATOM 3739 C C . ARG A 1 469 ? 12.464 0.148 55.013 1.00 76.56 469 ARG A C 1
ATOM 3741 O O . ARG A 1 469 ? 13.004 -0.419 55.954 1.00 76.56 469 ARG A O 1
ATOM 3748 N N . GLU A 1 470 ? 12.494 1.464 54.848 1.00 71.88 470 GLU A N 1
ATOM 3749 C CA . GLU A 1 470 ? 13.206 2.376 55.743 1.00 71.88 470 GLU A CA 1
ATOM 3750 C C . GLU A 1 470 ? 12.417 2.674 57.024 1.00 71.88 470 GLU A C 1
ATOM 3752 O O . GLU A 1 470 ? 13.010 3.127 57.999 1.00 71.88 470 GLU A O 1
ATOM 3757 N N . LEU A 1 471 ? 11.126 2.309 57.079 1.00 65.12 471 LEU A N 1
ATOM 3758 C CA . LEU A 1 471 ? 10.315 2.357 58.304 1.00 65.12 471 LEU A CA 1
ATOM 3759 C C . LEU A 1 471 ? 10.872 1.460 59.425 1.00 65.12 471 LEU A C 1
ATOM 3761 O O . LEU A 1 471 ? 10.587 1.702 60.595 1.00 65.12 471 LEU A O 1
ATOM 3765 N N . ASP A 1 472 ? 11.656 0.433 59.080 1.00 61.75 472 ASP A N 1
ATOM 3766 C CA . ASP A 1 472 ? 12.284 -0.480 60.043 1.00 61.75 472 ASP A CA 1
ATOM 3767 C C . ASP A 1 472 ? 13.609 0.037 60.621 1.00 61.75 472 ASP A C 1
ATOM 3769 O O . ASP A 1 472 ? 14.044 -0.421 61.680 1.00 61.75 472 ASP A O 1
ATOM 3773 N N . MET A 1 473 ? 14.251 0.988 59.941 1.00 55.69 473 MET A N 1
ATOM 3774 C CA . MET A 1 473 ? 15.460 1.653 60.421 1.00 55.69 473 MET A CA 1
ATOM 3775 C C . MET A 1 473 ? 15.041 2.916 61.183 1.00 55.69 473 MET A C 1
ATOM 3777 O O . MET A 1 473 ? 13.979 3.466 60.923 1.00 55.69 473 MET A O 1
ATOM 3781 N N . MET A 1 474 ? 15.843 3.399 62.136 1.00 56.47 474 MET A N 1
ATOM 3782 C CA . MET A 1 474 ? 15.485 4.462 63.104 1.00 56.47 474 MET A CA 1
ATOM 3783 C C . MET A 1 474 ? 14.964 5.810 62.537 1.00 56.47 474 MET A C 1
ATOM 3785 O O . MET A 1 474 ? 14.703 6.732 63.304 1.00 56.47 474 MET A O 1
ATOM 3789 N N . GLN A 1 475 ? 14.814 5.948 61.221 1.00 56.78 475 GLN A N 1
ATOM 3790 C CA . GLN A 1 475 ? 14.259 7.113 60.536 1.00 56.78 475 GLN A CA 1
ATOM 3791 C C . GLN A 1 475 ? 12.715 7.140 60.541 1.00 56.78 475 GLN A C 1
ATOM 3793 O O . GLN A 1 475 ? 12.130 8.219 60.454 1.00 56.78 475 GLN A O 1
ATOM 3798 N N . GLY A 1 476 ? 12.031 6.003 60.724 1.00 65.25 476 GLY A N 1
ATOM 3799 C CA . GLY A 1 476 ? 10.575 5.967 60.926 1.00 65.25 476 GLY A CA 1
ATOM 3800 C C . GLY A 1 476 ? 9.766 6.691 59.836 1.00 65.25 476 GLY A C 1
ATOM 3801 O O . GLY A 1 476 ? 10.114 6.667 58.658 1.00 65.25 476 GLY A O 1
ATOM 3802 N N . GLU A 1 477 ? 8.676 7.358 60.230 1.00 80.94 477 GLU A N 1
ATOM 3803 C CA . GLU A 1 477 ? 7.728 8.041 59.329 1.00 80.94 477 GLU A CA 1
ATOM 3804 C C . GLU A 1 477 ? 8.354 9.163 58.476 1.00 80.94 477 GLU A C 1
ATOM 3806 O O . GLU A 1 477 ? 7.806 9.529 57.434 1.00 80.94 477 GLU A O 1
ATOM 3811 N N . THR A 1 478 ? 9.530 9.671 58.862 1.00 83.81 478 THR A N 1
ATOM 3812 C CA . THR A 1 478 ? 10.196 10.771 58.149 1.00 83.81 478 THR A CA 1
ATOM 3813 C C . THR A 1 478 ? 10.620 10.389 56.728 1.00 83.81 478 THR A C 1
ATOM 3815 O O . THR A 1 478 ? 10.346 11.154 55.804 1.00 83.81 478 THR A O 1
ATOM 3818 N N . ALA A 1 479 ? 11.161 9.182 56.521 1.00 83.19 479 ALA A N 1
ATOM 3819 C CA . ALA A 1 479 ? 11.570 8.693 55.199 1.00 83.19 479 ALA A CA 1
ATOM 3820 C C . ALA A 1 479 ? 10.377 8.556 54.234 1.00 83.19 479 ALA A C 1
ATOM 3822 O O . ALA A 1 479 ? 10.459 8.891 53.052 1.00 83.19 479 ALA A O 1
ATOM 3823 N N . PHE A 1 480 ? 9.223 8.122 54.750 1.00 87.50 480 PHE A N 1
ATOM 3824 C CA . PHE A 1 480 ? 7.989 8.029 53.969 1.00 87.50 480 PHE A CA 1
ATOM 3825 C C . PHE A 1 480 ? 7.455 9.413 53.573 1.00 87.50 480 PHE A C 1
ATOM 3827 O O . PHE A 1 480 ? 7.076 9.620 52.419 1.00 87.50 480 PHE A O 1
ATOM 3834 N N . LEU A 1 481 ? 7.447 10.376 54.501 1.00 89.69 481 LEU A N 1
ATOM 3835 C CA . LEU A 1 481 ? 7.008 11.746 54.219 1.00 89.69 481 LEU A CA 1
ATOM 3836 C C . LEU A 1 481 ? 7.939 12.458 53.227 1.00 89.69 481 LEU A C 1
ATOM 3838 O O . LEU A 1 481 ? 7.462 13.189 52.354 1.00 89.69 481 LEU A O 1
ATOM 3842 N N . GLU A 1 482 ? 9.249 12.225 53.319 1.00 91.75 482 GLU A N 1
ATOM 3843 C CA . GLU A 1 482 ? 10.232 12.758 52.376 1.00 91.75 482 GLU A CA 1
ATOM 3844 C C . GLU A 1 482 ? 10.033 12.166 50.976 1.00 91.75 482 GLU A C 1
ATOM 3846 O O . GLU A 1 482 ? 9.821 12.918 50.019 1.00 91.75 482 GLU A O 1
ATOM 3851 N N . ALA A 1 483 ? 9.942 10.836 50.864 1.00 92.50 483 ALA A N 1
ATOM 3852 C CA . ALA A 1 483 ? 9.648 10.159 49.602 1.00 92.50 483 ALA A CA 1
ATOM 3853 C C . ALA A 1 483 ? 8.315 10.624 48.990 1.00 92.50 483 ALA A C 1
ATOM 3855 O O . ALA A 1 483 ? 8.217 10.819 47.772 1.00 92.50 483 ALA A O 1
ATOM 3856 N N . MET A 1 484 ? 7.293 10.861 49.821 1.00 94.12 484 MET A N 1
ATOM 3857 C CA . MET A 1 484 ? 6.002 11.394 49.386 1.00 94.12 484 MET A CA 1
ATOM 3858 C C . MET A 1 484 ? 6.135 12.823 48.844 1.00 94.12 484 MET A C 1
ATOM 3860 O O . MET A 1 484 ? 5.581 13.131 47.785 1.00 94.12 484 MET A O 1
ATOM 3864 N N . ARG A 1 485 ? 6.890 13.694 49.523 1.00 96.12 485 ARG A N 1
ATOM 3865 C CA . ARG A 1 485 ? 7.134 15.078 49.091 1.00 96.12 485 ARG A CA 1
ATOM 3866 C C . ARG A 1 485 ? 7.906 15.130 47.773 1.00 96.12 485 ARG A C 1
ATOM 3868 O O . ARG A 1 485 ? 7.506 15.868 46.868 1.00 96.12 485 ARG A O 1
ATOM 3875 N N . GLU A 1 486 ? 8.975 14.348 47.644 1.00 96.81 486 GLU A N 1
ATOM 3876 C CA . GLU A 1 486 ? 9.774 14.261 46.418 1.00 96.81 486 GLU A CA 1
ATOM 3877 C C . GLU A 1 486 ? 8.959 13.707 45.250 1.00 96.81 486 GLU A C 1
ATOM 3879 O O . GLU A 1 486 ? 8.944 14.282 44.156 1.00 96.81 486 GLU A O 1
ATOM 3884 N N . SER A 1 487 ? 8.208 12.632 45.495 1.00 97.44 487 SER A N 1
ATOM 3885 C CA . SER A 1 487 ? 7.340 12.016 44.496 1.00 97.44 487 SER A CA 1
ATOM 3886 C C . SER A 1 487 ? 6.224 12.954 44.044 1.00 97.44 487 SER A C 1
ATOM 3888 O O . SER A 1 487 ? 5.939 13.031 42.848 1.00 97.44 487 SER A O 1
ATOM 3890 N N . ALA A 1 488 ? 5.629 13.724 44.961 1.00 97.25 488 ALA A N 1
ATOM 3891 C CA . ALA A 1 488 ? 4.632 14.739 44.631 1.00 97.25 488 ALA A CA 1
ATOM 3892 C C . ALA A 1 488 ? 5.230 15.864 43.770 1.00 97.25 488 ALA A C 1
ATOM 3894 O O . ALA A 1 488 ? 4.619 16.291 42.786 1.00 97.25 488 ALA A O 1
ATOM 3895 N N . ALA A 1 489 ? 6.437 16.335 44.102 1.00 96.94 489 ALA A N 1
ATOM 3896 C CA . ALA A 1 489 ? 7.141 17.345 43.314 1.00 96.94 489 ALA A CA 1
ATOM 3897 C C . ALA A 1 489 ? 7.463 16.830 41.901 1.00 96.94 489 ALA A C 1
ATOM 3899 O O . ALA A 1 489 ? 7.208 17.521 40.909 1.00 96.94 489 ALA A O 1
ATOM 3900 N N . LEU A 1 490 ? 7.947 15.590 41.798 1.00 97.06 490 LEU A N 1
ATOM 3901 C CA . LEU A 1 490 ? 8.220 14.936 40.524 1.00 97.06 490 LEU A CA 1
ATOM 3902 C C . LEU A 1 490 ? 6.932 14.741 39.709 1.00 97.06 490 LEU A C 1
ATOM 3904 O O . LEU A 1 490 ? 6.910 15.027 38.512 1.00 97.06 490 LEU A O 1
ATOM 3908 N N . ALA A 1 491 ? 5.833 14.344 40.352 1.00 97.31 491 ALA A N 1
ATOM 3909 C CA . ALA A 1 491 ? 4.536 14.199 39.703 1.00 97.31 491 ALA A CA 1
ATOM 3910 C C . ALA A 1 491 ? 4.032 15.526 39.116 1.00 97.31 491 ALA A C 1
ATOM 3912 O O . ALA A 1 491 ? 3.584 15.557 37.969 1.00 97.31 491 ALA A O 1
ATOM 3913 N N . ARG A 1 492 ? 4.154 16.640 39.853 1.00 96.88 492 ARG A N 1
ATOM 3914 C CA . ARG A 1 492 ? 3.801 17.981 39.349 1.00 96.88 492 ARG A CA 1
ATOM 3915 C C . ARG A 1 492 ? 4.670 18.388 38.163 1.00 96.88 492 ARG A C 1
ATOM 3917 O O . ARG A 1 492 ? 4.132 18.842 37.157 1.00 96.88 492 ARG A O 1
ATOM 3924 N N . LYS A 1 493 ? 5.987 18.161 38.240 1.00 96.12 493 LYS A N 1
ATOM 3925 C CA . LYS A 1 493 ? 6.937 18.480 37.159 1.00 96.12 493 LYS A CA 1
ATOM 3926 C C . LYS A 1 493 ? 6.578 17.798 35.834 1.00 96.12 493 LYS A C 1
ATOM 3928 O O . LYS A 1 493 ? 6.790 18.379 34.775 1.00 96.12 493 LYS A O 1
ATOM 3933 N N . PHE A 1 494 ? 6.028 16.585 35.890 1.00 95.75 494 PHE A N 1
ATOM 3934 C CA . PHE A 1 494 ? 5.623 15.811 34.711 1.00 95.75 494 PHE A CA 1
ATOM 3935 C C . PHE A 1 494 ? 4.118 15.890 34.394 1.00 95.75 494 PHE A C 1
ATOM 3937 O O . PHE A 1 494 ? 3.649 15.160 33.523 1.00 95.75 494 PHE A O 1
ATOM 3944 N N . GLY A 1 495 ? 3.357 16.758 35.074 1.00 94.00 495 GLY A N 1
ATOM 3945 C CA . GLY A 1 495 ? 1.922 16.939 34.823 1.00 94.00 495 GLY A CA 1
ATOM 3946 C C . GLY A 1 495 ? 1.056 15.728 35.193 1.00 94.00 495 GLY A C 1
ATOM 3947 O O . GLY A 1 495 ? 0.036 15.488 34.557 1.00 94.00 495 GLY A O 1
ATOM 3948 N N . ILE A 1 496 ? 1.463 14.941 36.195 1.00 97.50 496 ILE A N 1
ATOM 3949 C CA . ILE A 1 496 ? 0.776 13.716 36.650 1.00 97.50 496 ILE A CA 1
ATOM 3950 C C . ILE A 1 496 ? 0.371 13.753 38.131 1.00 97.50 496 ILE A C 1
ATOM 3952 O O . ILE A 1 496 ? 0.250 12.710 38.776 1.00 97.50 496 ILE A O 1
ATOM 3956 N N . ALA A 1 497 ? 0.155 14.949 38.680 1.00 97.12 497 ALA A N 1
ATOM 3957 C CA . ALA A 1 497 ? -0.243 15.136 40.074 1.00 97.12 497 ALA A CA 1
ATOM 3958 C C . ALA A 1 497 ? -1.562 14.411 40.413 1.00 97.12 497 ALA A C 1
ATOM 3960 O O . ALA A 1 497 ? -1.627 13.714 41.419 1.00 97.12 497 ALA A O 1
ATOM 3961 N N . ASP A 1 498 ? -2.572 14.469 39.539 1.00 94.06 498 ASP A N 1
ATOM 3962 C CA . ASP A 1 498 ? -3.865 13.799 39.764 1.00 94.06 498 ASP A CA 1
ATOM 3963 C C . ASP A 1 498 ? -3.727 12.281 39.924 1.00 94.06 498 ASP A C 1
ATOM 3965 O O . ASP A 1 498 ? -4.395 11.666 40.753 1.00 94.06 498 ASP A O 1
ATOM 3969 N N . TRP A 1 499 ? -2.853 11.662 39.125 1.00 97.25 499 TRP A N 1
ATOM 3970 C CA . TRP A 1 499 ? -2.557 10.234 39.235 1.00 97.25 499 TRP A CA 1
ATOM 3971 C C . TRP A 1 499 ? -1.868 9.909 40.565 1.00 97.25 499 TRP A C 1
ATOM 3973 O O . TRP A 1 499 ? -2.207 8.906 41.193 1.00 97.25 499 TRP A O 1
ATOM 3983 N N . PHE A 1 500 ? -0.926 10.757 40.989 1.00 97.62 500 PHE A N 1
ATOM 3984 C CA . PHE A 1 500 ? -0.221 10.607 42.259 1.00 97.62 500 PHE A CA 1
ATOM 3985 C C . PHE A 1 500 ? -1.200 10.670 43.437 1.00 97.62 500 PHE A C 1
ATOM 3987 O O . PHE A 1 500 ? -1.240 9.740 44.235 1.00 97.62 500 PHE A O 1
ATOM 3994 N N . TYR A 1 501 ? -2.059 11.694 43.486 1.00 96.62 501 TYR A N 1
ATOM 3995 C CA . TYR A 1 501 ? -3.043 11.860 44.559 1.00 96.62 501 TYR A CA 1
ATOM 3996 C C . TYR A 1 501 ? -4.067 10.722 44.606 1.00 96.62 501 TYR A C 1
ATOM 3998 O O . TYR A 1 501 ? -4.336 10.194 45.677 1.00 96.62 501 TYR A O 1
ATOM 4006 N N . LYS A 1 502 ? -4.557 10.251 43.449 1.00 95.75 502 LYS A N 1
ATOM 4007 C CA . LYS A 1 502 ? -5.431 9.061 43.375 1.00 95.75 502 LYS A CA 1
ATOM 4008 C C . LYS A 1 502 ? -4.755 7.765 43.836 1.00 95.75 502 LYS A C 1
ATOM 4010 O O . LYS A 1 502 ? -5.444 6.778 44.074 1.00 95.75 502 LYS A O 1
ATOM 4015 N N . SER A 1 503 ? -3.425 7.736 43.894 1.00 96.88 503 SER A N 1
ATOM 4016 C CA . SER A 1 503 ? -2.651 6.559 44.301 1.00 96.88 503 SER A CA 1
ATOM 4017 C C . SER A 1 503 ? -2.284 6.565 45.789 1.00 96.88 503 SER A C 1
ATOM 4019 O O . SER A 1 503 ? -1.798 5.540 46.267 1.00 96.88 503 SER A O 1
ATOM 4021 N N . LEU A 1 504 ? -2.530 7.661 46.521 1.00 95.25 504 LEU A N 1
ATOM 4022 C CA . LEU A 1 504 ? -2.174 7.787 47.940 1.00 95.25 504 LEU A CA 1
ATOM 4023 C C . LEU A 1 504 ? -2.873 6.737 48.805 1.00 95.25 504 LEU A C 1
ATOM 4025 O O . LEU A 1 504 ? -2.178 5.971 49.464 1.00 95.25 504 LEU A O 1
ATOM 4029 N N . ASP A 1 505 ? -4.198 6.599 48.698 1.00 94.31 505 ASP A N 1
ATOM 4030 C CA . ASP A 1 505 ? -4.975 5.607 49.460 1.00 94.31 505 ASP A CA 1
ATOM 4031 C C . ASP A 1 505 ? -4.441 4.181 49.283 1.00 94.31 505 ASP A C 1
ATOM 4033 O O . ASP A 1 505 ? -4.459 3.355 50.194 1.00 94.31 505 ASP A O 1
ATOM 4037 N N . LYS A 1 506 ? -3.970 3.866 48.071 1.00 94.56 506 LYS A N 1
ATOM 4038 C CA . LYS A 1 506 ? -3.368 2.567 47.784 1.00 94.56 506 LYS A CA 1
ATOM 4039 C C . LYS A 1 506 ? -2.028 2.418 48.500 1.00 94.56 506 LYS A C 1
ATOM 4041 O O . LYS A 1 506 ? -1.779 1.368 49.079 1.00 94.56 506 LYS A O 1
ATOM 4046 N N . TRP A 1 507 ? -1.156 3.420 48.424 1.00 94.62 507 TRP A N 1
ATOM 4047 C CA . TRP A 1 507 ? 0.156 3.355 49.069 1.00 94.62 507 TRP A CA 1
ATOM 4048 C C . TRP A 1 507 ? 0.065 3.382 50.592 1.00 94.62 507 TRP A C 1
ATOM 4050 O O . TRP A 1 507 ? 0.904 2.774 51.243 1.00 94.62 507 TRP A O 1
ATOM 4060 N N . GLU A 1 508 ? -0.961 4.010 51.155 1.00 90.12 508 GLU A N 1
ATOM 4061 C CA . GLU A 1 508 ? -1.243 3.973 52.588 1.00 90.12 508 GLU A CA 1
ATOM 4062 C C . GLU A 1 508 ? -1.665 2.567 53.040 1.00 90.12 508 GLU A C 1
ATOM 4064 O O . GLU A 1 508 ? -1.085 2.021 53.974 1.00 90.12 508 GLU A O 1
ATOM 4069 N N . LYS A 1 509 ? -2.541 1.896 52.281 1.00 92.38 509 LYS A N 1
ATOM 4070 C CA . LYS A 1 509 ? -2.861 0.474 52.509 1.00 92.38 509 LYS A CA 1
ATOM 4071 C C . LYS A 1 509 ? -1.648 -0.442 52.329 1.00 92.38 509 LYS A C 1
ATOM 4073 O O . LYS A 1 509 ? -1.448 -1.365 53.116 1.00 92.38 509 LYS A O 1
ATOM 4078 N N . ASP A 1 510 ? -0.826 -0.198 51.305 1.00 90.50 510 ASP A N 1
ATOM 4079 C CA . ASP A 1 510 ? 0.412 -0.956 51.083 1.00 90.50 510 ASP A CA 1
ATOM 4080 C C . ASP A 1 510 ? 1.410 -0.736 52.253 1.00 90.50 510 ASP A C 1
ATOM 4082 O O . ASP A 1 510 ? 2.080 -1.690 52.658 1.00 90.50 510 ASP A O 1
ATOM 4086 N N . LYS A 1 511 ? 1.477 0.480 52.831 1.00 90.00 511 LYS A N 1
ATOM 4087 C CA . LYS A 1 511 ? 2.273 0.826 54.032 1.00 90.00 511 LYS A CA 1
ATOM 4088 C C . LYS A 1 511 ? 1.793 0.041 55.253 1.00 90.00 511 LYS A C 1
ATOM 4090 O O . LYS A 1 511 ? 2.604 -0.614 55.906 1.00 90.00 511 LYS A O 1
ATOM 4095 N N . GLU A 1 512 ? 0.492 0.067 55.542 1.00 89.75 512 GLU A N 1
ATOM 4096 C CA . GLU A 1 512 ? -0.113 -0.682 56.655 1.00 89.75 512 GLU A CA 1
ATOM 4097 C C . GLU A 1 512 ? 0.145 -2.187 56.532 1.00 89.75 512 GLU A C 1
ATOM 4099 O O . GLU A 1 512 ? 0.561 -2.839 57.491 1.00 89.75 512 GLU A O 1
ATOM 4104 N N . TYR A 1 513 ? -0.038 -2.740 55.330 1.00 88.31 513 TYR A N 1
ATOM 4105 C CA . TYR A 1 513 ? 0.228 -4.148 55.055 1.00 88.31 513 TYR A CA 1
ATOM 4106 C C . TYR A 1 513 ? 1.701 -4.513 55.280 1.00 88.31 513 TYR A C 1
ATOM 4108 O O . TYR A 1 513 ? 2.000 -5.528 55.916 1.00 88.31 513 TYR A O 1
ATOM 4116 N N . HIS A 1 514 ? 2.634 -3.681 54.804 1.00 87.06 514 HIS A N 1
ATOM 4117 C CA . HIS A 1 514 ? 4.061 -3.896 55.038 1.00 87.06 514 HIS A CA 1
ATOM 4118 C C . HIS A 1 514 ? 4.394 -3.847 56.535 1.00 87.06 514 HIS A C 1
ATOM 4120 O O . HIS A 1 514 ? 5.149 -4.690 57.020 1.00 87.06 514 HIS A O 1
ATOM 4126 N N . TRP A 1 515 ? 3.807 -2.913 57.285 1.00 85.81 515 TRP A N 1
ATOM 4127 C CA . TRP A 1 515 ? 4.009 -2.825 58.730 1.00 85.81 515 TRP A CA 1
ATOM 4128 C C . TRP A 1 515 ? 3.467 -4.059 59.462 1.00 85.81 515 TRP A C 1
ATOM 4130 O O . TRP A 1 515 ? 4.135 -4.594 60.350 1.00 85.81 515 TRP A O 1
ATOM 4140 N N . ALA A 1 516 ? 2.304 -4.574 59.059 1.00 87.00 516 ALA A N 1
ATOM 4141 C CA . ALA A 1 516 ? 1.752 -5.805 59.616 1.00 87.00 516 ALA A CA 1
ATOM 4142 C C . ALA A 1 516 ? 2.685 -7.010 59.388 1.00 87.00 516 ALA A 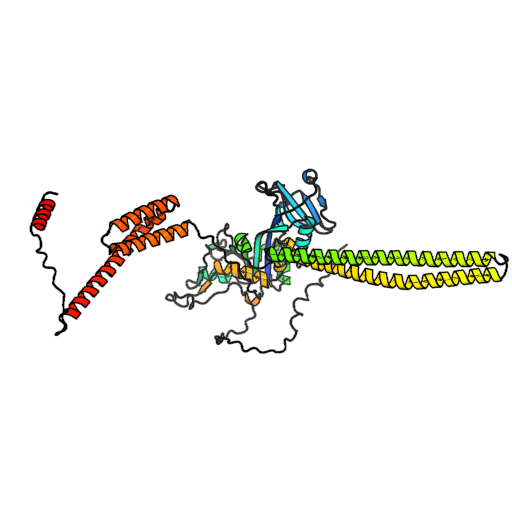C 1
ATOM 4144 O O . ALA A 1 516 ? 2.929 -7.782 60.318 1.00 87.00 516 ALA A O 1
ATOM 4145 N N . ILE A 1 517 ? 3.262 -7.145 58.185 1.00 87.00 517 ILE A N 1
ATOM 4146 C CA . ILE A 1 517 ? 4.256 -8.189 57.879 1.00 87.00 517 ILE A CA 1
ATOM 4147 C C . ILE A 1 517 ? 5.502 -8.027 58.747 1.00 87.00 517 ILE A C 1
ATOM 4149 O O . ILE A 1 517 ? 5.926 -8.987 59.389 1.00 87.00 517 ILE A O 1
ATOM 4153 N N . THR A 1 518 ? 6.079 -6.827 58.783 1.00 84.69 518 THR A N 1
ATOM 4154 C CA . THR A 1 518 ? 7.278 -6.524 59.570 1.00 84.69 518 THR A CA 1
ATOM 4155 C C . THR A 1 518 ? 7.069 -6.853 61.049 1.00 84.69 518 THR A C 1
ATOM 4157 O O . THR A 1 518 ? 7.896 -7.529 61.661 1.00 84.69 518 THR A O 1
ATOM 4160 N N . SER A 1 519 ? 5.941 -6.429 61.624 1.00 85.50 519 SER A N 1
ATOM 4161 C CA . SER A 1 519 ? 5.591 -6.716 63.018 1.00 85.50 519 SER A CA 1
ATOM 4162 C C . SER A 1 519 ? 5.455 -8.220 63.259 1.00 85.50 519 SER A C 1
ATOM 4164 O O . SER A 1 519 ? 6.024 -8.748 64.213 1.00 85.50 519 SER A O 1
ATOM 4166 N N . ALA A 1 520 ? 4.785 -8.943 62.355 1.00 86.12 520 ALA A N 1
ATOM 4167 C CA . ALA A 1 520 ? 4.669 -10.396 62.439 1.00 86.12 520 ALA A CA 1
ATOM 4168 C C . ALA A 1 520 ? 6.033 -11.105 62.347 1.00 86.12 520 ALA A C 1
ATOM 4170 O O . ALA A 1 520 ? 6.252 -12.092 63.056 1.00 86.12 520 ALA A O 1
ATOM 4171 N N . MET A 1 521 ? 6.955 -10.603 61.515 1.00 85.75 521 MET A N 1
ATOM 4172 C CA . MET A 1 521 ? 8.325 -11.113 61.399 1.00 85.75 521 MET A CA 1
ATOM 4173 C C . MET A 1 521 ? 9.129 -10.880 62.680 1.00 85.75 521 MET A C 1
ATOM 4175 O O . MET A 1 521 ? 9.696 -11.841 63.196 1.00 85.75 521 MET A O 1
ATOM 4179 N N . LYS A 1 522 ? 9.109 -9.663 63.239 1.00 85.94 522 LYS A N 1
ATOM 4180 C CA . LYS A 1 522 ? 9.764 -9.338 64.520 1.00 85.94 522 LYS A CA 1
ATOM 4181 C C . LYS A 1 522 ? 9.239 -10.218 65.653 1.00 85.94 522 LYS A C 1
ATOM 4183 O O . LYS A 1 522 ? 10.019 -10.889 66.320 1.00 85.94 522 LYS A O 1
ATOM 4188 N N . SER A 1 523 ? 7.918 -10.344 65.794 1.00 85.06 523 SER A N 1
ATOM 4189 C CA . SER A 1 523 ? 7.322 -11.237 66.798 1.00 85.06 523 SER A CA 1
ATOM 4190 C C . SER A 1 523 ? 7.638 -12.719 66.553 1.00 85.06 523 SER A C 1
ATOM 4192 O O . SER A 1 523 ? 7.643 -13.521 67.487 1.00 85.06 523 SER A O 1
ATOM 4194 N N . ALA A 1 524 ? 7.850 -13.151 65.307 1.00 85.06 524 ALA A N 1
ATOM 4195 C CA . ALA A 1 524 ? 8.299 -14.512 65.010 1.00 85.06 524 ALA A CA 1
ATOM 4196 C C . ALA A 1 524 ? 9.780 -14.722 65.369 1.00 85.06 524 ALA A C 1
ATOM 4198 O O . ALA A 1 524 ? 10.135 -15.787 65.874 1.00 85.06 524 ALA A O 1
ATOM 4199 N N . GLU A 1 525 ? 10.629 -13.723 65.139 1.00 85.31 525 GLU A N 1
ATOM 4200 C CA . GLU A 1 525 ? 12.048 -13.735 65.494 1.00 85.31 525 GLU A CA 1
ATOM 4201 C C . GLU A 1 525 ? 12.250 -13.720 67.012 1.00 85.31 525 GLU A C 1
ATOM 4203 O O . GLU A 1 525 ? 12.957 -14.576 67.539 1.00 85.31 525 GLU A O 1
ATOM 4208 N N . GLU A 1 526 ? 11.525 -12.865 67.734 1.00 84.44 526 GLU A N 1
ATOM 4209 C CA . GLU A 1 526 ? 11.482 -12.872 69.199 1.00 84.44 526 GLU A CA 1
ATOM 4210 C C . GLU A 1 526 ? 11.054 -14.244 69.726 1.00 84.44 526 GLU A C 1
ATOM 4212 O O . GLU A 1 526 ? 11.735 -14.829 70.567 1.00 84.44 526 GLU A O 1
ATOM 4217 N N . ARG A 1 527 ? 9.971 -14.825 69.185 1.00 82.62 527 ARG A N 1
ATOM 4218 C CA . ARG A 1 527 ? 9.531 -16.181 69.557 1.00 82.62 527 ARG A CA 1
ATOM 4219 C C . ARG A 1 527 ? 10.601 -17.237 69.294 1.00 82.62 527 ARG A C 1
ATOM 4221 O O . ARG A 1 527 ? 10.753 -18.136 70.118 1.00 82.62 527 ARG A O 1
ATOM 4228 N N . LYS A 1 528 ? 11.360 -17.132 68.196 1.00 82.25 528 LYS A N 1
ATOM 4229 C CA . LYS A 1 528 ? 12.507 -18.016 67.941 1.00 82.25 528 LYS A CA 1
ATOM 4230 C C . LYS A 1 528 ? 13.569 -17.848 69.022 1.00 82.25 528 LYS A C 1
ATOM 4232 O O . LYS A 1 528 ? 13.935 -18.850 69.628 1.00 82.25 528 LYS A O 1
ATOM 4237 N N . VAL A 1 529 ? 13.994 -16.621 69.324 1.00 77.56 529 VAL A N 1
ATOM 4238 C CA . VAL A 1 529 ? 14.982 -16.335 70.381 1.00 77.56 529 VAL A CA 1
ATOM 4239 C C . VAL A 1 529 ? 14.527 -16.905 71.731 1.00 77.56 529 VAL A C 1
ATOM 4241 O O . VAL A 1 529 ? 15.282 -17.632 72.375 1.00 77.56 529 VAL A O 1
ATOM 4244 N N . TYR A 1 530 ? 13.266 -16.685 72.118 1.00 72.19 530 TYR A N 1
ATOM 4245 C CA . TYR A 1 530 ? 12.697 -17.239 73.353 1.00 72.19 530 TYR A CA 1
ATOM 4246 C C . TYR A 1 530 ? 12.585 -18.771 73.341 1.00 72.19 530 TYR A C 1
ATOM 4248 O O . TYR A 1 530 ? 12.767 -19.402 74.381 1.00 72.19 530 TYR A O 1
ATOM 4256 N N . SER A 1 531 ? 12.302 -19.387 72.188 1.00 70.81 531 SER A N 1
ATOM 4257 C CA . SER A 1 531 ? 12.244 -20.849 72.060 1.00 70.81 531 SER A CA 1
ATOM 4258 C C . SER A 1 531 ? 13.624 -21.505 72.168 1.00 70.81 531 SER A C 1
ATOM 4260 O O . SER A 1 531 ? 13.742 -22.553 72.798 1.00 70.81 531 SER A O 1
ATOM 4262 N N . VAL A 1 532 ? 14.676 -20.861 71.645 1.00 64.25 532 VAL A N 1
ATOM 4263 C CA . VAL A 1 532 ? 16.066 -21.324 71.794 1.00 64.25 532 VAL A CA 1
ATOM 4264 C C . VAL A 1 532 ? 16.543 -21.158 73.241 1.00 64.25 532 VAL A C 1
ATOM 4266 O O . VAL A 1 532 ? 17.190 -22.055 73.772 1.00 64.25 532 VAL A O 1
ATOM 4269 N N . ALA A 1 533 ? 16.151 -20.074 73.920 1.00 60.00 533 ALA A N 1
ATOM 4270 C CA . ALA A 1 533 ? 16.486 -19.834 75.327 1.00 60.00 533 ALA A CA 1
ATOM 4271 C C . ALA A 1 533 ? 15.780 -20.780 76.326 1.00 60.00 533 ALA A C 1
ATOM 4273 O O . ALA A 1 533 ? 16.180 -20.848 77.486 1.00 60.00 533 ALA A O 1
ATOM 4274 N N . ARG A 1 534 ? 14.730 -21.507 75.909 1.00 57.59 534 ARG A N 1
ATOM 4275 C CA . ARG A 1 534 ? 13.983 -22.463 76.754 1.00 57.59 534 ARG A CA 1
ATOM 4276 C C . ARG A 1 534 ? 14.387 -23.928 76.575 1.00 57.59 534 ARG A C 1
ATOM 4278 O O . ARG A 1 534 ? 13.798 -24.785 77.231 1.00 57.59 534 ARG A O 1
ATOM 4285 N N . LEU A 1 535 ? 15.369 -24.240 75.728 1.00 58.88 535 LEU A N 1
ATOM 4286 C CA . LEU A 1 535 ? 15.904 -25.599 75.654 1.00 58.88 535 LEU A CA 1
ATOM 4287 C C . LEU A 1 535 ? 16.704 -25.901 76.939 1.00 58.88 535 LEU A C 1
ATOM 4289 O O . LEU A 1 535 ? 17.680 -25.200 77.222 1.00 58.88 535 LEU A O 1
ATOM 4293 N N . PRO A 1 536 ? 16.312 -26.911 77.741 1.00 51.72 536 PRO A N 1
ATOM 4294 C CA . PRO A 1 536 ? 17.003 -27.232 78.984 1.00 51.72 536 PRO A CA 1
ATOM 4295 C C . PRO A 1 536 ? 18.437 -27.681 78.674 1.00 51.72 536 PRO A C 1
ATOM 4297 O O . PRO A 1 536 ? 18.646 -28.714 78.044 1.00 51.72 536 PRO A O 1
ATOM 4300 N N . GLY A 1 537 ? 19.418 -26.874 79.095 1.00 62.06 537 GLY A N 1
ATOM 4301 C CA . GLY A 1 537 ? 20.852 -27.144 78.938 1.00 62.06 537 GLY A CA 1
ATOM 4302 C C . GLY A 1 537 ? 21.638 -26.162 78.058 1.00 62.06 537 GLY A C 1
ATOM 4303 O O . GLY A 1 537 ? 22.858 -26.282 78.004 1.00 62.06 537 GLY A O 1
ATOM 4304 N N . PHE A 1 538 ? 21.003 -25.180 77.403 1.00 51.84 538 PHE A N 1
ATOM 4305 C CA . PHE A 1 538 ? 21.717 -24.180 76.594 1.00 51.84 538 PHE A CA 1
ATOM 4306 C C . PHE A 1 538 ? 21.805 -22.830 77.326 1.00 51.84 538 PHE A C 1
ATOM 4308 O O . PHE A 1 538 ? 20.892 -22.011 77.262 1.00 51.84 538 PHE A O 1
ATOM 4315 N N . ILE A 1 539 ? 22.909 -22.599 78.042 1.00 56.53 539 ILE A N 1
ATOM 4316 C CA . ILE A 1 539 ? 23.277 -21.281 78.584 1.00 56.53 539 ILE A CA 1
ATOM 4317 C C . ILE A 1 539 ? 24.207 -20.630 77.549 1.00 56.53 539 ILE A C 1
ATOM 4319 O O . ILE A 1 539 ? 25.315 -21.135 77.358 1.00 56.53 539 ILE A O 1
ATOM 4323 N N . PRO A 1 540 ? 23.804 -19.550 76.847 1.00 55.31 540 PRO A N 1
ATOM 4324 C CA . PRO A 1 540 ? 24.720 -18.810 75.985 1.00 55.31 540 PRO A CA 1
ATOM 4325 C C . PRO A 1 540 ? 25.883 -18.284 76.844 1.00 55.31 540 PRO A C 1
ATOM 4327 O O . PRO A 1 540 ? 25.601 -17.596 77.828 1.00 55.31 540 PRO A O 1
ATOM 4330 N N . PRO A 1 541 ? 27.157 -18.574 76.518 1.00 51.38 541 PRO A N 1
ATOM 4331 C CA . PRO A 1 541 ? 28.264 -18.362 77.452 1.00 51.38 541 PRO A CA 1
ATOM 4332 C C . PRO A 1 541 ? 28.491 -16.921 77.925 1.00 51.38 541 PRO A C 1
ATOM 4334 O O . PRO A 1 541 ? 29.116 -16.753 78.960 1.00 51.38 541 PRO A O 1
ATOM 4337 N N . ASP A 1 542 ? 27.969 -15.888 77.251 1.00 58.66 542 ASP A N 1
ATOM 4338 C CA . ASP A 1 542 ? 28.339 -14.495 77.559 1.00 58.66 542 ASP A CA 1
ATOM 4339 C C . ASP A 1 542 ? 27.213 -13.452 77.403 1.00 58.66 542 ASP A C 1
ATOM 4341 O O . ASP A 1 542 ? 27.480 -12.252 77.288 1.00 58.66 542 ASP A O 1
ATOM 4345 N N . TYR A 1 543 ? 25.933 -13.842 77.432 1.00 53.81 543 TYR A N 1
ATOM 4346 C CA . TYR A 1 543 ? 24.846 -12.853 77.336 1.00 53.81 543 TYR A CA 1
ATOM 4347 C C . TYR A 1 543 ? 24.609 -12.138 78.681 1.00 53.81 543 TYR A C 1
ATOM 4349 O O . TYR A 1 543 ? 23.675 -12.440 79.424 1.00 53.81 543 TYR A O 1
ATOM 4357 N N . ARG A 1 544 ? 25.473 -11.169 79.015 1.00 51.69 544 ARG A N 1
ATOM 4358 C CA . ARG A 1 544 ? 25.218 -10.207 80.098 1.00 51.69 544 ARG A CA 1
ATOM 4359 C C . ARG A 1 544 ? 24.042 -9.325 79.689 1.00 51.69 544 ARG A C 1
ATOM 4361 O O . ARG A 1 544 ? 24.173 -8.493 78.794 1.00 51.69 544 ARG A O 1
ATOM 4368 N N . MET A 1 545 ? 22.902 -9.488 80.361 1.00 49.41 545 MET A N 1
ATOM 4369 C CA . MET A 1 545 ? 21.816 -8.506 80.321 1.00 49.41 545 MET A CA 1
ATOM 4370 C C . MET A 1 545 ? 22.418 -7.115 80.578 1.00 49.41 545 MET A C 1
ATOM 4372 O O . MET A 1 545 ? 23.094 -6.948 81.597 1.00 49.41 545 MET A O 1
ATOM 4376 N N . PRO A 1 546 ? 22.229 -6.120 79.693 1.00 45.72 546 PRO A N 1
ATOM 4377 C CA . PRO A 1 546 ? 22.659 -4.766 79.984 1.00 45.72 546 PRO A CA 1
ATOM 4378 C C . PRO A 1 546 ? 21.847 -4.261 81.178 1.00 45.72 546 PRO A C 1
ATOM 4380 O O . PRO A 1 546 ? 20.708 -3.825 81.039 1.00 45.72 546 PRO A O 1
ATOM 4383 N N . SER A 1 547 ? 22.441 -4.318 82.369 1.00 48.50 547 SER A N 1
ATOM 4384 C CA . SER A 1 547 ? 21.937 -3.675 83.576 1.00 48.50 547 SER A CA 1
ATOM 4385 C C . SER A 1 547 ? 22.156 -2.168 83.453 1.00 48.50 547 SER A C 1
ATOM 4387 O O . SER A 1 547 ? 22.975 -1.581 84.158 1.00 48.50 547 SER A O 1
ATOM 4389 N N . LYS A 1 548 ? 21.477 -1.522 82.504 1.00 51.94 548 LYS A N 1
ATOM 4390 C CA . LYS A 1 548 ? 21.260 -0.085 82.621 1.00 51.94 548 LYS A CA 1
ATOM 4391 C C . LYS A 1 548 ? 20.055 0.084 83.542 1.00 51.94 548 LYS A C 1
ATOM 4393 O O . LYS A 1 548 ? 18.976 -0.378 83.171 1.00 51.94 548 LYS A O 1
ATOM 4398 N N . PRO A 1 549 ? 20.220 0.666 84.743 1.00 50.97 549 PRO A N 1
ATOM 4399 C CA . PRO A 1 549 ? 19.074 1.016 85.564 1.00 50.97 549 PRO A CA 1
ATOM 4400 C C . PRO A 1 549 ? 18.159 1.910 84.728 1.00 50.97 549 PRO A C 1
ATOM 4402 O O . PRO A 1 549 ? 18.622 2.848 84.076 1.00 50.97 549 PRO A O 1
ATOM 4405 N N . VAL A 1 550 ? 16.874 1.564 84.693 1.00 53.22 550 VAL A N 1
ATOM 4406 C CA . VAL A 1 550 ? 15.844 2.430 84.126 1.00 53.22 550 VAL A CA 1
ATOM 4407 C C . VAL A 1 550 ? 15.917 3.732 84.909 1.00 53.22 550 VAL A C 1
ATOM 4409 O O . VAL A 1 550 ? 15.679 3.748 86.115 1.00 53.22 550 VAL A O 1
ATOM 4412 N N . ASP A 1 551 ? 16.321 4.803 84.237 1.00 60.06 551 ASP A N 1
ATOM 4413 C CA . ASP A 1 551 ? 16.363 6.133 84.823 1.00 60.06 551 ASP A CA 1
ATOM 4414 C C . ASP A 1 551 ? 14.923 6.624 85.002 1.00 60.06 551 ASP A C 1
ATOM 4416 O O . ASP A 1 551 ? 14.300 7.172 84.091 1.00 60.06 551 ASP A O 1
ATOM 4420 N N . VAL A 1 552 ? 14.370 6.342 86.181 1.00 57.38 552 VAL A N 1
ATOM 4421 C CA . VAL A 1 552 ? 12.985 6.654 86.553 1.00 57.38 552 VAL A CA 1
ATOM 4422 C C . VAL A 1 552 ? 12.740 8.172 86.559 1.00 57.38 552 VAL A C 1
ATOM 4424 O O . VAL A 1 552 ? 11.594 8.600 86.441 1.00 57.38 552 VAL A O 1
ATOM 4427 N N . SER A 1 553 ? 13.798 8.998 86.610 1.00 58.25 553 SER A N 1
ATOM 4428 C CA . SER A 1 553 ? 13.668 10.460 86.536 1.00 58.25 553 SER A CA 1
ATOM 4429 C C . SER A 1 553 ? 13.086 10.917 85.190 1.00 58.25 553 SER A C 1
ATOM 4431 O O . SER A 1 553 ? 12.138 11.698 85.169 1.00 58.25 553 SER A O 1
ATOM 4433 N N . ARG A 1 554 ? 13.509 10.305 84.073 1.00 55.34 554 ARG A N 1
ATOM 4434 C CA . ARG A 1 554 ? 12.976 10.602 82.729 1.00 55.34 554 ARG A CA 1
ATOM 4435 C C . ARG A 1 554 ? 11.514 10.205 82.531 1.00 55.34 554 ARG A C 1
ATOM 4437 O O . ARG A 1 554 ? 10.838 10.787 81.686 1.00 55.34 554 ARG A O 1
ATOM 4444 N N . ILE A 1 555 ? 11.020 9.221 83.282 1.00 58.62 555 ILE A N 1
ATOM 4445 C CA . ILE A 1 555 ? 9.618 8.780 83.209 1.00 58.62 555 ILE A CA 1
ATOM 4446 C C . ILE A 1 555 ? 8.703 9.792 83.916 1.00 58.62 555 ILE A C 1
ATOM 4448 O O . ILE A 1 555 ? 7.616 10.088 83.418 1.00 58.62 555 ILE A O 1
ATOM 4452 N N . ASN A 1 556 ? 9.165 10.390 85.018 1.00 61.44 556 ASN A N 1
ATOM 4453 C CA . ASN A 1 556 ? 8.429 11.456 85.699 1.00 61.44 556 ASN A CA 1
ATOM 4454 C C . ASN A 1 556 ? 8.446 12.775 84.908 1.00 61.44 556 ASN A C 1
ATOM 4456 O O . ASN A 1 556 ? 7.421 13.460 84.858 1.00 61.44 556 ASN A O 1
ATOM 4460 N N . ASP A 1 557 ? 9.541 13.089 84.211 1.00 66.94 557 ASP A N 1
ATOM 4461 C CA . ASP A 1 557 ? 9.616 14.273 83.343 1.00 66.94 557 ASP A CA 1
ATOM 4462 C C . ASP A 1 557 ? 8.652 14.178 82.145 1.00 66.94 557 ASP A C 1
ATOM 4464 O O . ASP A 1 557 ? 7.964 15.147 81.818 1.00 66.94 557 ASP A O 1
ATOM 4468 N N . LEU A 1 558 ? 8.516 12.992 81.532 1.00 54.09 558 LEU A N 1
ATOM 4469 C CA . LEU A 1 558 ? 7.553 12.752 80.446 1.00 54.09 558 LEU A CA 1
ATOM 4470 C C . LEU A 1 558 ? 6.095 12.804 80.924 1.00 54.09 558 LEU A C 1
ATOM 4472 O O . LEU A 1 558 ? 5.244 13.352 80.228 1.00 54.09 558 LEU A O 1
ATOM 4476 N N . SER A 1 559 ? 5.807 12.279 82.117 1.00 53.50 559 SER A N 1
ATOM 4477 C CA . SER A 1 559 ? 4.469 12.356 82.721 1.00 53.50 559 SER A CA 1
ATOM 4478 C C . SER A 1 559 ? 4.073 13.803 83.047 1.00 53.50 559 SER A C 1
ATOM 4480 O O . SER A 1 559 ? 2.920 14.198 82.879 1.00 53.50 559 SER A O 1
ATOM 4482 N N . THR A 1 560 ? 5.038 14.634 83.445 1.00 67.31 560 THR A N 1
ATOM 4483 C CA . THR A 1 560 ? 4.800 16.056 83.734 1.00 67.31 560 THR A CA 1
ATOM 4484 C C . THR A 1 560 ? 4.603 16.869 82.447 1.00 67.31 560 THR A C 1
ATOM 4486 O O . THR A 1 560 ? 3.724 17.725 82.400 1.00 67.31 560 THR A O 1
ATOM 4489 N N . ALA A 1 561 ? 5.341 16.562 81.374 1.00 62.84 561 ALA A N 1
ATOM 4490 C CA . ALA A 1 561 ? 5.186 17.217 80.071 1.00 62.84 561 ALA A CA 1
ATOM 4491 C C . ALA A 1 561 ? 3.862 16.867 79.361 1.00 62.84 561 ALA A C 1
ATOM 4493 O O . ALA A 1 561 ? 3.281 17.728 78.709 1.00 62.84 561 ALA A O 1
ATOM 4494 N N . ILE A 1 562 ? 3.361 15.636 79.517 1.00 61.50 562 ILE A N 1
ATOM 4495 C CA . ILE A 1 562 ? 2.072 15.195 78.948 1.00 61.50 562 ILE A CA 1
ATOM 4496 C C . ILE A 1 562 ? 0.877 15.834 79.669 1.00 61.50 562 ILE A C 1
ATOM 4498 O O . ILE A 1 562 ? -0.154 16.046 79.049 1.00 61.50 562 ILE A O 1
ATOM 4502 N N . ASN A 1 563 ? 1.007 16.165 80.956 1.00 59.69 563 ASN A N 1
ATOM 4503 C CA . ASN A 1 563 ? -0.056 16.842 81.708 1.00 59.69 563 ASN A CA 1
ATOM 4504 C C . ASN A 1 563 ? -0.015 18.379 81.582 1.00 59.69 563 ASN A C 1
ATOM 4506 O O . ASN A 1 563 ? -0.927 19.051 82.059 1.00 59.69 563 ASN A O 1
ATOM 4510 N N . ALA A 1 564 ? 1.043 18.936 80.981 1.00 60.34 564 ALA A N 1
ATOM 4511 C CA . ALA A 1 564 ? 1.212 20.373 80.755 1.00 60.34 564 ALA A CA 1
ATOM 4512 C C . ALA A 1 564 ? 0.908 20.818 79.308 1.00 60.34 564 ALA A C 1
ATOM 4514 O O . ALA A 1 564 ? 0.839 22.022 79.056 1.00 60.34 564 ALA A O 1
ATOM 4515 N N . ALA A 1 565 ? 0.743 19.872 78.379 1.00 51.53 565 ALA A N 1
ATOM 4516 C CA . ALA A 1 565 ? 0.269 20.082 77.008 1.00 51.53 565 ALA A CA 1
ATOM 4517 C C . ALA A 1 565 ? -1.213 19.705 76.907 1.00 51.53 565 ALA A C 1
ATOM 4519 O O . ALA A 1 565 ? -1.933 20.388 76.142 1.00 51.53 565 ALA A O 1
#

Secondary structure (DSSP, 8-state):
--------SSSTTSTT------------------------PPPPP-EEEEEEEEEEEES----GGGGT-TTPEEESSSSEEEEEBEE-TTS-EE---SSEEEEEEEEETTTTEEEEEEEEEETTS--EEEEEE-HHHHTSTTHHHHHHHHHHHTT-EEEEEEEEEEEEEESSHHHHHHHHHH-TTEEE-SSS-EEEEE-TTSSSEEEEEES-TTSSEEEEEEE-GGGTTT-HHHHHHHHHTT--TTSPPEEEEEEEEHHHHTTB-----HHHHHHHHHHHHHHHHHHHHHHHHHHHHHHHHHHHHHHHHHHHHHHHHHHHTTS-TTSHHHHHHHHHHHHHHHHHHHHHHHHHHHHHHHHHHHHHHHHHHHHHHHHHHHHHTTTTS--GGGGG-HHHHHHHHHHHHTTT--EEE-SSTT---TTTSEEE-SS-TTTTT----PBPP------HHHHHHHHHHHHHHHHHHHTTSTTTHHHHHHHHHHHHHHHHHTT-HHHHHHHHHHHHHHHHHHHHHHHHHHHHHHHHHHHHHTSTT---TT---------HHHHHHHHHHHHH-

Foldseek 3Di:
DDDPPDPPDQPPPPPPPDDDDDDDDDDDPDDDPDDPPDDPDPDFQKDKFWQKFKFKKAPFDDDPCPVVQQQDWDDLDPFKIKGWFDLDPVRDGDQADPFARGKIFIAGGPVRHGFKIKRADTPVRPRMIMIITDRLLRLDDCSVVVVLVVCVSRVIAGPFTFKIKMKMKGPCLQVLVCCCVVPPQKHWPFPWDKDFDADPVNPGTQKMKTHDPPDQKIKIKHFPLVCCVVPVSVVVSCVSSVDDSVDTMMMIMMMGGGVLLLQQDDDDDPVSVVVLVVVLVVVLVVLVVVLVVLVVVLVVLVVVLVVQLVVLVVVLVVVCVVDPCPDPVNVVSVVVSVVSNVVSVVVSVVVNVVSVVVSVVSVVVNVVSVVVVSVVCCCVSHVGRDRCVCSSQLQASLQSSVVSVVNGGWIWGDPDPPPPDPVVTDTRDSDDSVVSNHDNRGTHDPPPPPDVLNVLVVVLVVQLVVLLVCCPPPCHCVSNVVSLVVSCVSCVVVVNNVVSVVCPVVSVVVSVVSVVVVVVVVVVVVVVVVVVVPDPPDDPPDPDDPPPPDPVVVVVVVVVVVVVD

Sequence (565 aa):
MSCDISNNCYTNLQENTRLSNSDKSSPSTTTPDKYNGGSHAEKPVQFIGVDKFVVTLQGVKLPDNVSDTFGGAISLTKDLTLSTGYEAANGRKVLGTRFYKLAFTIRHGTEYEPVAHLLYFSRDGAARSELTIRNHVLYRKGWTNTLTAILRALNAQIYCYTAIDIAVDGYGHLNTFSRVFKEDSVRNYGRGTMTAYFDSSGKNLAGVDLGVKTADNRITIYRKSEDYEKKPYIKDAHEAAGLDTSQPVDRTEGKYRRKFLARIGGMASEDDRAALEEAYEGIIKSKKARTKKKYAESKAIKQGRDREIKQVREDAKAAIAQVDYHSPEADAIRKDREDRIDAIRAKYRKRRNLLQKELREIKEEVEMGIVMIDDANNDLLTNGIFDYRRLEDPAVLADIHKKGANSLIKLRRQRSENETRPDQQEYINIIDYDALRALDIKLKKVAKAPSPVWGVQRKISFDMRNSFRELDMMQGETAFLEAMRESAALARKFGIADWFYKSLDKWEKDKEYHWAITSAMKSAEERKVYSVARLPGFIPPDYRMPSKPVDVSRINDLSTAINAA

pLDDT: mean 83.27, std 18.3, range [26.05, 98.62]